Protein AF-0000000084454717 (afdb_homodimer)

pLDDT: mean 92.0, std 8.63, range [45.94, 98.94]

Nearest PDB structures (foldseek):
  3o14-assembly2_B  TM=7.995E-01  e=6.166E-12  Marinobacter nauticus VT8
  6uts-assembly1_A  TM=6.532E-01  e=1.919E-10  Escherichia coli K-12
  1tq5-assembly1_A  TM=6.390E-01  e=2.931E-10  Escherichia coli
  2q1z-assembly2_D  TM=7.444E-01  e=9.322E-06  Cereibacter sphaeroides 2.4.1
  2q1z-assembly1_B  TM=7.471E-01  e=2.547E-05  Cereibacter sphaeroides 2.4.1

Structure (mmCIF, N/CA/C/O backbone):
data_AF-0000000084454717-model_v1
#
loop_
_entity.id
_entity.type
_entity.pdbx_description
1 polymer 'Cupin 2 conserved barrel domain-containing protein'
#
loop_
_atom_site.group_PDB
_atom_site.id
_atom_site.type_symbol
_atom_site.label_atom_id
_atom_site.label_alt_id
_atom_site.label_comp_id
_atom_site.label_asym_id
_atom_site.label_entity_id
_atom_site.label_seq_id
_atom_site.pdbx_PDB_ins_code
_atom_site.Cartn_x
_atom_site.Cartn_y
_atom_site.Cartn_z
_atom_site.occupancy
_atom_site.B_iso_or_equiv
_atom_site.auth_seq_id
_atom_site.auth_comp_id
_atom_site.auth_asym_id
_atom_site.auth_atom_id
_atom_site.pdbx_PDB_model_num
ATOM 1 N N . MET A 1 1 ? -2.035 11.836 25.344 1 87.5 1 MET A N 1
ATOM 2 C CA . MET A 1 1 ? -3.102 11.883 24.359 1 87.5 1 MET A CA 1
ATOM 3 C C . MET A 1 1 ? -3.709 13.281 24.281 1 87.5 1 MET A C 1
ATOM 5 O O . MET A 1 1 ? -3.832 13.961 25.297 1 87.5 1 MET A O 1
ATOM 9 N N . GLU A 1 2 ? -3.975 13.781 23.141 1 95.19 2 GLU A N 1
ATOM 10 C CA . GLU A 1 2 ? -4.594 15.078 22.891 1 95.19 2 GLU A CA 1
ATOM 11 C C . GLU A 1 2 ? -5.816 14.938 21.984 1 95.19 2 GLU A C 1
ATOM 13 O O . GLU A 1 2 ? -5.816 14.141 21.047 1 95.19 2 GLU A O 1
ATOM 18 N N . ILE A 1 3 ? -6.891 15.711 22.328 1 98 3 ILE A N 1
ATOM 19 C CA . ILE A 1 3 ? -8.086 15.742 21.5 1 98 3 ILE A CA 1
ATOM 20 C C . ILE A 1 3 ? -8.359 17.172 21.031 1 98 3 ILE A C 1
ATOM 22 O O . ILE A 1 3 ? -8.25 18.109 21.828 1 98 3 ILE A O 1
ATOM 26 N N . VAL A 1 4 ? -8.602 17.344 19.797 1 98.5 4 VAL A N 1
ATOM 27 C CA . VAL A 1 4 ? -9.039 18.609 19.219 1 98.5 4 VAL A CA 1
ATOM 28 C C . VAL A 1 4 ? -10.375 18.406 18.5 1 98.5 4 VAL A C 1
ATOM 30 O O . VAL A 1 4 ? -10.555 17.438 17.766 1 98.5 4 VAL A O 1
ATOM 33 N N . HIS A 1 5 ? -11.289 19.281 18.734 1 98.5 5 HIS A N 1
ATOM 34 C CA . HIS A 1 5 ? -12.586 19.203 18.078 1 98.5 5 HIS A CA 1
ATOM 35 C C . HIS A 1 5 ? -12.641 20.125 16.859 1 98.5 5 HIS A C 1
ATOM 37 O O . HIS A 1 5 ? -12.734 21.344 17.016 1 98.5 5 HIS A O 1
ATOM 43 N N . GLY A 1 6 ? -12.656 19.531 15.68 1 98.12 6 GLY A N 1
ATOM 44 C CA . GLY A 1 6 ? -12.68 20.328 14.453 1 98.12 6 GLY A CA 1
ATOM 45 C C . GLY A 1 6 ? -13.875 21.25 14.367 1 98.12 6 GLY A C 1
ATOM 46 O O . GLY A 1 6 ? -13.781 22.344 13.781 1 98.12 6 GLY A O 1
ATOM 47 N N . LYS A 1 7 ? -14.953 20.906 14.945 1 97.19 7 LYS A N 1
ATOM 48 C CA . LYS A 1 7 ? -16.172 21.719 14.891 1 97.19 7 LYS A CA 1
ATOM 49 C C . LYS A 1 7 ? -15.992 23.031 15.648 1 97.19 7 LYS A C 1
ATOM 51 O O . LYS A 1 7 ? -16.703 24 15.391 1 97.19 7 LYS A O 1
ATOM 56 N N . ASP A 1 8 ? -15.086 23.016 16.594 1 97.12 8 ASP A N 1
ATOM 57 C CA . ASP A 1 8 ? -14.852 24.203 17.406 1 97.12 8 ASP A CA 1
ATOM 58 C C . ASP A 1 8 ? -13.883 25.156 16.719 1 97.12 8 ASP A C 1
ATOM 60 O O . ASP A 1 8 ? -13.633 26.266 17.203 1 97.12 8 ASP A O 1
ATOM 64 N N . LEU A 1 9 ? -13.328 24.703 15.648 1 97.19 9 LEU A N 1
ATOM 65 C CA . LEU A 1 9 ? -12.367 25.516 14.914 1 97.19 9 LEU A CA 1
ATOM 66 C C . LEU A 1 9 ? -13.031 26.203 13.727 1 97.19 9 LEU A C 1
ATOM 68 O O . LEU A 1 9 ? -14 25.672 13.164 1 97.19 9 LEU A O 1
ATOM 72 N N . SER A 1 10 ? -12.492 27.359 13.344 1 95.5 10 SER A N 1
ATOM 73 C CA . SER A 1 10 ? -12.891 28.047 12.125 1 95.5 10 SER A CA 1
ATOM 74 C C . SER A 1 10 ? -11.828 27.922 11.039 1 95.5 10 SER A C 1
ATOM 76 O O . SER A 1 10 ? -10.625 27.906 11.336 1 95.5 10 SER A O 1
ATOM 78 N N . PHE A 1 11 ? -12.336 27.766 9.852 1 94.31 11 PHE A N 1
ATOM 79 C CA . PHE A 1 11 ? -11.398 27.781 8.734 1 94.31 11 PHE A CA 1
ATOM 80 C C . PHE A 1 11 ? -10.672 29.109 8.648 1 94.31 11 PHE A C 1
ATOM 82 O O . PHE A 1 11 ? -11.297 30.172 8.703 1 94.31 11 PHE A O 1
ATOM 89 N N . ALA A 1 12 ? -9.359 29.016 8.578 1 90.19 12 ALA A N 1
ATOM 90 C CA . ALA A 1 12 ? -8.539 30.219 8.445 1 90.19 12 ALA A CA 1
ATOM 91 C C . ALA A 1 12 ? -7.68 30.156 7.184 1 90.19 12 ALA A C 1
ATOM 93 O O . ALA A 1 12 ? -7.133 29.109 6.852 1 90.19 12 ALA A O 1
ATOM 94 N N . ASP A 1 13 ? -7.617 31.219 6.527 1 82.31 13 ASP A N 1
ATOM 95 C CA . ASP A 1 13 ? -6.812 31.266 5.312 1 82.31 13 ASP A CA 1
ATOM 96 C C . ASP A 1 13 ? -5.32 31.234 5.637 1 82.31 13 ASP A C 1
ATOM 98 O O . ASP A 1 13 ? -4.906 31.656 6.715 1 82.31 13 ASP A O 1
ATOM 102 N N . LEU A 1 14 ? -4.66 30.531 4.715 1 72.5 14 LEU A N 1
ATOM 103 C CA . LEU A 1 14 ? -3.209 30.562 4.871 1 72.5 14 LEU A CA 1
ATOM 104 C C . LEU A 1 14 ? -2.664 31.953 4.539 1 72.5 14 LEU A C 1
ATOM 106 O O . LEU A 1 14 ? -3.166 32.625 3.633 1 72.5 14 LEU A O 1
ATOM 110 N N . SER A 1 15 ? -1.978 32.5 5.414 1 57.88 15 SER A N 1
ATOM 111 C CA . SER A 1 15 ? -1.367 33.812 5.129 1 57.88 15 SER A CA 1
ATOM 112 C C . SER A 1 15 ? -0.424 33.719 3.932 1 57.88 15 SER A C 1
ATOM 114 O O . SER A 1 15 ? 0.066 34.75 3.447 1 57.88 15 SER A O 1
ATOM 116 N N . LEU A 1 16 ? -0.089 32.438 3.551 1 57.56 16 LEU A N 1
ATOM 117 C CA . LEU A 1 16 ? 0.911 32.344 2.492 1 57.56 16 LEU A CA 1
ATOM 118 C C . LEU A 1 16 ? 0.329 32.781 1.151 1 57.56 16 LEU A C 1
ATOM 120 O O . LEU A 1 16 ? -0.717 32.281 0.733 1 57.56 16 LEU A O 1
ATOM 124 N N . LYS A 1 17 ? 0.384 34.094 0.842 1 49.09 17 LYS A N 1
ATOM 125 C CA . LYS A 1 17 ? -0.146 34.812 -0.306 1 49.09 17 LYS A CA 1
ATOM 126 C C . LYS A 1 17 ? 0.063 34.031 -1.6 1 49.09 17 LYS A C 1
ATOM 128 O O . LYS A 1 17 ? -0.605 34.312 -2.602 1 49.09 17 LYS A O 1
ATOM 133 N N . HIS A 1 18 ? 1.046 33.312 -1.885 1 46.34 18 HIS A N 1
ATOM 134 C CA . HIS A 1 18 ? 1.473 33.094 -3.262 1 46.34 18 HIS A CA 1
ATOM 135 C C . HIS A 1 18 ? 0.644 32 -3.932 1 46.34 18 HIS A C 1
ATOM 137 O O . HIS A 1 18 ? 0.642 31.875 -5.16 1 46.34 18 HIS A O 1
ATOM 143 N N . ARG A 1 19 ? 0.389 30.953 -3.389 1 50.41 19 ARG A N 1
ATOM 144 C CA . ARG A 1 19 ? -0.146 29.875 -4.215 1 50.41 19 ARG A CA 1
ATOM 145 C C . ARG A 1 19 ? -1.637 29.688 -3.961 1 50.41 19 ARG A C 1
ATOM 147 O O . ARG A 1 19 ? -2.348 29.125 -4.801 1 50.41 19 ARG A O 1
ATOM 154 N N . ASN A 1 20 ? -2.164 29.891 -2.711 1 54.72 20 ASN A N 1
ATOM 155 C CA . ASN A 1 20 ? -3.33 29.062 -2.434 1 54.72 20 ASN A CA 1
ATOM 156 C C . ASN A 1 20 ? -4.586 29.906 -2.227 1 54.72 20 ASN A C 1
ATOM 158 O O . ASN A 1 20 ? -5.105 29.984 -1.114 1 54.72 20 ASN A O 1
ATOM 162 N N . SER A 1 21 ? -4.93 30.672 -3.32 1 63.59 21 SER A N 1
ATOM 163 C CA . SER A 1 21 ? -6.277 31.219 -3.223 1 63.59 21 SER A CA 1
ATOM 164 C C . SER A 1 21 ? -7.324 30.109 -3.184 1 63.59 21 SER A C 1
ATOM 166 O O . SER A 1 21 ? -7.145 29.062 -3.803 1 63.59 21 SER A O 1
ATOM 168 N N . GLY A 1 22 ? -8.109 30.125 -2.18 1 75.88 22 GLY A N 1
ATOM 169 C CA . GLY A 1 22 ? -9.25 29.219 -2.137 1 75.88 22 GLY A CA 1
ATOM 170 C C . GLY A 1 22 ? -9.094 28.125 -1.107 1 75.88 22 GLY A C 1
ATOM 171 O O . GLY A 1 22 ? -9.953 27.25 -0.994 1 75.88 22 GLY A O 1
ATOM 172 N N . LEU A 1 23 ? -7.879 28.203 -0.417 1 87.38 23 LEU A N 1
ATOM 173 C CA . LEU A 1 23 ? -7.684 27.188 0.62 1 87.38 23 LEU A CA 1
ATOM 174 C C . LEU A 1 23 ? -7.852 27.797 2.008 1 87.38 23 LEU A C 1
ATOM 176 O O . LEU A 1 23 ? -7.398 28.922 2.258 1 87.38 23 LEU A O 1
ATOM 180 N N . ALA A 1 24 ? -8.531 27.219 2.846 1 92.62 24 ALA A N 1
ATOM 181 C CA . ALA A 1 24 ? -8.672 27.562 4.258 1 92.62 24 ALA A CA 1
ATOM 182 C C . ALA A 1 24 ? -8.484 26.344 5.141 1 92.62 24 ALA A C 1
ATOM 184 O O . ALA A 1 24 ? -8.883 25.234 4.773 1 92.62 24 ALA A O 1
ATOM 185 N N . PHE A 1 25 ? -7.902 26.594 6.328 1 94.81 25 PHE A N 1
ATOM 186 C CA . PHE A 1 25 ? -7.457 25.453 7.117 1 94.81 25 PHE A CA 1
ATOM 187 C C . PHE A 1 25 ? -8.109 25.469 8.5 1 94.81 25 PHE A C 1
ATOM 189 O O . PHE A 1 25 ? -8.266 26.531 9.109 1 94.81 25 PHE A O 1
ATOM 196 N N . LYS A 1 26 ? -8.547 24.359 8.969 1 96.75 26 LYS A N 1
ATOM 197 C CA . LYS A 1 26 ? -8.672 24.016 10.383 1 96.75 26 LYS A CA 1
ATOM 198 C C . LYS A 1 26 ? -7.504 23.141 10.844 1 96.75 26 LYS A C 1
ATOM 200 O O . LYS A 1 26 ? -7.441 21.953 10.516 1 96.75 26 LYS A O 1
ATOM 205 N N . ASN A 1 27 ? -6.598 23.719 11.539 1 96.69 27 ASN A N 1
ATOM 206 C CA . ASN A 1 27 ? -5.457 22.953 12.016 1 96.69 27 ASN A CA 1
ATOM 207 C C . ASN A 1 27 ? -5.832 22.078 13.219 1 96.69 27 ASN A C 1
ATOM 209 O O . ASN A 1 27 ? -6.094 22.609 14.305 1 96.69 27 ASN A O 1
ATOM 213 N N . LEU A 1 28 ? -5.824 20.844 13.055 1 98.38 28 LEU A N 1
ATOM 214 C CA . LEU A 1 28 ? -6.117 19.922 14.148 1 98.38 28 LEU A CA 1
ATOM 215 C C . LEU A 1 28 ? -4.871 19.656 14.984 1 98.38 28 LEU A C 1
ATOM 217 O O . LEU A 1 28 ? -4.828 20 16.172 1 98.38 28 LEU A O 1
ATOM 221 N N . PHE A 1 29 ? -3.836 19.141 14.344 1 98 29 PHE A N 1
ATOM 222 C CA . PHE A 1 29 ? -2.566 18.953 15.039 1 98 29 PHE A CA 1
ATOM 223 C C . PHE A 1 29 ? -1.411 19.5 14.203 1 98 29 PHE A C 1
ATOM 225 O O . PHE A 1 29 ? -1.386 19.328 12.984 1 98 29 PHE A O 1
ATOM 232 N N . ILE A 1 30 ? -0.564 20.141 14.859 1 96.19 30 ILE A N 1
ATOM 233 C CA . ILE A 1 30 ? 0.732 20.531 14.32 1 96.19 30 ILE A CA 1
ATOM 234 C C . ILE A 1 30 ? 1.849 19.844 15.109 1 96.19 30 ILE A C 1
ATOM 236 O O . ILE A 1 30 ? 1.848 19.875 16.344 1 96.19 30 ILE A O 1
ATOM 240 N N . GLY A 1 31 ? 2.678 19.234 14.383 1 95.69 31 GLY A N 1
ATOM 241 C CA . GLY A 1 31 ? 3.777 18.547 15.031 1 95.69 31 GLY A CA 1
ATOM 242 C C . GLY A 1 31 ? 4.859 19.484 15.531 1 95.69 31 GLY A C 1
ATOM 243 O O . GLY A 1 31 ? 4.734 20.703 15.422 1 95.69 31 GLY A O 1
ATOM 244 N N . GLN A 1 32 ? 5.867 18.875 16.125 1 93 32 GLN A N 1
ATOM 245 C CA . GLN A 1 32 ? 6.992 19.641 16.641 1 93 32 GLN A CA 1
ATOM 246 C C . GLN A 1 32 ? 7.969 20 15.531 1 93 32 GLN A C 1
ATOM 248 O O . GLN A 1 32 ? 8.555 19.125 14.898 1 93 32 GLN A O 1
ATOM 253 N N . GLU A 1 33 ? 8.148 21.234 15.383 1 92.56 33 GLU A N 1
ATOM 254 C CA . GLU A 1 33 ? 9.047 21.719 14.328 1 92.56 33 GLU A CA 1
ATOM 255 C C . GLU A 1 33 ? 10.477 21.219 14.555 1 92.56 33 GLU A C 1
ATOM 257 O O . GLU A 1 33 ? 10.883 20.969 15.688 1 92.56 33 GLU A O 1
ATOM 262 N N . ASN A 1 34 ? 11.156 21.047 13.469 1 89.25 34 ASN A N 1
ATOM 263 C CA . ASN A 1 34 ? 12.57 20.672 13.461 1 89.25 34 ASN A CA 1
ATOM 264 C C . ASN A 1 34 ? 12.789 19.266 14 1 89.25 34 ASN A C 1
ATOM 266 O O . ASN A 1 34 ? 13.82 18.984 14.617 1 89.25 34 ASN A O 1
ATOM 270 N N . THR A 1 35 ? 11.773 18.469 13.961 1 88.56 35 THR A N 1
ATOM 271 C CA . THR A 1 35 ? 11.891 17.047 14.281 1 88.56 35 THR A CA 1
ATOM 272 C C . THR A 1 35 ? 11.422 16.188 13.117 1 88.56 35 THR A C 1
ATOM 274 O O . THR A 1 35 ? 10.609 16.625 12.305 1 88.56 35 THR A O 1
ATOM 277 N N . PRO A 1 36 ? 11.898 14.961 13.086 1 86.81 36 PRO A N 1
ATOM 278 C CA . PRO A 1 36 ? 11.453 14.055 12.023 1 86.81 36 PRO A CA 1
ATOM 279 C C . PRO A 1 36 ? 9.969 13.734 12.102 1 86.81 36 PRO A C 1
ATOM 281 O O . PRO A 1 36 ? 9.367 13.312 11.109 1 86.81 36 PRO A O 1
ATOM 284 N N . GLU A 1 37 ? 9.367 13.969 13.195 1 88.56 37 GLU A N 1
ATOM 285 C CA . GLU A 1 37 ? 7.973 13.609 13.422 1 88.56 37 GLU A CA 1
ATOM 286 C C . GLU A 1 37 ? 7.043 14.789 13.148 1 88.56 37 GLU A C 1
ATOM 288 O O . GLU A 1 37 ? 5.836 14.695 13.383 1 88.56 37 GLU A O 1
ATOM 293 N N . ASN A 1 38 ? 7.695 15.961 12.75 1 94.06 38 ASN A N 1
ATOM 294 C CA . ASN A 1 38 ? 6.848 17.109 12.43 1 94.06 38 ASN A CA 1
ATOM 295 C C . ASN A 1 38 ? 5.758 16.734 11.422 1 94.06 38 ASN A C 1
ATOM 297 O O . ASN A 1 38 ? 5.969 15.867 10.57 1 94.06 38 ASN A O 1
ATOM 301 N N . HIS A 1 39 ? 4.555 17.312 11.641 1 97.12 39 HIS A N 1
ATOM 302 C CA . HIS A 1 39 ? 3.418 16.984 10.789 1 97.12 39 HIS A CA 1
ATOM 303 C C . HIS A 1 39 ? 2.359 18.078 10.828 1 97.12 39 HIS A C 1
ATOM 305 O O . HIS A 1 39 ? 2.404 18.953 11.695 1 97.12 39 HIS A O 1
ATOM 311 N N . LEU A 1 40 ? 1.551 18.078 9.859 1 97.88 40 LEU A N 1
ATOM 312 C CA . LEU A 1 40 ? 0.326 18.875 9.812 1 97.88 40 LEU A CA 1
ATOM 313 C C . LEU A 1 40 ? -0.888 17.984 9.57 1 97.88 40 LEU A C 1
ATOM 315 O O . LEU A 1 40 ? -0.935 17.25 8.586 1 97.88 40 LEU A O 1
ATOM 319 N N . PHE A 1 41 ? -1.746 17.953 10.539 1 98.69 41 PHE A N 1
ATOM 320 C CA . PHE A 1 41 ? -3.051 17.312 10.422 1 98.69 41 PHE A CA 1
ATOM 321 C C . PHE A 1 41 ? -4.168 18.344 10.414 1 98.69 41 PHE A C 1
ATOM 323 O O . PHE A 1 41 ? -4.352 19.062 11.391 1 98.69 41 PHE A O 1
ATOM 330 N N . ALA A 1 42 ? -4.891 18.422 9.188 1 98.38 42 ALA A N 1
ATOM 331 C CA . ALA A 1 42 ? -5.805 19.547 9.07 1 98.38 42 ALA A CA 1
ATOM 332 C C . ALA A 1 42 ? -6.977 19.219 8.148 1 98.38 42 ALA A C 1
ATOM 334 O O . ALA A 1 42 ? -6.867 18.344 7.289 1 98.38 42 ALA A O 1
ATOM 335 N N . LEU A 1 43 ? -8.055 19.859 8.406 1 98.19 43 LEU A N 1
ATOM 336 C CA . LEU A 1 43 ? -9.117 19.969 7.41 1 98.19 43 LEU A CA 1
ATOM 337 C C . LEU A 1 43 ? -8.898 21.188 6.516 1 98.19 43 LEU A C 1
ATOM 339 O O . LEU A 1 43 ? -8.688 22.297 7.008 1 98.19 43 LEU A O 1
ATOM 343 N N . VAL A 1 44 ? -8.961 20.922 5.234 1 96 44 VAL A N 1
ATOM 344 C CA . VAL A 1 44 ? -8.711 22 4.285 1 96 44 VAL A CA 1
ATOM 345 C C . VAL A 1 44 ? -9.945 22.203 3.398 1 96 44 VAL A C 1
ATOM 347 O O . VAL A 1 44 ? -10.383 21.281 2.709 1 96 44 VAL A O 1
ATOM 350 N N . ARG A 1 45 ? -10.453 23.344 3.455 1 94.94 45 ARG A N 1
ATOM 351 C CA . ARG A 1 45 ? -11.5 23.75 2.521 1 94.94 45 ARG A CA 1
ATOM 352 C C . ARG A 1 45 ? -10.906 24.328 1.243 1 94.94 45 ARG A C 1
ATOM 354 O O . ARG A 1 45 ? -10.055 25.219 1.296 1 94.94 45 ARG A O 1
ATOM 361 N N . SER A 1 46 ? -11.305 23.719 0.188 1 89.94 46 SER A N 1
ATOM 362 C CA . SER A 1 46 ? -10.781 24.141 -1.107 1 89.94 46 SER A CA 1
ATOM 363 C C . SER A 1 46 ? -11.898 24.594 -2.035 1 89.94 46 SER A C 1
ATOM 365 O O . SER A 1 46 ? -12.93 23.922 -2.148 1 89.94 46 SER A O 1
ATOM 367 N N . VAL A 1 47 ? -11.648 25.781 -2.625 1 86.56 47 VAL A N 1
ATOM 368 C CA . VAL A 1 47 ? -12.555 26.312 -3.639 1 86.56 47 VAL A CA 1
ATOM 369 C C . VAL A 1 47 ? -11.773 26.672 -4.898 1 86.56 47 VAL A C 1
ATOM 371 O O . VAL A 1 47 ? -11.039 27.672 -4.918 1 86.56 47 VAL A O 1
ATOM 374 N N . GLY A 1 48 ? -11.93 25.938 -5.969 1 80.81 48 GLY A N 1
ATOM 375 C CA . GLY A 1 48 ? -11.281 26.234 -7.234 1 80.81 48 GLY A CA 1
ATOM 376 C C . GLY A 1 48 ? -9.773 26.141 -7.164 1 80.81 48 GLY A C 1
ATOM 377 O O . GLY A 1 48 ? -9.062 27.031 -7.652 1 80.81 48 GLY A O 1
ATOM 378 N N . PHE A 1 49 ? -9.18 25.156 -6.754 1 84 49 PHE A N 1
ATOM 379 C CA . PHE A 1 49 ? -7.754 25 -6.504 1 84 49 PHE A CA 1
ATOM 380 C C . PHE A 1 49 ? -7.047 24.453 -7.738 1 84 49 PHE A C 1
ATOM 382 O O . PHE A 1 49 ? -7.574 23.578 -8.422 1 84 49 PHE A O 1
ATOM 389 N N . TYR A 1 50 ? -5.934 25.094 -8.016 1 85.69 50 TYR A N 1
ATOM 390 C CA . TYR A 1 50 ? -5.055 24.594 -9.07 1 85.69 50 TYR A CA 1
ATOM 391 C C . TYR A 1 50 ? -3.631 24.422 -8.547 1 85.69 50 TYR A C 1
ATOM 393 O O . TYR A 1 50 ? -3.125 25.266 -7.809 1 85.69 50 TYR A O 1
ATOM 401 N N . SER A 1 51 ? -3 23.328 -8.859 1 87.06 51 SER A N 1
ATOM 402 C CA . SER A 1 51 ? -1.583 23.109 -8.594 1 87.06 51 SER A CA 1
ATOM 403 C C . SER A 1 51 ? -0.916 22.375 -9.766 1 87.06 51 SER A C 1
ATOM 405 O O . SER A 1 51 ? -1.427 21.375 -10.25 1 87.06 51 SER A O 1
ATOM 407 N N . PRO A 1 52 ? 0.202 22.938 -10.258 1 88.75 52 PRO A N 1
ATOM 408 C CA . PRO A 1 52 ? 0.919 22.234 -11.32 1 88.75 52 PRO A CA 1
ATOM 409 C C . PRO A 1 52 ? 1.459 20.875 -10.867 1 88.75 52 PRO A C 1
ATOM 411 O O . PRO A 1 52 ? 1.416 20.547 -9.672 1 88.75 52 PRO A O 1
ATOM 414 N N . ARG A 1 53 ? 1.874 20.141 -11.828 1 92.25 53 ARG A N 1
ATOM 415 C CA . ARG A 1 53 ? 2.529 18.875 -11.492 1 92.25 53 ARG A CA 1
ATOM 416 C C . ARG A 1 53 ? 3.754 19.109 -10.617 1 92.25 53 ARG A C 1
ATOM 418 O O . ARG A 1 53 ? 4.574 19.984 -10.906 1 92.25 53 ARG A O 1
ATOM 425 N N . HIS A 1 54 ? 3.871 18.438 -9.492 1 91.12 54 HIS A N 1
ATOM 426 C CA . HIS A 1 54 ? 4.957 18.625 -8.531 1 91.12 54 HIS A CA 1
ATOM 427 C C . HIS A 1 54 ? 5.121 17.391 -7.648 1 91.12 54 HIS A C 1
ATOM 429 O O . HIS A 1 54 ? 4.391 16.406 -7.801 1 91.12 54 HIS A O 1
ATOM 435 N N . LYS A 1 55 ? 6.098 17.406 -6.852 1 93.25 55 LYS A N 1
ATOM 436 C CA . LYS A 1 55 ? 6.324 16.375 -5.848 1 93.25 55 LYS A CA 1
ATOM 437 C C . LYS A 1 55 ? 6.793 16.969 -4.527 1 93.25 55 LYS A C 1
ATOM 439 O O . LYS A 1 55 ? 7.203 18.141 -4.484 1 93.25 55 LYS A O 1
ATOM 444 N N . HIS A 1 56 ? 6.613 16.219 -3.5 1 93.75 56 HIS A N 1
ATOM 445 C CA . HIS A 1 56 ? 7.012 16.641 -2.164 1 93.75 56 HIS A CA 1
ATOM 446 C C . HIS A 1 56 ? 8.211 15.852 -1.662 1 93.75 56 HIS A C 1
ATOM 448 O O . HIS A 1 56 ? 8.469 14.742 -2.137 1 93.75 56 HIS A O 1
ATOM 454 N N . ASN A 1 57 ? 8.945 16.469 -0.71 1 94 57 ASN A N 1
ATOM 455 C CA . ASN A 1 57 ? 9.984 15.742 0.016 1 94 57 ASN A CA 1
ATOM 456 C C . ASN A 1 57 ? 9.438 15.125 1.298 1 94 57 ASN A C 1
ATOM 458 O O . ASN A 1 57 ? 10.203 14.719 2.174 1 94 57 ASN A O 1
ATOM 462 N N . PHE A 1 58 ? 8.172 15.164 1.469 1 95.81 58 PHE A N 1
ATOM 463 C CA . PHE A 1 58 ? 7.445 14.625 2.615 1 95.81 58 PHE A CA 1
ATOM 464 C C . PHE A 1 58 ? 6.289 13.742 2.16 1 95.81 58 PHE A C 1
ATOM 466 O O . PHE A 1 58 ? 5.906 13.766 0.99 1 95.81 58 PHE A O 1
ATOM 473 N N . ASP A 1 59 ? 5.766 12.914 3.031 1 97.25 59 ASP A N 1
ATOM 474 C CA . ASP A 1 59 ? 4.602 12.086 2.75 1 97.25 59 ASP A CA 1
ATOM 475 C C . ASP A 1 59 ? 3.305 12.836 3.043 1 97.25 59 ASP A C 1
ATOM 477 O O . ASP A 1 59 ? 3.297 13.789 3.822 1 97.25 59 ASP A O 1
ATOM 481 N N . GLN A 1 60 ? 2.283 12.375 2.373 1 98 60 GLN A N 1
ATOM 482 C CA . GLN A 1 60 ? 0.987 13.016 2.578 1 98 60 GLN A CA 1
ATOM 483 C C . GLN A 1 60 ? -0.154 12.023 2.369 1 98 60 GLN A C 1
ATOM 485 O O . GLN A 1 60 ? -0.087 11.172 1.48 1 98 60 GLN A O 1
ATOM 490 N N . PHE A 1 61 ? -1.109 12.062 3.268 1 98.75 61 PHE A N 1
ATOM 491 C CA . PHE A 1 61 ? -2.418 11.469 3.016 1 98.75 61 PHE A CA 1
ATOM 492 C C . PHE A 1 61 ? -3.459 12.555 2.742 1 98.75 61 PHE A C 1
ATOM 494 O O . PHE A 1 61 ? -3.461 13.602 3.391 1 98.75 61 PHE A O 1
ATOM 501 N N . ARG A 1 62 ? -4.297 12.336 1.781 1 98.56 62 ARG A N 1
ATOM 502 C CA . ARG A 1 62 ? -5.477 13.156 1.534 1 98.56 62 ARG A CA 1
ATOM 503 C C . ARG A 1 62 ? -6.746 12.312 1.547 1 98.56 62 ARG A C 1
ATOM 505 O O . ARG A 1 62 ? -6.879 11.367 0.763 1 98.56 62 ARG A O 1
ATOM 512 N N . TYR A 1 63 ? -7.574 12.602 2.436 1 98.81 63 TYR A N 1
ATOM 513 C CA . TYR A 1 63 ? -8.883 11.953 2.512 1 98.81 63 TYR A CA 1
ATOM 514 C C . TYR A 1 63 ? -9.984 12.898 2.037 1 98.81 63 TYR A C 1
ATOM 516 O O . TYR A 1 63 ? -10.18 13.969 2.611 1 98.81 63 TYR A O 1
ATOM 524 N N . ALA A 1 64 ? -10.625 12.484 0.947 1 98.38 64 ALA A N 1
ATOM 525 C CA . ALA A 1 64 ? -11.75 13.281 0.464 1 98.38 64 ALA A CA 1
ATOM 526 C C . ALA A 1 64 ? -12.922 13.227 1.44 1 98.38 64 ALA A C 1
ATOM 528 O O . ALA A 1 64 ? -13.836 12.414 1.282 1 98.38 64 ALA A O 1
ATOM 529 N N . TYR A 1 65 ? -12.93 14.148 2.314 1 98.44 65 TYR A N 1
ATOM 530 C CA . TYR A 1 65 ? -13.906 14.141 3.402 1 98.44 65 TYR A CA 1
ATOM 531 C C . TYR A 1 65 ? -15.266 14.617 2.916 1 98.44 65 TYR A C 1
ATOM 533 O O . TYR A 1 65 ? -16.281 13.945 3.146 1 98.44 65 TYR A O 1
ATOM 541 N N . LYS A 1 66 ? -15.328 15.758 2.283 1 97 66 LYS A N 1
ATOM 542 C CA . LYS A 1 66 ? -16.531 16.266 1.619 1 97 66 LYS A CA 1
ATOM 543 C C . LYS A 1 66 ? -16.219 16.719 0.195 1 97 66 LYS A C 1
ATOM 545 O O . LYS A 1 66 ? -15.43 17.641 -0.008 1 97 66 LYS A O 1
ATOM 550 N N . GLY A 1 67 ? -16.875 16.016 -0.74 1 95.75 67 GLY A N 1
ATOM 551 C CA . GLY A 1 67 ? -16.656 16.344 -2.139 1 95.75 67 GLY A CA 1
ATOM 552 C C . GLY A 1 67 ? -15.469 15.609 -2.736 1 95.75 67 GLY A C 1
ATOM 553 O O . GLY A 1 67 ? -14.648 15.039 -2.01 1 95.75 67 GLY A O 1
ATOM 554 N N . ASP A 1 68 ? -15.367 15.672 -4.062 1 95.31 68 ASP A N 1
ATOM 555 C CA . ASP A 1 68 ? -14.289 15.031 -4.797 1 95.31 68 ASP A CA 1
ATOM 556 C C . ASP A 1 68 ? -13.062 15.938 -4.875 1 95.31 68 ASP A C 1
ATOM 558 O O . ASP A 1 68 ? -13.188 17.172 -4.891 1 95.31 68 ASP A O 1
ATOM 562 N N . ILE A 1 69 ? -11.93 15.336 -4.91 1 94.25 69 ILE A N 1
ATOM 563 C CA . ILE A 1 69 ? -10.695 16.109 -5.039 1 94.25 69 ILE A CA 1
ATOM 564 C C . ILE A 1 69 ? -9.914 15.633 -6.258 1 94.25 69 ILE A C 1
ATOM 566 O O . ILE A 1 69 ? -9.789 14.43 -6.492 1 94.25 69 ILE A O 1
ATOM 570 N N . SER A 1 70 ? -9.391 16.578 -6.957 1 95 70 SER A N 1
ATOM 571 C CA . SER A 1 70 ? -8.555 16.234 -8.102 1 95 70 SER A CA 1
ATOM 572 C C . SER A 1 70 ? -7.129 15.906 -7.66 1 95 70 SER A C 1
ATOM 574 O O . SER A 1 70 ? -6.547 16.625 -6.844 1 95 70 SER A O 1
ATOM 576 N N . ILE A 1 71 ? -6.562 14.867 -8.164 1 96.56 71 ILE A N 1
ATOM 577 C CA . ILE A 1 71 ? -5.176 14.516 -7.879 1 96.56 71 ILE A CA 1
ATOM 578 C C . ILE A 1 71 ? -4.336 14.672 -9.141 1 96.56 71 ILE A C 1
ATOM 580 O O . ILE A 1 71 ? -3.182 15.102 -9.078 1 96.56 71 ILE A O 1
ATOM 584 N N . SER A 1 72 ? -4.918 14.297 -10.242 1 94.44 72 SER A N 1
ATOM 585 C CA . SER A 1 72 ? -4.367 14.461 -11.578 1 94.44 72 SER A CA 1
ATOM 586 C C . SER A 1 72 ? -5.473 14.664 -12.609 1 94.44 72 SER A C 1
ATOM 588 O O . SER A 1 72 ? -6.656 14.531 -12.297 1 94.44 72 SER A O 1
ATOM 590 N N . PRO A 1 73 ? -5.109 15 -13.773 1 90.25 73 PRO A N 1
ATOM 591 C CA . PRO A 1 73 ? -6.156 15.289 -14.758 1 90.25 73 PRO A CA 1
ATOM 592 C C . PRO A 1 73 ? -7.117 14.125 -14.961 1 90.25 73 PRO A C 1
ATOM 594 O O . PRO A 1 73 ? -8.305 14.336 -15.211 1 90.25 73 PRO A O 1
ATOM 597 N N . ASP A 1 74 ? -6.648 12.992 -14.812 1 88.19 74 ASP A N 1
ATOM 598 C CA . ASP A 1 74 ? -7.492 11.852 -15.156 1 88.19 74 ASP A CA 1
ATOM 599 C C . ASP A 1 74 ? -7.875 11.055 -13.914 1 88.19 74 ASP A C 1
ATOM 601 O O . ASP A 1 74 ? -8.477 9.977 -14.023 1 88.19 74 ASP A O 1
ATOM 605 N N . LYS A 1 75 ? -7.57 11.594 -12.758 1 93.62 75 LYS A N 1
ATOM 606 C CA . LYS A 1 75 ? -7.836 10.82 -11.555 1 93.62 75 LYS A CA 1
ATOM 607 C C . LYS A 1 75 ? -8.289 11.719 -10.406 1 93.62 75 LYS A C 1
ATOM 609 O O . LYS A 1 75 ? -7.547 12.609 -9.984 1 93.62 75 LYS A O 1
ATOM 614 N N . ASN A 1 76 ? -9.422 11.453 -9.938 1 95.69 76 ASN A N 1
ATOM 615 C CA . ASN A 1 76 ? -10 12.109 -8.766 1 95.69 76 ASN A CA 1
ATOM 616 C C . ASN A 1 76 ? -10.18 11.133 -7.609 1 95.69 76 ASN A C 1
ATOM 618 O O . ASN A 1 76 ? -10.359 9.93 -7.828 1 95.69 76 ASN A O 1
ATOM 622 N N . ALA A 1 77 ? -10.039 11.594 -6.465 1 97.06 77 ALA A N 1
ATOM 623 C CA . ALA A 1 77 ? -10.539 10.883 -5.293 1 97.06 77 ALA A CA 1
ATOM 624 C C . ALA A 1 77 ? -11.969 11.305 -4.969 1 97.06 77 ALA A C 1
ATOM 626 O O . ALA A 1 77 ? -12.234 12.477 -4.711 1 97.06 77 ALA A O 1
ATOM 627 N N . THR A 1 78 ? -12.836 10.359 -5.047 1 96.75 78 THR A N 1
ATOM 628 C CA . THR A 1 78 ? -14.227 10.633 -4.703 1 96.75 78 THR A CA 1
ATOM 629 C C . THR A 1 78 ? -14.406 10.711 -3.191 1 96.75 78 THR A C 1
ATOM 631 O O . THR A 1 78 ? -13.578 10.211 -2.436 1 96.75 78 THR A O 1
ATOM 634 N N . GLU A 1 79 ? -15.484 11.422 -2.795 1 97.69 79 GLU A N 1
ATOM 635 C CA . GLU A 1 79 ? -15.781 11.531 -1.369 1 97.69 79 GLU A CA 1
ATOM 636 C C . GLU A 1 79 ? -15.672 10.18 -0.677 1 97.69 79 GLU A C 1
ATOM 638 O O . GLU A 1 79 ? -16.234 9.188 -1.155 1 97.69 79 GLU A O 1
ATOM 643 N N . GLY A 1 80 ? -14.898 10.133 0.358 1 98.38 80 GLY A N 1
ATOM 644 C CA . GLY A 1 80 ? -14.719 8.898 1.108 1 98.38 80 GLY A CA 1
ATOM 645 C C . GLY A 1 80 ? -13.461 8.148 0.729 1 98.38 80 GLY A C 1
ATOM 646 O O . GLY A 1 80 ? -13.055 7.211 1.425 1 98.38 80 GLY A O 1
ATOM 647 N N . GLU A 1 81 ? -12.781 8.531 -0.335 1 98.75 81 GLU A N 1
ATOM 648 C CA . GLU A 1 81 ? -11.555 7.855 -0.753 1 98.75 81 GLU A CA 1
ATOM 649 C C . GLU A 1 81 ? -10.328 8.5 -0.12 1 98.75 81 GLU A C 1
ATOM 651 O O . GLU A 1 81 ? -10.352 9.672 0.252 1 98.75 81 GLU A O 1
ATOM 656 N N . LEU A 1 82 ? -9.328 7.703 0.07 1 98.88 82 LEU A N 1
ATOM 657 C CA . LEU A 1 82 ? -8.047 8.109 0.64 1 98.88 82 LEU A CA 1
ATOM 658 C C . LEU A 1 82 ? -6.926 7.969 -0.385 1 98.88 82 LEU A C 1
ATOM 660 O O . LEU A 1 82 ? -6.871 6.977 -1.118 1 98.88 82 LEU A O 1
ATOM 664 N N . VAL A 1 83 ? -6.055 8.977 -0.438 1 98.81 83 VAL A N 1
ATOM 665 C CA . VAL A 1 83 ? -4.906 8.914 -1.338 1 98.81 83 VAL A CA 1
ATOM 666 C C . VAL A 1 83 ? -3.615 9.078 -0.541 1 98.81 83 VAL A C 1
ATOM 668 O O . VAL A 1 83 ? -3.494 10 0.274 1 98.81 83 VAL A O 1
ATOM 671 N N . TYR A 1 84 ? -2.684 8.219 -0.681 1 98.81 84 TYR A N 1
ATOM 672 C CA . TYR A 1 84 ? -1.332 8.344 -0.149 1 98.81 84 TYR A CA 1
ATOM 673 C C . TYR A 1 84 ? -0.386 8.922 -1.197 1 98.81 84 TYR A C 1
ATOM 675 O O . TYR A 1 84 ? -0.279 8.391 -2.305 1 98.81 84 TYR A O 1
ATOM 683 N N . HIS A 1 85 ? 0.203 10.031 -0.871 1 98.25 85 HIS A N 1
ATOM 684 C CA . HIS A 1 85 ? 1.224 10.68 -1.687 1 98.25 85 HIS A CA 1
ATOM 685 C C . HIS A 1 85 ? 2.617 10.445 -1.114 1 98.25 85 HIS A C 1
ATOM 687 O O . HIS A 1 85 ? 3.059 11.172 -0.223 1 98.25 85 HIS A O 1
ATOM 693 N N . PRO A 1 86 ? 3.326 9.477 -1.684 1 97.69 86 PRO A N 1
ATOM 694 C CA . PRO A 1 86 ? 4.668 9.211 -1.155 1 97.69 86 PRO A CA 1
ATOM 695 C C . PRO A 1 86 ? 5.656 10.336 -1.477 1 97.69 86 PRO A C 1
ATOM 697 O O . PRO A 1 86 ? 5.574 10.945 -2.543 1 97.69 86 PRO A O 1
ATOM 700 N N . GLU A 1 87 ? 6.566 10.562 -0.589 1 96.94 87 GLU A N 1
ATOM 701 C CA . GLU A 1 87 ? 7.637 11.508 -0.884 1 96.94 87 GLU A CA 1
ATOM 702 C C . GLU A 1 87 ? 8.375 11.125 -2.16 1 96.94 87 GLU A C 1
ATOM 704 O O . GLU A 1 87 ? 8.57 9.938 -2.441 1 96.94 87 GLU A O 1
ATOM 709 N N . GLY A 1 88 ? 8.664 12.109 -2.926 1 95.69 88 GLY A N 1
ATOM 710 C CA . GLY A 1 88 ? 9.477 11.922 -4.117 1 95.69 88 GLY A CA 1
ATOM 711 C C . GLY A 1 88 ? 8.656 11.539 -5.34 1 95.69 88 GLY A C 1
ATOM 712 O O . GLY A 1 88 ? 9.203 11.391 -6.434 1 95.69 88 GLY A O 1
ATOM 713 N N . VAL A 1 89 ? 7.402 11.43 -5.219 1 97.12 89 VAL A N 1
ATOM 714 C CA . VAL A 1 89 ? 6.566 10.977 -6.324 1 97.12 89 VAL A CA 1
ATOM 715 C C . VAL A 1 89 ? 5.77 12.156 -6.887 1 97.12 89 VAL A C 1
ATOM 717 O O . VAL A 1 89 ? 5.082 12.859 -6.141 1 97.12 89 VAL A O 1
ATOM 720 N N . CYS A 1 90 ? 5.852 12.32 -8.18 1 96.12 90 CYS A N 1
ATOM 721 C CA . CYS A 1 90 ? 5.148 13.414 -8.844 1 96.12 90 CYS A CA 1
ATOM 722 C C . CYS A 1 90 ? 3.672 13.086 -9.023 1 96.12 90 CYS A C 1
ATOM 724 O O . CYS A 1 90 ? 3.312 11.93 -9.242 1 96.12 90 CYS A O 1
ATOM 726 N N . TYR A 1 91 ? 2.912 14.102 -8.938 1 96.44 91 TYR A N 1
ATOM 727 C CA . TYR A 1 91 ? 1.5 14.016 -9.297 1 96.44 91 TYR A CA 1
ATOM 728 C C . TYR A 1 91 ? 0.982 15.359 -9.789 1 96.44 91 TYR A C 1
ATOM 730 O O . TYR A 1 91 ? 1.697 16.359 -9.742 1 96.44 91 TYR A O 1
ATOM 738 N N . GLY A 1 92 ? -0.306 15.359 -10.234 1 94.94 92 GLY A N 1
ATOM 739 C CA . GLY A 1 92 ? -0.879 16.578 -10.773 1 94.94 92 GLY A CA 1
ATOM 740 C C . GLY A 1 92 ? -0.758 16.672 -12.289 1 94.94 92 GLY A C 1
ATOM 741 O O . GLY A 1 92 ? -0.345 15.719 -12.945 1 94.94 92 GLY A O 1
ATOM 742 N N . PRO A 1 93 ? -1.13 17.766 -12.844 1 93.5 93 PRO A N 1
ATOM 743 C CA . PRO A 1 93 ? -1.707 18.938 -12.18 1 93.5 93 PRO A CA 1
ATOM 744 C C . PRO A 1 93 ? -3.07 18.656 -11.555 1 93.5 93 PRO A C 1
ATOM 746 O O . PRO A 1 93 ? -3.811 17.797 -12.047 1 93.5 93 PRO A O 1
ATOM 749 N N . GLN A 1 94 ? -3.238 19.281 -10.516 1 92.62 94 GLN A N 1
ATOM 750 C CA . GLN A 1 94 ? -4.551 19.266 -9.875 1 92.62 94 GLN A CA 1
ATOM 751 C C . GLN A 1 94 ? -5.395 20.453 -10.328 1 92.62 94 GLN A C 1
ATOM 753 O O . GLN A 1 94 ? -4.887 21.578 -10.453 1 92.62 94 GLN A O 1
ATOM 758 N N . LYS A 1 95 ? -6.559 20.141 -10.68 1 90 95 LYS A N 1
ATOM 759 C CA . LYS A 1 95 ? -7.543 21.156 -11.016 1 90 95 LYS A CA 1
ATOM 760 C C . LYS A 1 95 ? -8.922 20.797 -10.469 1 90 95 LYS A C 1
ATOM 762 O O . LYS A 1 95 ? -9.641 19.984 -11.062 1 90 95 LYS A O 1
ATOM 767 N N . ASP A 1 96 ? -9.211 21.391 -9.438 1 86.25 96 ASP A N 1
ATOM 768 C CA . ASP A 1 96 ? -10.5 21.109 -8.828 1 86.25 96 ASP A CA 1
ATOM 769 C C . ASP A 1 96 ? -11.625 21.828 -9.57 1 86.25 96 ASP A C 1
ATOM 771 O O . ASP A 1 96 ? -11.438 22.938 -10.078 1 86.25 96 ASP A O 1
ATOM 775 N N . SER A 1 97 ? -12.703 21.078 -9.688 1 78.19 97 SER A N 1
ATOM 776 C CA . SER A 1 97 ? -13.891 21.688 -10.273 1 78.19 97 SER A CA 1
ATOM 777 C C . SER A 1 97 ? -14.43 22.812 -9.391 1 78.19 97 SER A C 1
ATOM 779 O O . SER A 1 97 ? -13.898 23.062 -8.305 1 78.19 97 SER A O 1
ATOM 781 N N . GLU A 1 98 ? -15.5 23.375 -9.914 1 79.19 98 GLU A N 1
ATOM 782 C CA . GLU A 1 98 ? -16.188 24.391 -9.133 1 79.19 98 GLU A CA 1
ATOM 783 C C . GLU A 1 98 ? -16.875 23.797 -7.918 1 79.19 98 GLU A C 1
ATOM 785 O O . GLU A 1 98 ? -17.219 22.609 -7.906 1 79.19 98 GLU A O 1
ATOM 790 N N . GLY A 1 99 ? -16.891 24.469 -6.855 1 86.88 99 GLY A N 1
ATOM 791 C CA . GLY A 1 99 ? -17.578 24.016 -5.648 1 86.88 99 GLY A CA 1
ATOM 792 C C . GLY A 1 99 ? -16.641 23.844 -4.465 1 86.88 99 GLY A C 1
ATOM 793 O O . GLY A 1 99 ? -15.422 23.828 -4.629 1 86.88 99 GLY A O 1
ATOM 794 N N . GLU A 1 100 ? -17.297 23.828 -3.434 1 91.19 100 GLU A N 1
ATOM 795 C CA . GLU A 1 100 ? -16.562 23.688 -2.182 1 91.19 100 GLU A CA 1
ATOM 796 C C . GLU A 1 100 ? -16.344 22.234 -1.825 1 91.19 100 GLU A C 1
ATOM 798 O O . GLU A 1 100 ? -17.219 21.391 -2.049 1 91.19 100 GLU A O 1
ATOM 803 N N . ARG A 1 101 ? -15.148 21.953 -1.38 1 95.31 101 ARG A N 1
ATOM 804 C CA . ARG A 1 101 ? -14.828 20.641 -0.858 1 95.31 101 ARG A CA 1
ATOM 805 C C . ARG A 1 101 ? -13.969 20.734 0.401 1 95.31 101 ARG A C 1
ATOM 807 O O . ARG A 1 101 ? -13.367 21.781 0.665 1 95.31 101 ARG A O 1
ATOM 814 N N . VAL A 1 102 ? -13.992 19.703 1.229 1 97.19 102 VAL A N 1
ATOM 815 C CA . VAL A 1 102 ? -13.172 19.641 2.434 1 97.19 102 VAL A CA 1
ATOM 816 C C . VAL A 1 102 ? -12.305 18.375 2.398 1 97.19 102 VAL A C 1
ATOM 818 O O . VAL A 1 102 ? -12.82 17.266 2.244 1 97.19 102 VAL A O 1
ATOM 821 N N . VAL A 1 103 ? -11.039 18.594 2.52 1 97.69 103 VAL A N 1
ATOM 822 C CA . VAL A 1 103 ? -10.07 17.5 2.492 1 97.69 103 VAL A CA 1
ATOM 823 C C . VAL A 1 103 ? -9.383 17.391 3.854 1 97.69 103 VAL A C 1
ATOM 825 O O . VAL A 1 103 ? -8.977 18.391 4.441 1 97.69 103 VAL A O 1
ATOM 828 N N . LEU A 1 104 ? -9.375 16.203 4.41 1 98.75 104 LEU A N 1
ATOM 829 C CA . LEU A 1 104 ? -8.469 15.938 5.527 1 98.75 104 LEU A CA 1
ATOM 830 C C . LEU A 1 104 ? -7.059 15.656 5.027 1 98.75 104 LEU A C 1
ATOM 832 O O . LEU A 1 104 ? -6.836 14.695 4.285 1 98.75 104 LEU A O 1
ATOM 836 N N . ILE A 1 105 ? -6.133 16.469 5.43 1 98.25 105 ILE A N 1
ATOM 837 C CA . ILE A 1 105 ? -4.762 16.281 4.969 1 98.25 105 ILE A CA 1
ATOM 838 C C . ILE A 1 105 ? -3.865 15.914 6.148 1 98.25 105 ILE A C 1
ATOM 840 O O . ILE A 1 105 ? -4.051 16.422 7.262 1 98.25 105 ILE A O 1
ATOM 844 N N . LEU A 1 106 ? -3.021 15.039 5.914 1 98.75 106 LEU A N 1
ATOM 845 C CA . LEU A 1 106 ? -1.895 14.727 6.789 1 98.75 106 LEU A CA 1
ATOM 846 C C . LEU A 1 106 ? -0.576 14.82 6.031 1 98.75 106 LEU A C 1
ATOM 848 O O . LEU A 1 106 ? -0.33 14.047 5.105 1 98.75 106 LEU A O 1
ATOM 852 N N . GLN A 1 107 ? 0.198 15.789 6.348 1 97.75 107 GLN A N 1
ATOM 853 C CA . GLN A 1 107 ? 1.544 15.969 5.812 1 97.75 107 GLN A CA 1
ATOM 854 C C . GLN A 1 107 ? 2.598 15.727 6.891 1 97.75 107 GLN A C 1
ATOM 856 O O . GLN A 1 107 ? 2.459 16.203 8.023 1 97.75 107 GLN A O 1
ATOM 861 N N . PHE A 1 108 ? 3.627 14.992 6.629 1 97.12 108 PHE A N 1
ATOM 862 C CA . PHE A 1 108 ? 4.598 14.633 7.656 1 97.12 108 PHE A CA 1
ATOM 863 C C . PHE A 1 108 ? 5.918 14.203 7.027 1 97.12 108 PHE A C 1
ATOM 865 O O . PHE A 1 108 ? 5.961 13.82 5.855 1 97.12 108 PHE A O 1
ATOM 872 N N . GLY A 1 109 ? 6.949 14.352 7.789 1 92.75 109 GLY A N 1
ATOM 873 C CA . GLY A 1 109 ? 8.234 13.875 7.293 1 92.75 109 GLY A CA 1
ATOM 874 C C . GLY A 1 109 ? 8.203 12.414 6.879 1 92.75 109 GLY A C 1
ATOM 875 O O . GLY A 1 109 ? 7.801 11.547 7.66 1 92.75 109 GLY A O 1
ATOM 876 N N . GLY A 1 110 ? 8.555 12.102 5.738 1 87.56 110 GLY A N 1
ATOM 877 C CA . GLY A 1 110 ? 8.531 10.75 5.195 1 87.56 110 GLY A CA 1
ATOM 878 C C . GLY A 1 110 ? 9.625 9.867 5.766 1 87.56 110 GLY A C 1
ATOM 879 O O . GLY A 1 110 ? 10.367 10.281 6.66 1 87.56 110 GLY A O 1
ATOM 880 N N . THR A 1 111 ? 9.633 8.719 5.297 1 87.44 111 THR A N 1
ATOM 881 C CA . THR A 1 111 ? 10.523 7.68 5.812 1 87.44 111 THR A CA 1
ATOM 882 C C . THR A 1 111 ? 11.984 8.023 5.535 1 87.44 111 THR A C 1
ATOM 884 O O . THR A 1 111 ? 12.883 7.543 6.223 1 87.44 111 THR A O 1
ATOM 887 N N . SER A 1 112 ? 12.219 8.891 4.551 1 83.94 112 SER A N 1
ATOM 888 C CA . SER A 1 112 ? 13.594 9.258 4.211 1 83.94 112 SER A CA 1
ATOM 889 C C . SER A 1 112 ? 14.219 10.125 5.301 1 83.94 112 SER A C 1
ATOM 891 O O . SER A 1 112 ? 15.438 10.234 5.387 1 83.94 112 SER A O 1
ATOM 893 N N . GLY A 1 113 ? 13.391 10.836 6.023 1 81.62 113 GLY A N 1
ATOM 894 C CA . GLY A 1 113 ? 13.875 11.672 7.105 1 81.62 113 GLY A CA 1
ATOM 895 C C . GLY A 1 113 ? 14.172 13.094 6.676 1 81.62 113 GLY A C 1
ATOM 896 O O . GLY A 1 113 ? 14.789 13.859 7.418 1 81.62 113 GLY A O 1
ATOM 897 N N . GLN A 1 114 ? 13.766 13.469 5.473 1 82.06 114 GLN A N 1
ATOM 898 C CA . GLN A 1 114 ? 14.023 14.82 4.992 1 82.06 114 GLN A CA 1
ATOM 899 C C . GLN A 1 114 ? 13.227 15.852 5.789 1 82.06 114 GLN A C 1
ATOM 901 O O . GLN A 1 114 ? 13.57 17.031 5.812 1 82.06 114 GLN A O 1
ATOM 906 N N . GLY A 1 115 ? 12.164 15.383 6.32 1 83.19 115 GLY A N 1
ATOM 907 C CA . GLY A 1 115 ? 11.414 16.234 7.227 1 83.19 115 GLY A CA 1
ATOM 908 C C . GLY A 1 115 ? 10.273 16.969 6.555 1 83.19 115 GLY A C 1
ATOM 909 O O . GLY A 1 115 ? 9.977 16.719 5.383 1 83.19 115 GLY A O 1
ATOM 910 N N . PHE A 1 116 ? 9.633 17.766 7.305 1 92.44 116 PHE A N 1
ATOM 911 C CA . PHE A 1 116 ? 8.469 18.562 6.949 1 92.44 116 PHE A CA 1
ATOM 912 C C . PHE A 1 116 ? 8.539 19.938 7.59 1 92.44 116 PHE A C 1
ATOM 914 O O . PHE A 1 116 ? 8.828 20.062 8.781 1 92.44 116 PHE A O 1
ATOM 921 N N . LEU A 1 117 ? 8.383 21 6.688 1 92.38 117 LEU A N 1
ATOM 922 C CA . LEU A 1 117 ? 8.336 22.359 7.211 1 92.38 117 LEU A CA 1
ATOM 923 C C . LEU A 1 117 ? 6.895 22.781 7.484 1 92.38 117 LEU A C 1
ATOM 925 O O . LEU A 1 117 ? 6.016 22.578 6.645 1 92.38 117 LEU A O 1
ATOM 929 N N . SER A 1 118 ? 6.75 23.344 8.609 1 91.62 118 SER A N 1
ATOM 930 C CA . SER A 1 118 ? 5.426 23.875 8.93 1 91.62 118 SER A CA 1
ATOM 931 C C . SER A 1 118 ? 5.113 25.109 8.094 1 91.62 118 SER A C 1
ATOM 933 O O . SER A 1 118 ? 6.02 25.75 7.555 1 91.62 118 SER A O 1
ATOM 935 N N . TYR A 1 119 ? 3.9 25.422 8.062 1 88.44 119 TYR A N 1
ATOM 936 C CA . TYR A 1 119 ? 3.502 26.609 7.328 1 88.44 119 TYR A CA 1
ATOM 937 C C . TYR A 1 119 ? 4.039 27.875 8 1 88.44 119 TYR A C 1
ATOM 939 O O . TYR A 1 119 ? 4.363 28.859 7.328 1 88.44 119 TYR A O 1
ATOM 947 N N . ARG A 1 120 ? 4.148 27.828 9.32 1 87.94 120 ARG A N 1
ATOM 948 C CA . ARG A 1 120 ? 4.766 28.938 10.031 1 87.94 120 ARG A CA 1
ATOM 949 C C . ARG A 1 120 ? 6.211 29.141 9.594 1 87.94 120 ARG A C 1
ATOM 951 O O . ARG A 1 120 ? 6.641 30.266 9.336 1 87.94 120 ARG A O 1
ATOM 958 N N . GLN A 1 121 ? 6.871 28.078 9.516 1 90.94 121 GLN A N 1
ATOM 959 C CA . GLN A 1 121 ? 8.258 28.141 9.07 1 90.94 121 GLN A CA 1
ATOM 960 C C . GLN A 1 121 ? 8.359 28.641 7.637 1 90.94 121 GLN A C 1
ATOM 962 O O . GLN A 1 121 ? 9.242 29.453 7.312 1 90.94 121 GLN A O 1
ATOM 967 N N . LEU A 1 122 ? 7.465 28.188 6.828 1 88.94 122 LEU A N 1
ATOM 968 C CA . LEU A 1 122 ? 7.445 28.625 5.438 1 88.94 122 LEU A CA 1
ATOM 969 C C . LEU A 1 122 ? 7.164 30.109 5.344 1 88.94 122 LEU A C 1
ATOM 971 O O . LEU A 1 122 ? 7.812 30.828 4.57 1 88.94 122 LEU A O 1
ATOM 975 N N . GLU A 1 123 ? 6.266 30.516 6.16 1 86.81 123 GLU A N 1
ATOM 976 C CA . GLU A 1 123 ? 5.926 31.938 6.172 1 86.81 123 GLU A CA 1
ATOM 977 C C . GLU A 1 123 ? 7.105 32.781 6.652 1 86.81 123 GLU A C 1
ATOM 979 O O . GLU A 1 123 ? 7.391 33.844 6.09 1 86.81 123 GLU A O 1
ATOM 984 N N . GLU A 1 124 ? 7.719 32.344 7.66 1 89.31 124 GLU A N 1
ATOM 985 C CA . GLU A 1 124 ? 8.891 33.031 8.18 1 89.31 124 GLU A CA 1
ATOM 986 C C . GLU A 1 124 ? 10 33.094 7.137 1 89.31 124 GLU A C 1
ATOM 988 O O . GLU A 1 124 ? 10.625 34.156 6.965 1 89.31 124 GLU A O 1
ATOM 993 N N . GLY A 1 125 ? 10.195 32.031 6.523 1 90.06 125 GLY A N 1
ATOM 994 C CA . GLY A 1 125 ? 11.188 31.984 5.465 1 90.06 125 GLY A CA 1
ATOM 995 C C . GLY A 1 125 ? 10.852 32.906 4.305 1 90.06 125 GLY A C 1
ATOM 996 O O . GLY A 1 125 ? 11.742 33.531 3.732 1 90.06 125 GLY A O 1
ATOM 997 N N . GLN A 1 126 ? 9.633 32.875 4.012 1 89.38 126 GLN A N 1
ATOM 998 C CA . GLN A 1 126 ? 9.195 33.75 2.92 1 89.38 126 GLN A CA 1
ATOM 999 C C . GLN A 1 126 ? 9.469 35.219 3.232 1 89.38 126 GLN A C 1
ATOM 1001 O O . GLN A 1 126 ? 9.914 35.969 2.363 1 89.38 126 GLN A O 1
ATOM 1006 N N . LYS A 1 127 ? 9.164 35.625 4.43 1 90.12 127 LYS A N 1
ATOM 1007 C CA . LYS A 1 127 ? 9.438 37 4.848 1 90.12 127 LYS A CA 1
ATOM 1008 C C . LYS A 1 127 ? 10.922 37.344 4.723 1 90.12 127 LYS A C 1
ATOM 1010 O O . LYS A 1 127 ? 11.281 38.406 4.25 1 90.12 127 LYS A O 1
ATOM 1015 N N . GLU A 1 128 ? 11.648 36.438 5.062 1 92.5 128 GLU A N 1
ATOM 1016 C CA . GLU A 1 128 ? 13.094 36.656 5.023 1 92.5 128 GLU A CA 1
ATOM 1017 C C . GLU A 1 128 ? 13.609 36.688 3.586 1 92.5 128 GLU A C 1
ATOM 1019 O O . GLU A 1 128 ? 14.375 37.562 3.213 1 92.5 128 GLU A O 1
ATOM 1024 N N . LEU A 1 129 ? 13.195 35.719 2.816 1 93.06 129 LEU A N 1
ATOM 1025 C CA . LEU A 1 129 ? 13.688 35.625 1.446 1 93.06 129 LEU A CA 1
ATOM 1026 C C . LEU A 1 129 ? 13.133 36.75 0.582 1 93.06 129 LEU A C 1
ATOM 1028 O O . LEU A 1 129 ? 13.727 37.094 -0.439 1 93.06 129 LEU A O 1
ATOM 1032 N N . ALA A 1 130 ? 11.984 37.25 0.978 1 91 130 ALA A N 1
ATOM 1033 C CA . ALA A 1 130 ? 11.391 38.344 0.229 1 91 130 ALA A CA 1
ATOM 1034 C C . ALA A 1 130 ? 12.273 39.594 0.283 1 91 130 ALA A C 1
ATOM 1036 O O . ALA A 1 130 ? 12.156 40.469 -0.563 1 91 130 ALA A O 1
ATOM 1037 N N . GLN A 1 131 ? 13.141 39.656 1.252 1 92.81 131 GLN A N 1
ATOM 1038 C CA . GLN A 1 131 ? 14.086 40.75 1.346 1 92.81 131 GLN A CA 1
ATOM 1039 C C . GLN A 1 131 ? 15.219 40.594 0.334 1 92.81 131 GLN A C 1
ATOM 1041 O O . GLN A 1 131 ? 15.875 41.562 -0.028 1 92.81 131 GLN A O 1
ATOM 1046 N N . LEU A 1 132 ? 15.367 39.438 -0.096 1 92.38 132 LEU A N 1
ATOM 1047 C CA . LEU A 1 132 ? 16.516 39.125 -0.933 1 92.38 132 LEU A CA 1
ATOM 1048 C C . LEU A 1 132 ? 16.078 38.781 -2.355 1 92.38 132 LEU A C 1
ATOM 1050 O O . LEU A 1 132 ? 16.922 38.562 -3.229 1 92.38 132 LEU A O 1
ATOM 1054 N N . GLY A 1 133 ? 14.812 38.719 -2.541 1 93.25 133 GLY A N 1
ATOM 1055 C CA . GLY A 1 133 ? 14.258 38.375 -3.832 1 93.25 133 GLY A CA 1
ATOM 1056 C C . GLY A 1 133 ? 12.75 38.5 -3.893 1 93.25 133 GLY A C 1
ATOM 1057 O O . GLY A 1 133 ? 12.156 39.25 -3.121 1 93.25 133 GLY A O 1
ATOM 1058 N N . ARG A 1 134 ? 12.219 37.875 -5 1 90.75 134 ARG A N 1
ATOM 1059 C CA . ARG A 1 134 ? 10.766 37.969 -5.133 1 90.75 134 ARG A CA 1
ATOM 1060 C C . ARG A 1 134 ? 10.172 36.594 -5.523 1 90.75 134 ARG A C 1
ATOM 1062 O O . ARG A 1 134 ? 10.805 35.812 -6.234 1 90.75 134 ARG A O 1
ATOM 1069 N N . PHE A 1 135 ? 9 36.344 -4.953 1 88 135 PHE A N 1
ATOM 1070 C CA . PHE A 1 135 ? 8.227 35.156 -5.312 1 88 135 PHE A CA 1
ATOM 1071 C C . PHE A 1 135 ? 7.203 35.5 -6.391 1 88 135 PHE A C 1
ATOM 1073 O O . PHE A 1 135 ? 6.41 36.438 -6.242 1 88 135 PHE A O 1
ATOM 1080 N N . GLU A 1 136 ? 7.25 34.781 -7.539 1 81.75 136 GLU A N 1
ATOM 1081 C CA . GLU A 1 136 ? 6.312 34.969 -8.641 1 81.75 136 GLU A CA 1
ATOM 1082 C C . GLU A 1 136 ? 6.02 33.656 -9.367 1 81.75 136 GLU A C 1
ATOM 1084 O O . GLU A 1 136 ? 6.941 32.969 -9.797 1 81.75 136 GLU A O 1
ATOM 1089 N N . GLY A 1 137 ? 4.781 33.312 -9.461 1 76.5 137 GLY A N 1
ATOM 1090 C CA . GLY A 1 137 ? 4.383 32.125 -10.211 1 76.5 137 GLY A CA 1
ATOM 1091 C C . GLY A 1 137 ? 4.93 30.828 -9.625 1 76.5 137 GLY A C 1
ATOM 1092 O O . GLY A 1 137 ? 5.391 29.953 -10.359 1 76.5 137 GLY A O 1
ATOM 1093 N N . GLY A 1 138 ? 5.117 30.781 -8.336 1 79.44 138 GLY A N 1
ATOM 1094 C CA . GLY A 1 138 ? 5.598 29.578 -7.68 1 79.44 138 GLY A CA 1
ATOM 1095 C C . GLY A 1 138 ? 7.109 29.453 -7.676 1 79.44 138 GLY A C 1
ATOM 1096 O O . GLY A 1 138 ? 7.66 28.453 -7.223 1 79.44 138 GLY A O 1
ATOM 1097 N N . LYS A 1 139 ? 7.723 30.547 -8.203 1 87.31 139 LYS A N 1
ATOM 1098 C CA . LYS A 1 139 ? 9.18 30.562 -8.305 1 87.31 139 LYS A CA 1
ATOM 1099 C C . LYS A 1 139 ? 9.781 31.672 -7.438 1 87.31 139 LYS A C 1
ATOM 1101 O O . LYS A 1 139 ? 9.086 32.625 -7.07 1 87.31 139 LYS A O 1
ATOM 1106 N N . TYR A 1 140 ? 10.977 31.453 -7.113 1 91.25 140 TYR A N 1
ATOM 1107 C CA . TYR A 1 140 ? 11.758 32.438 -6.375 1 91.25 140 TYR A CA 1
ATOM 1108 C C . TYR A 1 140 ? 12.875 33.031 -7.238 1 91.25 140 TYR A C 1
ATOM 1110 O O . TYR A 1 140 ? 13.688 32.281 -7.789 1 91.25 140 TYR A O 1
ATOM 1118 N N . TYR A 1 141 ? 12.852 34.344 -7.387 1 90.81 141 TYR A N 1
ATOM 1119 C CA . TYR A 1 141 ? 13.844 35.125 -8.141 1 90.81 141 TYR A CA 1
ATOM 1120 C C . TYR A 1 141 ? 14.742 35.906 -7.211 1 90.81 141 TYR A C 1
ATOM 1122 O O . TYR A 1 141 ? 14.273 36.844 -6.543 1 90.81 141 TYR A O 1
ATOM 1130 N N . ARG A 1 142 ? 16.016 35.594 -7.238 1 90.94 142 ARG A N 1
ATOM 1131 C CA . ARG A 1 142 ? 16.953 36.344 -6.418 1 90.94 142 ARG A CA 1
ATOM 1132 C C . ARG A 1 142 ? 17.234 37.719 -7.039 1 90.94 142 ARG A C 1
ATOM 1134 O O . ARG A 1 142 ? 17.344 37.844 -8.266 1 90.94 142 ARG A O 1
ATOM 1141 N N . HIS A 1 143 ? 17.438 38.688 -6.145 1 87.5 143 HIS A N 1
ATOM 1142 C CA . HIS A 1 143 ? 17.75 40.031 -6.641 1 87.5 143 HIS A CA 1
ATOM 1143 C C . HIS A 1 143 ? 19.094 40.062 -7.355 1 87.5 143 HIS A C 1
ATOM 1145 O O . HIS A 1 143 ? 19.266 40.75 -8.359 1 87.5 143 HIS A O 1
ATOM 1151 N N . GLU A 1 144 ? 19.984 39.281 -6.812 1 83.5 144 GLU A N 1
ATOM 1152 C CA . GLU A 1 144 ? 21.344 39.281 -7.324 1 83.5 144 GLU A CA 1
ATOM 1153 C C . GLU A 1 144 ? 21.5 38.375 -8.531 1 83.5 144 GLU A C 1
ATOM 1155 O O . GLU A 1 144 ? 22.594 38.219 -9.07 1 83.5 144 GLU A O 1
ATOM 1160 N N . SER A 1 145 ? 20.359 37.75 -8.883 1 74.69 145 SER A N 1
ATOM 1161 C CA . SER A 1 145 ? 20.438 3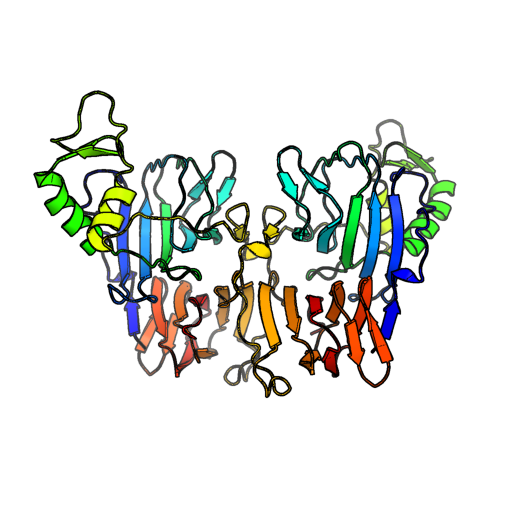6.812 -10.008 1 74.69 145 SER A CA 1
ATOM 1162 C C . SER A 1 145 ? 20.797 37.562 -11.297 1 74.69 145 SER A C 1
ATOM 1164 O O . SER A 1 145 ? 20.406 38.719 -11.492 1 74.69 145 SER A O 1
ATOM 1166 N N . GLN A 1 146 ? 21.812 37 -11.961 1 76.19 146 GLN A N 1
ATOM 1167 C CA . GLN A 1 146 ? 22.219 37.531 -13.258 1 76.19 146 GLN A CA 1
ATOM 1168 C C . GLN A 1 146 ? 21.234 37.125 -14.344 1 76.19 146 GLN A C 1
ATOM 1170 O O . GLN A 1 146 ? 20.438 36.219 -14.156 1 76.19 146 GLN A O 1
ATOM 1175 N N . GLU A 1 147 ? 21.312 37.875 -15.391 1 74.75 147 GLU A N 1
ATOM 1176 C CA . GLU A 1 147 ? 20.5 37.562 -16.562 1 74.75 147 GLU A CA 1
ATOM 1177 C C . GLU A 1 147 ? 20.781 36.156 -17.062 1 74.75 147 GLU A C 1
ATOM 1179 O O . GLU A 1 147 ? 21.953 35.781 -17.25 1 74.75 147 GLU A O 1
ATOM 1184 N N . GLY A 1 148 ? 19.812 35.219 -17.125 1 74.25 148 GLY A N 1
ATOM 1185 C CA . GLY A 1 148 ? 19.984 33.875 -17.594 1 74.25 148 GLY A CA 1
ATOM 1186 C C . GLY A 1 148 ? 19.891 32.844 -16.5 1 74.25 148 GLY A C 1
ATOM 1187 O O . GLY A 1 148 ? 19.781 31.641 -16.766 1 74.25 148 GLY A O 1
ATOM 1188 N N . ASP A 1 149 ? 19.938 33.406 -15.242 1 78.81 149 ASP A N 1
ATOM 1189 C CA . ASP A 1 149 ? 19.812 32.469 -14.141 1 78.81 149 ASP A CA 1
ATOM 1190 C C . ASP A 1 149 ? 18.406 31.891 -14.07 1 78.81 149 ASP A C 1
ATOM 1192 O O . ASP A 1 149 ? 17.422 32.625 -14.203 1 78.81 149 ASP A O 1
ATOM 1196 N N . GLU A 1 150 ? 18.297 30.609 -14.008 1 84.38 150 GLU A N 1
ATOM 1197 C CA . GLU A 1 150 ? 16.984 29.969 -13.867 1 84.38 150 GLU A CA 1
ATOM 1198 C C . GLU A 1 150 ? 16.438 30.156 -12.453 1 84.38 150 GLU A C 1
ATOM 1200 O O . GLU A 1 150 ? 17.172 30 -11.469 1 84.38 150 GLU A O 1
ATOM 1205 N N . PRO A 1 151 ? 15.18 30.672 -12.391 1 87.81 151 PRO A N 1
ATOM 1206 C CA . PRO A 1 151 ? 14.562 30.766 -11.062 1 87.81 151 PRO A CA 1
ATOM 1207 C C . PRO A 1 151 ? 14.453 29.406 -10.367 1 87.81 151 PRO A C 1
ATOM 1209 O O . PRO A 1 151 ? 14.562 28.375 -11.023 1 87.81 151 PRO A O 1
ATOM 1212 N N . GLN A 1 152 ? 14.406 29.547 -9.07 1 88.19 152 GLN A N 1
ATOM 1213 C CA . GLN A 1 152 ? 14.242 28.344 -8.25 1 88.19 152 GLN A CA 1
ATOM 1214 C C . GLN A 1 152 ? 12.781 28.141 -7.867 1 88.19 152 GLN A C 1
ATOM 1216 O O . GLN A 1 152 ? 12.016 29.109 -7.781 1 88.19 152 GLN A O 1
ATOM 1221 N N . ASP A 1 153 ? 12.445 26.922 -7.703 1 88.44 153 ASP A N 1
ATOM 1222 C CA . ASP A 1 153 ? 11.125 26.656 -7.129 1 88.44 153 ASP A CA 1
ATOM 1223 C C . ASP A 1 153 ? 10.984 27.328 -5.762 1 88.44 153 ASP A C 1
ATOM 1225 O O . ASP A 1 153 ? 11.891 27.266 -4.934 1 88.44 153 ASP A O 1
ATOM 1229 N N . GLY A 1 154 ? 9.891 28.031 -5.598 1 87.69 154 GLY A N 1
ATOM 1230 C CA . GLY A 1 154 ? 9.688 28.781 -4.371 1 87.69 154 GLY A CA 1
ATOM 1231 C C . GLY A 1 154 ? 9.781 27.922 -3.123 1 87.69 154 GLY A C 1
ATOM 1232 O O . GLY A 1 154 ? 10.398 28.328 -2.135 1 87.69 154 GLY A O 1
ATOM 1233 N N . TYR A 1 155 ? 9.164 26.797 -3.117 1 88.38 155 TYR A N 1
ATOM 1234 C CA . TYR A 1 155 ? 9.227 25.906 -1.966 1 88.38 155 TYR A CA 1
ATOM 1235 C C . TYR A 1 155 ? 10.656 25.438 -1.718 1 88.38 155 TYR A C 1
ATOM 1237 O O . TYR A 1 155 ? 11.102 25.359 -0.569 1 88.38 155 TYR A O 1
ATOM 1245 N N . GLU A 1 156 ? 11.32 25.109 -2.717 1 91.25 156 GLU A N 1
ATOM 1246 C CA . GLU A 1 156 ? 12.703 24.656 -2.586 1 91.25 156 GLU A CA 1
ATOM 1247 C C . GLU A 1 156 ? 13.586 25.734 -1.967 1 91.25 156 GLU A C 1
ATOM 1249 O O . GLU A 1 156 ? 14.422 25.438 -1.114 1 91.25 156 GLU A O 1
ATOM 1254 N N . ALA A 1 157 ? 13.312 26.906 -2.438 1 92.38 157 ALA A N 1
ATOM 1255 C CA . ALA A 1 157 ? 14.078 28.031 -1.886 1 92.38 157 ALA A CA 1
ATOM 1256 C C . ALA A 1 157 ? 13.844 28.156 -0.383 1 92.38 157 ALA A C 1
ATOM 1258 O O . ALA A 1 157 ? 14.797 28.328 0.385 1 92.38 157 ALA A O 1
ATOM 1259 N N . LEU A 1 158 ? 12.617 28.047 -0.008 1 92.12 158 LEU A N 1
ATOM 1260 C CA . LEU A 1 158 ? 12.258 28.172 1.4 1 92.12 158 LEU A CA 1
ATOM 1261 C C . LEU A 1 158 ? 12.828 27.016 2.211 1 92.12 158 LEU A C 1
ATOM 1263 O O . LEU A 1 158 ? 13.398 27.234 3.281 1 92.12 158 LEU A O 1
ATOM 1267 N N . TRP A 1 159 ? 12.695 25.828 1.731 1 91.75 159 TRP A N 1
ATOM 1268 C CA . TRP A 1 159 ? 13.203 24.641 2.412 1 91.75 159 TRP A CA 1
ATOM 1269 C C . TRP A 1 159 ? 14.711 24.719 2.609 1 91.75 159 TRP A C 1
ATOM 1271 O O . TRP A 1 159 ? 15.219 24.438 3.697 1 91.75 159 TRP A O 1
ATOM 1281 N N . GLU A 1 160 ? 15.383 25.125 1.6 1 92.75 160 GLU A N 1
ATOM 1282 C CA . GLU A 1 160 ? 16.844 25.203 1.646 1 92.75 160 GLU A CA 1
ATOM 1283 C C . GLU A 1 160 ? 17.297 26.297 2.609 1 92.75 160 GLU A C 1
ATOM 1285 O O . GLU A 1 160 ? 18.328 26.156 3.27 1 92.75 160 GLU A O 1
ATOM 1290 N N . LYS A 1 161 ? 16.578 27.344 2.615 1 90.81 161 LYS A N 1
ATOM 1291 C CA . LYS A 1 161 ? 16.875 28.406 3.578 1 90.81 161 LYS A CA 1
ATOM 1292 C C . LYS A 1 161 ? 16.828 27.875 5.008 1 90.81 161 LYS A C 1
ATOM 1294 O O . LYS A 1 161 ? 17.719 28.141 5.809 1 90.81 161 LYS A O 1
ATOM 1299 N N . PHE A 1 162 ? 15.844 27.125 5.293 1 89.94 162 PHE A N 1
ATOM 1300 C CA . PHE A 1 162 ? 15.609 26.641 6.652 1 89.94 162 PHE A CA 1
ATOM 1301 C C . PHE A 1 162 ? 16.578 25.531 7.008 1 89.94 162 PHE A C 1
ATOM 1303 O O . PHE A 1 162 ? 17.016 25.422 8.156 1 89.94 162 PHE A O 1
ATOM 1310 N N . ASN A 1 163 ? 16.969 24.688 6.086 1 89.38 163 ASN A N 1
ATOM 1311 C CA . ASN A 1 163 ? 17.75 23.5 6.379 1 89.38 163 ASN A CA 1
ATOM 1312 C C . ASN A 1 163 ? 19.234 23.719 6.094 1 89.38 163 ASN A C 1
ATOM 1314 O O . ASN A 1 163 ? 20.078 22.953 6.547 1 89.38 163 ASN A O 1
ATOM 1318 N N . GLY A 1 164 ? 19.547 24.734 5.285 1 89.19 164 GLY A N 1
ATOM 1319 C CA . GLY A 1 164 ? 20.938 25.094 5.035 1 89.19 164 GLY A CA 1
ATOM 1320 C C . GLY A 1 164 ? 21.625 24.188 4.023 1 89.19 164 GLY A C 1
ATOM 1321 O O . GLY A 1 164 ? 22.844 24.078 4 1 89.19 164 GLY A O 1
ATOM 1322 N N . ARG A 1 165 ? 20.828 23.469 3.334 1 89.38 165 ARG A N 1
ATOM 1323 C CA . ARG A 1 165 ? 21.328 22.594 2.291 1 89.38 165 ARG A CA 1
ATOM 1324 C C . ARG A 1 165 ? 20.344 22.469 1.142 1 89.38 165 ARG A C 1
ATOM 1326 O O . ARG A 1 165 ? 19.156 22.781 1.3 1 89.38 165 ARG A O 1
ATOM 1333 N N . ARG A 1 166 ? 20.891 22.094 0.028 1 91.25 166 ARG A N 1
ATOM 1334 C CA . ARG A 1 166 ? 20.047 21.891 -1.141 1 91.25 166 ARG A CA 1
ATOM 1335 C C . ARG A 1 166 ? 19.016 20.781 -0.892 1 91.25 166 ARG A C 1
ATOM 1337 O O . ARG A 1 166 ? 19.344 19.75 -0.3 1 91.25 166 ARG A O 1
ATOM 1344 N N . LEU A 1 167 ? 17.844 20.984 -1.398 1 91.25 167 LEU A N 1
ATOM 1345 C CA . LEU A 1 167 ? 16.812 19.969 -1.294 1 91.25 167 LEU A CA 1
ATOM 1346 C C . LEU A 1 167 ? 17.047 18.859 -2.312 1 91.25 167 LEU A C 1
ATOM 1348 O O . LEU A 1 167 ? 17.156 19.125 -3.512 1 91.25 167 LEU A O 1
ATOM 1352 N N . VAL A 1 168 ? 17.203 17.703 -1.842 1 90.5 168 VAL A N 1
ATOM 1353 C CA . VAL A 1 168 ? 17.25 16.516 -2.689 1 90.5 168 VAL A CA 1
ATOM 1354 C C . VAL A 1 168 ? 16.016 15.648 -2.439 1 90.5 168 VAL A C 1
ATOM 1356 O O . VAL A 1 168 ? 15.828 15.141 -1.331 1 90.5 168 VAL A O 1
ATOM 1359 N N . TYR A 1 169 ? 15.266 15.516 -3.439 1 93.62 169 TYR A N 1
ATOM 1360 C CA . TYR A 1 169 ? 14.094 14.664 -3.307 1 93.62 169 TYR A CA 1
ATOM 1361 C C . TYR A 1 169 ? 14.492 13.188 -3.295 1 93.62 169 TYR A C 1
ATOM 1363 O O . TYR A 1 169 ? 15.266 12.742 -4.145 1 93.62 169 TYR A O 1
ATOM 1371 N N . PRO A 1 170 ? 14.008 12.484 -2.365 1 94.12 170 PRO A N 1
ATOM 1372 C CA . PRO A 1 170 ? 14.289 11.047 -2.41 1 94.12 170 PRO A CA 1
ATOM 1373 C C . PRO A 1 170 ? 13.664 10.359 -3.621 1 94.12 170 PRO A C 1
ATOM 1375 O O . PRO A 1 170 ? 12.625 10.805 -4.117 1 94.12 170 PRO A O 1
ATOM 1378 N N . PRO A 1 171 ? 14.375 9.297 -4.09 1 95.38 171 PRO A N 1
ATOM 1379 C CA . PRO A 1 171 ? 13.688 8.516 -5.125 1 95.38 171 PRO A CA 1
ATOM 1380 C C . PRO A 1 171 ? 12.398 7.875 -4.621 1 95.38 171 PRO A C 1
ATOM 1382 O O . PRO A 1 171 ? 12.336 7.434 -3.469 1 95.38 171 PRO A O 1
ATOM 1385 N N . GLY A 1 172 ? 11.422 7.816 -5.453 1 96.44 172 GLY A N 1
ATOM 1386 C CA . GLY A 1 172 ? 10.117 7.32 -5.051 1 96.44 172 GLY A CA 1
ATOM 1387 C C . GLY A 1 172 ? 10.109 5.832 -4.762 1 96.44 172 GLY A C 1
ATOM 1388 O O . GLY A 1 172 ? 10.57 5.031 -5.574 1 96.44 172 GLY A O 1
ATOM 1389 N N . ARG A 1 173 ? 9.594 5.465 -3.654 1 97.62 173 ARG A N 1
ATOM 1390 C CA . ARG A 1 173 ? 9.32 4.062 -3.361 1 97.62 173 ARG A CA 1
ATOM 1391 C C . ARG A 1 173 ? 8.227 3.516 -4.273 1 97.62 173 ARG A C 1
ATOM 1393 O O . ARG A 1 173 ? 8.18 2.312 -4.543 1 97.62 173 ARG A O 1
ATOM 1400 N N . TYR A 1 174 ? 7.383 4.359 -4.703 1 98.12 174 TYR A N 1
ATOM 1401 C CA . TYR A 1 174 ? 6.277 4.086 -5.613 1 98.12 174 TYR A CA 1
ATOM 1402 C C . TYR A 1 174 ? 6.375 4.953 -6.863 1 98.12 174 TYR A C 1
ATOM 1404 O O . TYR A 1 174 ? 7.145 5.914 -6.902 1 98.12 174 TYR A O 1
ATOM 1412 N N . LYS A 1 175 ? 5.586 4.633 -7.848 1 96.94 175 LYS A N 1
ATOM 1413 C CA . LYS A 1 175 ? 5.629 5.414 -9.078 1 96.94 175 LYS A CA 1
ATOM 1414 C C . LYS A 1 175 ? 4.531 6.469 -9.109 1 96.94 175 LYS A C 1
ATOM 1416 O O . LYS A 1 175 ? 4.625 7.457 -9.836 1 96.94 175 LYS A O 1
ATOM 1421 N N . ASP A 1 176 ? 3.473 6.195 -8.328 1 96.69 176 ASP A N 1
ATOM 1422 C CA . ASP A 1 176 ? 2.303 7.07 -8.32 1 96.69 176 ASP A CA 1
ATOM 1423 C C . ASP A 1 176 ? 1.698 7.164 -6.926 1 96.69 176 ASP A C 1
ATOM 1425 O O . ASP A 1 176 ? 1.979 6.328 -6.062 1 96.69 176 ASP A O 1
ATOM 1429 N N . PRO A 1 177 ? 0.864 8.273 -6.777 1 98.06 177 PRO A N 1
ATOM 1430 C CA . PRO A 1 177 ? 0.025 8.219 -5.578 1 98.06 177 PRO A CA 1
ATOM 1431 C C . PRO A 1 177 ? -0.865 6.98 -5.531 1 98.06 177 PRO A C 1
ATOM 1433 O O . PRO A 1 177 ? -1.184 6.402 -6.574 1 98.06 177 PRO A O 1
ATOM 1436 N N . ILE A 1 178 ? -1.22 6.559 -4.406 1 98.56 178 ILE A N 1
ATOM 1437 C CA . ILE A 1 178 ? -1.991 5.332 -4.219 1 98.56 178 ILE A CA 1
ATOM 1438 C C . ILE A 1 178 ? -3.406 5.68 -3.764 1 98.56 178 ILE A C 1
ATOM 1440 O O . ILE A 1 178 ? -3.602 6.203 -2.664 1 98.56 178 ILE A O 1
ATOM 1444 N N . PHE A 1 179 ? -4.375 5.34 -4.617 1 98.56 179 PHE A N 1
ATOM 1445 C CA . PHE A 1 179 ? -5.777 5.59 -4.32 1 98.56 179 PHE A CA 1
ATOM 1446 C C . PHE A 1 179 ? -6.406 4.398 -3.611 1 98.56 179 PHE A C 1
ATOM 1448 O O . PHE A 1 179 ? -6.297 3.262 -4.082 1 98.56 179 PHE A O 1
ATOM 1455 N N . MET A 1 180 ? -7.023 4.652 -2.539 1 98.69 180 MET A N 1
ATOM 1456 C CA . MET A 1 180 ? -7.754 3.627 -1.8 1 98.69 180 MET A CA 1
ATOM 1457 C C . MET A 1 180 ? -9.242 3.973 -1.715 1 98.69 180 MET A C 1
ATOM 1459 O O . MET A 1 180 ? -9.602 5.109 -1.403 1 98.69 180 MET A O 1
ATOM 1463 N N . SER A 1 181 ? -10.039 2.979 -1.985 1 98.44 181 SER A N 1
ATOM 1464 C CA . SER A 1 181 ? -11.484 3.109 -1.838 1 98.44 181 SER A CA 1
ATOM 1465 C C . SER A 1 181 ? -11.992 2.314 -0.64 1 98.44 181 SER A C 1
ATOM 1467 O O . SER A 1 181 ? -12.492 1.199 -0.797 1 98.44 181 SER A O 1
ATOM 1469 N N . PRO A 1 182 ? -12.039 2.939 0.494 1 98.31 182 PRO A N 1
ATOM 1470 C CA . PRO A 1 182 ? -12.359 2.213 1.724 1 98.31 182 PRO A CA 1
ATOM 1471 C C . PRO A 1 182 ? -13.695 1.478 1.64 1 98.31 182 PRO A C 1
ATOM 1473 O O . PRO A 1 182 ? -13.852 0.402 2.225 1 98.31 182 PRO A O 1
ATOM 1476 N N . VAL A 1 183 ? -14.633 1.949 0.886 1 97.81 183 VAL A N 1
ATOM 1477 C CA . VAL A 1 183 ? -15.953 1.338 0.79 1 97.81 183 VAL A CA 1
ATOM 1478 C C . VAL A 1 183 ? -15.828 -0.061 0.188 1 97.81 183 VAL A C 1
ATOM 1480 O O . VAL A 1 183 ? -16.688 -0.914 0.407 1 97.81 183 VAL A O 1
ATOM 1483 N N . ASN A 1 184 ? -14.781 -0.311 -0.489 1 97.56 184 ASN A N 1
ATOM 1484 C CA . ASN A 1 184 ? -14.594 -1.596 -1.156 1 97.56 184 ASN A CA 1
ATOM 1485 C C . ASN A 1 184 ? -13.781 -2.562 -0.299 1 97.56 184 ASN A C 1
ATOM 1487 O O . ASN A 1 184 ? -13.445 -3.66 -0.744 1 97.56 184 ASN A O 1
ATOM 1491 N N . TYR A 1 185 ? -13.352 -2.199 0.889 1 97.44 185 TYR A N 1
ATOM 1492 C CA . TYR A 1 185 ? -12.742 -3.074 1.883 1 97.44 185 TYR A CA 1
ATOM 1493 C C . TYR A 1 185 ? -13.797 -3.682 2.799 1 97.44 185 TYR A C 1
ATOM 1495 O O . TYR A 1 185 ? -14.781 -3.025 3.139 1 97.44 185 TYR A O 1
ATOM 1503 N N . GLU A 1 186 ? -13.57 -4.805 3.219 1 95.69 186 GLU A N 1
ATOM 1504 C CA . GLU A 1 186 ? -14.484 -5.426 4.168 1 95.69 186 GLU A CA 1
ATOM 1505 C C . GLU A 1 186 ? -14.055 -5.168 5.605 1 95.69 186 GLU A C 1
ATOM 1507 O O . GLU A 1 186 ? -12.859 -5.168 5.91 1 95.69 186 GLU A O 1
ATOM 1512 N N . TRP A 1 187 ? -15.023 -4.961 6.465 1 96.38 187 TRP A N 1
ATOM 1513 C CA . TRP A 1 187 ? -14.758 -4.855 7.895 1 96.38 187 TRP A CA 1
ATOM 1514 C C . TRP A 1 187 ? -14.336 -6.207 8.469 1 96.38 187 TRP A C 1
ATOM 1516 O O . TRP A 1 187 ? -14.969 -7.227 8.203 1 96.38 187 TRP A O 1
ATOM 1526 N N . ARG A 1 188 ? -13.258 -6.188 9.195 1 94.38 188 ARG A N 1
ATOM 1527 C CA . ARG A 1 188 ? -12.82 -7.375 9.93 1 94.38 188 ARG A CA 1
ATOM 1528 C C . ARG A 1 188 ? -12.93 -7.164 11.438 1 94.38 188 ARG A C 1
ATOM 1530 O O . ARG A 1 188 ? -12.695 -6.062 11.93 1 94.38 188 ARG A O 1
ATOM 1537 N N . PRO A 1 189 ? -13.234 -8.25 12.133 1 93.38 189 PRO A N 1
ATOM 1538 C CA . PRO A 1 189 ? -13.219 -8.07 13.594 1 93.38 189 PRO A CA 1
ATOM 1539 C C . PRO A 1 189 ? -11.875 -7.59 14.117 1 93.38 189 PRO A C 1
ATOM 1541 O O . PRO A 1 189 ? -10.828 -8.078 13.68 1 93.38 189 PRO A O 1
ATOM 1544 N N . ALA A 1 190 ? -11.961 -6.637 14.938 1 91.62 190 ALA A N 1
ATOM 1545 C CA . ALA A 1 190 ? -10.719 -6.148 15.531 1 91.62 190 ALA A CA 1
ATOM 1546 C C . ALA A 1 190 ? -10.188 -7.125 16.578 1 91.62 190 ALA A C 1
ATOM 1548 O O . ALA A 1 190 ? -10.938 -7.598 17.438 1 91.62 190 ALA A O 1
ATOM 1549 N N . ASP A 1 191 ? -8.906 -7.434 16.375 1 79.69 191 ASP A N 1
ATOM 1550 C CA . ASP A 1 191 ? -8.273 -8.32 17.344 1 79.69 191 ASP A CA 1
ATOM 1551 C C . ASP A 1 191 ? -7.543 -7.527 18.422 1 79.69 191 ASP A C 1
ATOM 1553 O O . ASP A 1 191 ? -6.316 -7.391 18.375 1 79.69 191 ASP A O 1
ATOM 1557 N N . ASN A 1 192 ? -8.312 -6.996 19.266 1 76.31 192 ASN A N 1
ATOM 1558 C CA . ASN A 1 192 ? -7.688 -6.262 20.359 1 76.31 192 ASN A CA 1
ATOM 1559 C C . ASN A 1 192 ? -8.328 -6.602 21.703 1 76.31 192 ASN A C 1
ATOM 1561 O O . ASN A 1 192 ? -9.43 -7.145 21.75 1 76.31 192 ASN A O 1
ATOM 1565 N N . LEU A 1 193 ? -7.695 -6.316 22.703 1 73.75 193 LEU A N 1
ATOM 1566 C CA . LEU A 1 193 ? -8.031 -6.742 24.062 1 73.75 193 LEU A CA 1
ATOM 1567 C C . LEU A 1 193 ? -9.344 -6.109 24.516 1 73.75 193 LEU A C 1
ATOM 1569 O O . LEU A 1 193 ? -10.086 -6.707 25.297 1 73.75 193 LEU A O 1
ATOM 1573 N N . ALA A 1 194 ? -9.594 -4.969 23.969 1 80.31 194 ALA A N 1
ATOM 1574 C CA . ALA A 1 194 ? -10.758 -4.238 24.453 1 80.31 194 ALA A CA 1
ATOM 1575 C C . ALA A 1 194 ? -12.031 -4.695 23.75 1 80.31 194 ALA A C 1
ATOM 1577 O O . ALA A 1 194 ? -13.141 -4.379 24.188 1 80.31 194 ALA A O 1
ATOM 1578 N N . ASN A 1 195 ? -11.836 -5.43 22.625 1 80.94 195 ASN A N 1
ATOM 1579 C CA . ASN A 1 195 ? -12.984 -5.848 21.828 1 80.94 195 ASN A CA 1
ATOM 1580 C C . ASN A 1 195 ? -13.625 -7.117 22.391 1 80.94 195 ASN A C 1
ATOM 1582 O O . ASN A 1 195 ? -13.781 -8.109 21.672 1 80.94 195 ASN A O 1
ATOM 1586 N N . THR A 1 196 ? -14.117 -7.039 23.484 1 76.38 196 THR A N 1
ATOM 1587 C CA . THR A 1 196 ? -14.648 -8.203 24.172 1 76.38 196 THR A CA 1
ATOM 1588 C C . THR A 1 196 ? -16.031 -8.57 23.641 1 76.38 196 THR A C 1
ATOM 1590 O O . THR A 1 196 ? -16.453 -9.727 23.719 1 76.38 196 THR A O 1
ATOM 1593 N N . LYS A 1 197 ? -16.719 -7.637 23.109 1 76.38 197 LYS A N 1
ATOM 1594 C CA . LYS A 1 197 ? -18.078 -7.879 22.641 1 76.38 197 LYS A CA 1
ATOM 1595 C C . LYS A 1 197 ? -18.109 -8.156 21.141 1 76.38 197 LYS A C 1
ATOM 1597 O O . LYS A 1 197 ? -19.172 -8.391 20.562 1 76.38 197 LYS A O 1
ATOM 1602 N N . GLU A 1 198 ? -17.031 -8.008 20.531 1 82.25 198 GLU A N 1
ATOM 1603 C CA . GLU A 1 198 ? -16.891 -8.273 19.109 1 82.25 198 GLU A CA 1
ATOM 1604 C C . GLU A 1 198 ? -17.703 -7.285 18.281 1 82.25 198 GLU A C 1
ATOM 1606 O O . GLU A 1 198 ? -18.375 -7.676 17.328 1 82.25 198 GLU A O 1
ATOM 1611 N N . VAL A 1 199 ? -17.656 -6.098 18.766 1 92.69 199 VAL A N 1
ATOM 1612 C CA . VAL A 1 199 ? -18.453 -5.082 18.094 1 92.69 199 VAL A CA 1
ATOM 1613 C C . VAL A 1 199 ? -17.547 -3.969 17.578 1 92.69 199 VAL A C 1
ATOM 1615 O O . VAL A 1 199 ? -18 -2.852 17.312 1 92.69 199 VAL A O 1
ATOM 1618 N N . ALA A 1 200 ? -16.297 -4.227 17.609 1 96.5 200 ALA A N 1
ATOM 1619 C CA . ALA A 1 200 ? -15.328 -3.342 16.969 1 96.5 200 ALA A CA 1
ATOM 1620 C C . ALA A 1 200 ? -14.664 -4.016 15.766 1 96.5 200 ALA A C 1
ATOM 1622 O O . ALA A 1 200 ? -14.359 -5.211 15.812 1 96.5 200 ALA A O 1
ATOM 1623 N N . PHE A 1 201 ? -14.57 -3.26 14.734 1 97.12 201 PHE A N 1
ATOM 1624 C CA . PHE A 1 201 ? -14.047 -3.771 13.469 1 97.12 201 PHE A CA 1
ATOM 1625 C C . PHE A 1 201 ? -12.969 -2.852 12.914 1 97.12 201 PHE A C 1
ATOM 1627 O O . PHE A 1 201 ? -12.836 -1.705 13.352 1 97.12 201 PHE A O 1
ATOM 1634 N N . LYS A 1 202 ? -12.234 -3.373 12 1 96.25 202 LYS A N 1
ATOM 1635 C CA . LYS A 1 202 ? -11.211 -2.549 11.367 1 96.25 202 LYS A CA 1
ATOM 1636 C C . LYS A 1 202 ? -11.016 -2.93 9.906 1 96.25 202 LYS A C 1
ATOM 1638 O O . LYS A 1 202 ? -11.352 -4.043 9.5 1 96.25 202 LYS A O 1
ATOM 1643 N N . LYS A 1 203 ? -10.633 -1.988 9.102 1 96.62 203 LYS A N 1
ATOM 1644 C CA . LYS A 1 203 ? -10.094 -2.129 7.754 1 96.62 203 LYS A CA 1
ATOM 1645 C C . LYS A 1 203 ? -8.641 -1.662 7.695 1 96.62 203 LYS A C 1
ATOM 1647 O O . LYS A 1 203 ? -8.359 -0.478 7.883 1 96.62 203 LYS A O 1
ATOM 1652 N N . SER A 1 204 ? -7.773 -2.611 7.477 1 96.88 204 SER A N 1
ATOM 1653 C CA . SER A 1 204 ? -6.438 -2.164 7.102 1 96.88 204 SER A CA 1
ATOM 1654 C C . SER A 1 204 ? -6.414 -1.636 5.672 1 96.88 204 SER A C 1
ATOM 1656 O O . SER A 1 204 ? -6.578 -2.4 4.719 1 96.88 204 SER A O 1
ATOM 1658 N N . LEU A 1 205 ? -6.211 -0.358 5.5 1 98.31 205 LEU A N 1
ATOM 1659 C CA . LEU A 1 205 ? -6.223 0.219 4.16 1 98.31 205 LEU A CA 1
ATOM 1660 C C . LEU A 1 205 ? -4.867 0.058 3.486 1 98.31 205 LEU A C 1
ATOM 1662 O O . LEU A 1 205 ? -4.781 -0.004 2.258 1 98.31 205 LEU A O 1
ATOM 1666 N N . GLY A 1 206 ? -3.812 0.051 4.406 1 98.06 206 GLY A N 1
ATOM 1667 C CA . GLY A 1 206 ? -2.502 -0.209 3.832 1 98.06 206 GLY A CA 1
ATOM 1668 C C . GLY A 1 206 ? -1.359 0.204 4.738 1 98.06 206 GLY A C 1
ATOM 1669 O O . GLY A 1 206 ? -1.543 1.021 5.645 1 98.06 206 GLY A O 1
ATOM 1670 N N . VAL A 1 207 ? -0.236 -0.385 4.582 1 98.06 207 VAL A N 1
ATOM 1671 C CA . VAL A 1 207 ? 1.079 -0.002 5.086 1 98.06 207 VAL A CA 1
ATOM 1672 C C . VAL A 1 207 ? 2.043 0.198 3.918 1 98.06 207 VAL A C 1
ATOM 1674 O O . VAL A 1 207 ? 2.17 -0.674 3.055 1 98.06 207 VAL A O 1
ATOM 1677 N N . PHE A 1 208 ? 2.846 1.306 3.9 1 98.06 208 PHE A N 1
ATOM 1678 C CA . PHE A 1 208 ? 3.344 1.703 2.588 1 98.06 208 PHE A CA 1
ATOM 1679 C C . PHE A 1 208 ? 4.859 1.871 2.611 1 98.06 208 PHE A C 1
ATOM 1681 O O . PHE A 1 208 ? 5.484 2.045 1.564 1 98.06 208 PHE A O 1
ATOM 1688 N N . THR A 1 209 ? 5.512 1.867 3.791 1 96.75 209 THR A N 1
ATOM 1689 C CA . THR A 1 209 ? 6.949 2.115 3.828 1 96.75 209 THR A CA 1
ATOM 1690 C C . THR A 1 209 ? 7.641 1.145 4.777 1 96.75 209 THR A C 1
ATOM 1692 O O . THR A 1 209 ? 6.98 0.433 5.539 1 96.75 209 THR A O 1
ATOM 1695 N N . GLU A 1 210 ? 8.969 1.218 4.758 1 96.12 210 GLU A N 1
ATOM 1696 C CA . GLU A 1 210 ? 9.766 0.352 5.621 1 96.12 210 GLU A CA 1
ATOM 1697 C C . GLU A 1 210 ? 9.688 0.8 7.078 1 96.12 210 GLU A C 1
ATOM 1699 O O . GLU A 1 210 ? 10.102 0.069 7.98 1 96.12 210 GLU A O 1
ATOM 1704 N N . ARG A 1 211 ? 9.125 1.968 7.312 1 94.75 211 ARG A N 1
ATOM 1705 C CA . ARG A 1 211 ? 8.867 2.395 8.68 1 94.75 211 ARG A CA 1
ATOM 1706 C C . ARG A 1 211 ? 7.379 2.309 9.016 1 94.75 211 ARG A C 1
ATOM 1708 O O . ARG A 1 211 ? 6.902 2.99 9.922 1 94.75 211 ARG A O 1
ATOM 1715 N N . GLU A 1 212 ? 6.621 1.663 8.172 1 94.06 212 GLU A N 1
ATOM 1716 C CA . GLU A 1 212 ? 5.277 1.14 8.414 1 94.06 212 GLU A CA 1
ATOM 1717 C C . GLU A 1 212 ? 4.254 2.268 8.508 1 94.06 212 GLU A C 1
ATOM 1719 O O . GLU A 1 212 ? 3.334 2.209 9.328 1 94.06 212 GLU A O 1
ATOM 1724 N N . THR A 1 213 ? 4.516 3.318 7.754 1 96.56 213 THR A N 1
ATOM 1725 C CA . THR A 1 213 ? 3.482 4.328 7.562 1 96.56 213 THR A CA 1
ATOM 1726 C C . THR A 1 213 ? 2.211 3.701 6.996 1 96.56 213 THR A C 1
ATOM 1728 O O . THR A 1 213 ? 2.268 2.928 6.039 1 96.56 213 THR A O 1
ATOM 1731 N N . GLY A 1 214 ? 1.064 3.996 7.645 1 97.69 214 GLY A N 1
ATOM 1732 C CA . GLY A 1 214 ? -0.132 3.344 7.137 1 97.69 214 GLY A CA 1
ATOM 1733 C C . GLY A 1 214 ? -1.415 4.02 7.578 1 97.69 214 GLY A C 1
ATOM 1734 O O . GLY A 1 214 ? -1.38 5.082 8.203 1 97.69 214 GLY A O 1
ATOM 1735 N N . ALA A 1 215 ? -2.516 3.467 7.125 1 98.62 215 ALA A N 1
ATOM 1736 C CA . ALA A 1 215 ? -3.85 3.963 7.453 1 98.62 215 ALA A CA 1
ATOM 1737 C C . ALA A 1 215 ? -4.824 2.809 7.68 1 98.62 215 ALA A C 1
ATOM 1739 O O . ALA A 1 215 ? -4.707 1.757 7.043 1 98.62 215 ALA A O 1
ATOM 1740 N N . GLU A 1 216 ? -5.707 3.02 8.586 1 98 216 GLU A N 1
ATOM 1741 C CA . GLU A 1 216 ? -6.777 2.084 8.906 1 98 216 GLU A CA 1
ATOM 1742 C C . GLU A 1 216 ? -8.094 2.818 9.172 1 98 216 GLU A C 1
ATOM 1744 O O . GLU A 1 216 ? -8.086 4.004 9.5 1 98 216 GLU A O 1
ATOM 1749 N N . MET A 1 217 ? -9.148 2.105 9.008 1 98.31 217 MET A N 1
ATOM 1750 C CA . MET A 1 217 ? -10.438 2.574 9.5 1 98.31 217 MET A CA 1
ATOM 1751 C C . MET A 1 217 ? -10.953 1.688 10.625 1 98.31 217 MET A C 1
ATOM 1753 O O . MET A 1 217 ? -10.805 0.465 10.578 1 98.31 217 MET A O 1
ATOM 1757 N N . ILE A 1 218 ? -11.531 2.291 11.555 1 97.88 218 ILE A N 1
ATOM 1758 C CA . ILE A 1 218 ? -12.078 1.605 12.719 1 97.88 218 ILE A CA 1
ATOM 1759 C C . ILE A 1 218 ? -13.578 1.855 12.812 1 97.88 218 ILE A C 1
ATOM 1761 O O . ILE A 1 218 ? -14.039 2.98 12.609 1 97.88 218 ILE A O 1
ATOM 1765 N N . LYS A 1 219 ? -14.289 0.854 13.039 1 98.06 219 LYS A N 1
ATOM 1766 C CA . LYS A 1 219 ? -15.719 0.93 13.336 1 98.06 219 LYS A CA 1
ATOM 1767 C C . LYS A 1 219 ? -16.016 0.403 14.734 1 98.06 219 LYS A C 1
ATOM 1769 O O . LYS A 1 219 ? -15.602 -0.703 15.086 1 98.06 219 LYS A O 1
ATOM 1774 N N . ILE A 1 220 ? -16.625 1.191 15.523 1 97.81 220 ILE A N 1
ATOM 1775 C CA . ILE A 1 220 ? -17.047 0.786 16.859 1 97.81 220 ILE A CA 1
ATOM 1776 C C . ILE A 1 220 ? -18.562 0.916 16.984 1 97.81 220 ILE A C 1
ATOM 1778 O O . ILE A 1 220 ? -19.125 2.006 16.812 1 97.81 220 ILE A O 1
ATOM 1782 N N . LYS A 1 221 ? -19.188 -0.149 17.234 1 97.25 221 LYS A N 1
ATOM 1783 C CA . LYS A 1 221 ? -20.625 -0.084 17.484 1 97.25 221 LYS A CA 1
ATOM 1784 C C . LYS A 1 221 ? -20.938 0.567 18.828 1 97.25 221 LYS A C 1
ATOM 1786 O O . LYS A 1 221 ? -20.078 0.582 19.719 1 97.25 221 LYS A O 1
ATOM 1791 N N . LYS A 1 222 ? -22.203 1.032 18.891 1 96.69 222 LYS A N 1
ATOM 1792 C CA . LYS A 1 222 ? -22.641 1.618 20.141 1 96.69 222 LYS A CA 1
ATOM 1793 C C . LYS A 1 222 ? -22.312 0.703 21.328 1 96.69 222 LYS A C 1
ATOM 1795 O O . LYS A 1 222 ? -22.531 -0.508 21.25 1 96.69 222 LYS A O 1
ATOM 1800 N N . LEU A 1 223 ? -21.641 1.226 22.344 1 94.25 223 LEU A N 1
ATOM 1801 C CA . LEU A 1 223 ? -21.266 0.59 23.609 1 94.25 223 LEU A CA 1
ATOM 1802 C C . LEU A 1 223 ? -20.062 -0.316 23.422 1 94.25 223 LEU A C 1
ATOM 1804 O O . LEU A 1 223 ? -19.641 -1.006 24.359 1 94.25 223 LEU A O 1
ATOM 1808 N N . GLY A 1 224 ? -19.484 -0.261 22.188 1 95.62 224 GLY A N 1
ATOM 1809 C CA . GLY A 1 224 ? -18.266 -1.004 21.969 1 95.62 224 GLY A CA 1
ATOM 1810 C C . GLY A 1 224 ? -17.016 -0.243 22.375 1 95.62 224 GLY A C 1
ATOM 1811 O O . GLY A 1 224 ? -17.094 0.937 22.734 1 95.62 224 GLY A O 1
ATOM 1812 N N . GLN A 1 225 ? -15.891 -0.984 22.375 1 95.94 225 GLN A N 1
ATOM 1813 C CA . GLN A 1 225 ? -14.594 -0.404 22.719 1 95.94 225 GLN A CA 1
ATOM 1814 C C . GLN A 1 225 ? -13.516 -0.846 21.75 1 95.94 225 GLN A C 1
ATOM 1816 O O . GLN A 1 225 ? -13.617 -1.918 21.141 1 95.94 225 GLN A O 1
ATOM 1821 N N . PHE A 1 226 ? -12.539 -0.003 21.609 1 96.38 226 PHE A N 1
ATOM 1822 C CA . PHE A 1 226 ? -11.391 -0.288 20.766 1 96.38 226 PHE A CA 1
ATOM 1823 C C . PHE A 1 226 ? -10.109 0.24 21.406 1 96.38 226 PHE A C 1
ATOM 1825 O O . PHE A 1 226 ? -10.016 1.419 21.75 1 96.38 226 PHE A O 1
ATOM 1832 N N . SER A 1 227 ? -9.164 -0.638 21.5 1 95.25 227 SER A N 1
ATOM 1833 C CA . SER A 1 227 ? -7.887 -0.242 22.078 1 95.25 227 SER A CA 1
ATOM 1834 C C . SER A 1 227 ? -6.867 0.124 21 1 95.25 227 SER A C 1
ATOM 1836 O O . SER A 1 227 ? -6.781 -0.543 19.969 1 95.25 227 SER A O 1
ATOM 1838 N N . ILE A 1 228 ? -6.203 1.19 21.203 1 93.69 228 ILE A N 1
ATOM 1839 C CA . ILE A 1 228 ? -5.109 1.639 20.344 1 93.69 228 ILE A CA 1
ATOM 1840 C C . ILE A 1 228 ? -3.811 1.673 21.156 1 93.69 228 ILE A C 1
ATOM 1842 O O . ILE A 1 228 ? -3.76 2.258 22.234 1 93.69 228 ILE A O 1
ATOM 1846 N N . ALA A 1 229 ? -2.857 0.947 20.656 1 87.69 229 ALA A N 1
ATOM 1847 C CA . ALA A 1 229 ? -1.515 1.023 21.234 1 87.69 229 ALA A CA 1
ATOM 1848 C C . ALA A 1 229 ? -0.505 1.518 20.203 1 87.69 229 ALA A C 1
ATOM 1850 O O . ALA A 1 229 ? -0.554 1.117 19.031 1 87.69 229 ALA A O 1
ATOM 1851 N N . SER A 1 230 ? 0.189 2.482 20.578 1 84.81 230 SER A N 1
ATOM 1852 C CA . SER A 1 230 ? 1.26 2.963 19.703 1 84.81 230 SER A CA 1
ATOM 1853 C C . SER A 1 230 ? 2.625 2.791 20.359 1 84.81 230 SER A C 1
ATOM 1855 O O . SER A 1 230 ? 3.07 3.656 21.109 1 84.81 230 SER A O 1
ATOM 1857 N N . ALA A 1 231 ? 3.262 1.838 20.047 1 83.5 231 ALA A N 1
ATOM 1858 C CA . ALA A 1 231 ? 4.531 1.563 20.719 1 83.5 231 ALA A CA 1
ATOM 1859 C C . ALA A 1 231 ? 5.629 2.492 20.219 1 83.5 231 ALA A C 1
ATOM 1861 O O . ALA A 1 231 ? 6.348 3.109 21 1 83.5 231 ALA A O 1
ATOM 1862 N N . ASN A 1 232 ? 5.695 2.719 18.953 1 91.5 232 ASN A N 1
ATOM 1863 C CA . ASN A 1 232 ? 6.875 3.395 18.422 1 91.5 232 ASN A CA 1
ATOM 1864 C C . ASN A 1 232 ? 6.512 4.352 17.297 1 91.5 232 ASN A C 1
ATOM 1866 O O . ASN A 1 232 ? 7.312 4.57 16.375 1 91.5 232 ASN A O 1
ATOM 1870 N N . ALA A 1 233 ? 5.309 4.855 17.328 1 94.75 233 ALA A N 1
ATOM 1871 C CA . ALA A 1 233 ? 4.887 5.805 16.312 1 94.75 233 ALA A CA 1
ATOM 1872 C C . ALA A 1 233 ? 3.805 6.738 16.844 1 94.75 233 ALA A C 1
ATOM 1874 O O . ALA A 1 233 ? 3.129 6.422 17.828 1 94.75 233 ALA A O 1
ATOM 1875 N N . ILE A 1 234 ? 3.709 7.898 16.234 1 96.12 234 ILE A N 1
ATOM 1876 C CA . ILE A 1 234 ? 2.545 8.75 16.469 1 96.12 234 ILE A CA 1
ATOM 1877 C C . ILE A 1 234 ? 1.359 8.234 15.656 1 96.12 234 ILE A C 1
ATOM 1879 O O . ILE A 1 234 ? 1.51 7.863 14.484 1 96.12 234 ILE A O 1
ATOM 1883 N N . ARG A 1 235 ? 0.248 8.133 16.281 1 97.62 235 ARG A N 1
ATOM 1884 C CA . ARG A 1 235 ? -0.985 7.809 15.578 1 97.62 235 ARG A CA 1
ATOM 1885 C C . ARG A 1 235 ? -1.979 8.961 15.656 1 97.62 235 ARG A C 1
ATOM 1887 O O . ARG A 1 235 ? -2.109 9.609 16.688 1 97.62 235 ARG A O 1
ATOM 1894 N N . LEU A 1 236 ? -2.564 9.289 14.562 1 98.5 236 LEU A N 1
ATOM 1895 C CA . LEU A 1 236 ? -3.545 10.367 14.461 1 98.5 236 LEU A CA 1
ATOM 1896 C C . LEU A 1 236 ? -4.898 9.82 14.016 1 98.5 236 LEU A C 1
ATOM 1898 O O . LEU A 1 236 ? -4.992 9.125 13 1 98.5 236 LEU A O 1
ATOM 1902 N N . LEU A 1 237 ? -5.891 10.102 14.797 1 98.75 237 LEU A N 1
ATOM 1903 C CA . LEU A 1 237 ? -7.246 9.656 14.5 1 98.75 237 LEU A CA 1
ATOM 1904 C C . LEU A 1 237 ? -8.117 10.828 14.07 1 98.75 237 LEU A C 1
ATOM 1906 O O . LEU A 1 237 ? -7.988 11.93 14.602 1 98.75 237 LEU A O 1
ATOM 1910 N N . PHE A 1 238 ? -8.977 10.625 13.141 1 98.94 238 PHE A N 1
ATOM 1911 C CA . PHE A 1 238 ? -10.039 11.539 12.734 1 98.94 238 PHE A CA 1
ATOM 1912 C C . PHE A 1 238 ? -11.398 10.852 12.797 1 98.94 238 PHE A C 1
ATOM 1914 O O . PHE A 1 238 ? -11.617 9.836 12.133 1 98.94 238 PHE A O 1
ATOM 1921 N N . VAL A 1 239 ? -12.242 11.367 13.586 1 98.88 239 VAL A N 1
ATOM 1922 C CA . VAL A 1 239 ? -13.578 10.797 13.711 1 98.88 239 VAL A CA 1
ATOM 1923 C C . VAL A 1 239 ? -14.438 11.211 12.516 1 98.88 239 VAL A C 1
ATOM 1925 O O . VAL A 1 239 ? -14.859 12.367 12.43 1 98.88 239 VAL A O 1
ATOM 1928 N N . VAL A 1 240 ? -14.68 10.289 11.68 1 98.75 240 VAL A N 1
ATOM 1929 C CA . VAL A 1 240 ? -15.438 10.555 10.461 1 98.75 240 VAL A CA 1
ATOM 1930 C C . VAL A 1 240 ? -16.922 10.727 10.805 1 98.75 240 VAL A C 1
ATOM 1932 O O . VAL A 1 240 ? -17.578 11.609 10.258 1 98.75 240 VAL A O 1
ATOM 1935 N N . ARG A 1 241 ? -17.422 9.906 11.656 1 98.25 241 ARG A N 1
ATOM 1936 C CA . ARG A 1 241 ? -18.797 9.992 12.148 1 98.25 241 ARG A CA 1
ATOM 1937 C C . ARG A 1 241 ? -18.938 9.312 13.5 1 98.25 241 ARG A C 1
ATOM 1939 O O . ARG A 1 241 ? -18.141 8.453 13.859 1 98.25 241 ARG A O 1
ATOM 1946 N N . GLY A 1 242 ? -19.953 9.711 14.195 1 98.31 242 GLY A N 1
ATOM 1947 C CA . GLY A 1 242 ? -20.25 9.141 15.492 1 98.31 242 GLY A CA 1
ATOM 1948 C C . GLY A 1 242 ? -19.625 9.898 16.641 1 98.31 242 GLY A C 1
ATOM 1949 O O . GLY A 1 242 ? -19.375 11.102 16.531 1 98.31 242 GLY A O 1
ATOM 1950 N N . GLY A 1 243 ? -19.609 9.18 17.875 1 98.31 243 GLY A N 1
ATOM 1951 C CA . GLY A 1 243 ? -19.109 9.828 19.078 1 98.31 243 GLY A CA 1
ATOM 1952 C C . GLY A 1 243 ? -18.891 8.867 20.219 1 98.31 243 GLY A C 1
ATOM 1953 O O . GLY A 1 243 ? -19.422 7.746 20.203 1 98.31 243 GLY A O 1
ATOM 1954 N N . GLY A 1 244 ? -18.125 9.336 21.172 1 98.38 244 GLY A N 1
ATOM 1955 C CA . GLY A 1 244 ? -17.781 8.516 22.328 1 98.38 244 GLY A CA 1
ATOM 1956 C C . GLY A 1 244 ? -16.906 9.242 23.328 1 98.38 244 GLY A C 1
ATOM 1957 O O . GLY A 1 244 ? -17.062 10.438 23.562 1 98.38 244 GLY A O 1
ATOM 1958 N N . GLU A 1 245 ? -16.078 8.445 24.016 1 98.12 245 GLU A N 1
ATOM 1959 C CA . GLU A 1 245 ? -15.211 9.031 25.031 1 98.12 245 GLU A CA 1
ATOM 1960 C C . GLU A 1 245 ? -13.898 8.258 25.156 1 98.12 245 GLU A C 1
ATOM 1962 O O . GLU A 1 245 ? -13.836 7.074 24.828 1 98.12 245 GLU A O 1
ATOM 1967 N N . VAL A 1 246 ? -12.945 8.938 25.578 1 97.56 246 VAL A N 1
ATOM 1968 C CA . VAL A 1 246 ? -11.648 8.352 25.906 1 97.56 246 VAL A CA 1
ATOM 1969 C C . VAL A 1 246 ? -11.062 9.055 27.125 1 97.56 246 VAL A C 1
ATOM 1971 O O . VAL A 1 246 ? -10.945 10.289 27.141 1 97.56 246 VAL A O 1
ATOM 1974 N N . GLU A 1 247 ? -10.75 8.281 28.109 1 94.81 247 GLU A N 1
ATOM 1975 C CA . GLU A 1 247 ? -10.211 8.805 29.359 1 94.81 247 GLU A CA 1
ATOM 1976 C C . GLU A 1 247 ? -11.078 9.938 29.906 1 94.81 247 GLU A C 1
ATOM 1978 O O . GLU A 1 247 ? -10.57 11 30.266 1 94.81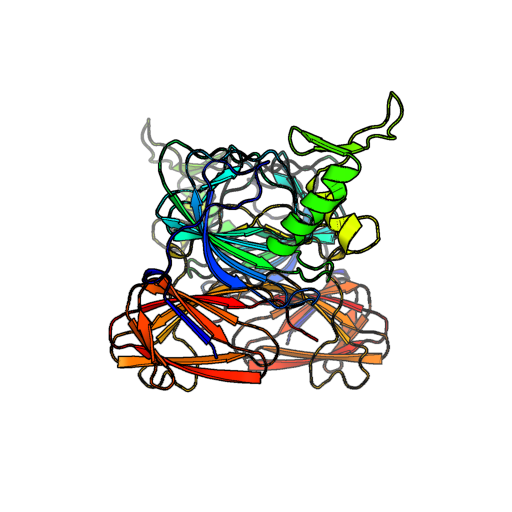 247 GLU A O 1
ATOM 1983 N N . GLY A 1 248 ? -12.305 9.75 29.766 1 95.06 248 GLY A N 1
ATOM 1984 C CA . GLY A 1 248 ? -13.266 10.688 30.328 1 95.06 248 GLY A CA 1
ATOM 1985 C C . GLY A 1 248 ? -13.523 11.883 29.438 1 95.06 248 GLY A C 1
ATOM 1986 O O . GLY A 1 248 ? -14.352 12.742 29.75 1 95.06 248 GLY A O 1
ATOM 1987 N N . GLN A 1 249 ? -12.891 12.047 28.328 1 97.69 249 GLN A N 1
ATOM 1988 C CA . GLN A 1 249 ? -13.07 13.164 27.406 1 97.69 249 GLN A CA 1
ATOM 1989 C C . GLN A 1 249 ? -13.906 12.75 26.188 1 97.69 249 GLN A C 1
ATOM 1991 O O . GLN A 1 249 ? -13.633 11.727 25.562 1 97.69 249 GLN A O 1
ATOM 1996 N N . PRO A 1 250 ? -14.859 13.523 25.891 1 98.25 250 PRO A N 1
ATOM 1997 C CA . PRO A 1 250 ? -15.711 13.164 24.75 1 98.25 250 PRO A CA 1
ATOM 1998 C C . PRO A 1 250 ? -15.016 13.383 23.406 1 98.25 250 PRO A C 1
ATOM 2000 O O . PRO A 1 250 ? -14.117 14.219 23.312 1 98.25 250 PRO A O 1
ATOM 2003 N N . TRP A 1 251 ? -15.406 12.648 22.438 1 98.56 251 TRP A N 1
ATOM 2004 C CA . TRP A 1 251 ? -15.07 12.875 21.031 1 98.56 251 TRP A CA 1
ATOM 2005 C C . TRP A 1 251 ? -16.297 12.719 20.141 1 98.56 251 TRP A C 1
ATOM 2007 O O . TRP A 1 251 ? -17.25 12.016 20.5 1 98.56 251 TRP A O 1
ATOM 2017 N N . GLU A 1 252 ? -16.328 13.367 19.031 1 98.56 252 GLU A N 1
ATOM 2018 C CA . GLU A 1 252 ? -17.438 13.391 18.078 1 98.56 252 GLU A CA 1
ATOM 2019 C C . GLU A 1 252 ? -16.922 13.578 16.656 1 98.56 252 GLU A C 1
ATOM 2021 O O . GLU A 1 252 ? -15.711 13.633 16.422 1 98.56 252 GLU A O 1
ATOM 2026 N N . GLU A 1 253 ? -17.875 13.602 15.75 1 98.5 253 GLU A N 1
ATOM 2027 C CA . GLU A 1 253 ? -17.516 13.844 14.352 1 98.5 253 GLU A CA 1
ATOM 2028 C C . GLU A 1 253 ? -16.578 15.047 14.227 1 98.5 253 GLU A C 1
ATOM 2030 O O . GLU A 1 253 ? -16.797 16.078 14.867 1 98.5 253 GLU A O 1
ATOM 2035 N N . GLU A 1 254 ? -15.492 14.891 13.508 1 98.56 254 GLU A N 1
ATOM 2036 C CA . GLU A 1 254 ? -14.477 15.891 13.203 1 98.56 254 GLU A CA 1
ATOM 2037 C C . GLU A 1 254 ? -13.547 16.125 14.391 1 98.56 254 GLU A C 1
ATOM 2039 O O . GLU A 1 254 ? -12.734 17.047 14.383 1 98.56 254 GLU A O 1
ATOM 2044 N N . SER A 1 255 ? -13.711 15.305 15.445 1 98.81 255 SER A N 1
ATOM 2045 C CA . SER A 1 255 ? -12.656 15.305 16.453 1 98.81 255 SER A CA 1
ATOM 2046 C C . SER A 1 255 ? -11.398 14.609 15.938 1 98.81 255 SER A C 1
ATOM 2048 O O . SER A 1 255 ? -11.484 13.648 15.172 1 98.81 255 SER A O 1
ATOM 2050 N N . ALA A 1 256 ? -10.289 15.117 16.312 1 98.88 256 ALA A N 1
ATOM 2051 C CA . ALA A 1 256 ? -8.992 14.469 16.094 1 98.88 256 ALA A CA 1
ATOM 2052 C C . ALA A 1 256 ? -8.359 14.047 17.422 1 98.88 256 ALA A C 1
ATOM 2054 O O . ALA A 1 256 ? -8.477 14.75 18.422 1 98.88 256 ALA A O 1
ATOM 2055 N N . ILE A 1 257 ? -7.762 12.914 17.453 1 98.5 257 ILE A N 1
ATOM 2056 C CA . ILE A 1 257 ? -7.074 12.391 18.625 1 98.5 257 ILE A CA 1
ATOM 2057 C C . ILE A 1 257 ? -5.641 12.008 18.266 1 98.5 257 ILE A C 1
ATOM 2059 O O . ILE A 1 257 ? -5.406 11.328 17.266 1 98.5 257 ILE A O 1
ATOM 2063 N N . ARG A 1 258 ? -4.723 12.469 19 1 97.88 258 ARG A N 1
ATOM 2064 C CA . ARG A 1 258 ? -3.322 12.109 18.812 1 97.88 258 ARG A CA 1
ATOM 2065 C C . ARG A 1 258 ? -2.848 11.172 19.922 1 97.88 258 ARG A C 1
ATOM 2067 O O . ARG A 1 258 ? -3.021 11.469 21.109 1 97.88 258 ARG A O 1
ATOM 2074 N N . VAL A 1 259 ? -2.303 10.07 19.516 1 96.62 259 VAL A N 1
ATOM 2075 C CA . VAL A 1 259 ? -1.71 9.109 20.438 1 96.62 259 VAL A CA 1
ATOM 2076 C C . VAL A 1 259 ? -0.187 9.164 20.328 1 96.62 259 VAL A C 1
ATOM 2078 O O . VAL A 1 259 ? 0.381 8.891 19.266 1 96.62 259 VAL A O 1
ATOM 2081 N N . SER A 1 260 ? 0.471 9.484 21.375 1 94.38 260 SER A N 1
ATOM 2082 C CA . SER A 1 260 ? 1.926 9.586 21.406 1 94.38 260 SER A CA 1
ATOM 2083 C C . SER A 1 260 ? 2.58 8.211 21.484 1 94.38 260 SER A C 1
ATOM 2085 O O . SER A 1 260 ? 1.977 7.262 21.984 1 94.38 260 SER A O 1
ATOM 2087 N N . PRO A 1 261 ? 3.811 8.203 20.984 1 93.69 261 PRO A N 1
ATOM 2088 C CA . PRO A 1 261 ? 4.531 6.938 21.125 1 93.69 261 PRO A CA 1
ATOM 2089 C C . PRO A 1 261 ? 4.609 6.453 22.562 1 93.69 261 PRO A C 1
ATOM 2091 O O . PRO A 1 261 ? 4.797 7.254 23.484 1 93.69 261 PRO A O 1
ATOM 2094 N N . GLY A 1 262 ? 4.488 5.113 22.781 1 92.62 262 GLY A N 1
ATOM 2095 C CA . GLY A 1 262 ? 4.574 4.512 24.109 1 92.62 262 GLY A CA 1
ATOM 2096 C C . GLY A 1 262 ? 3.277 4.609 24.891 1 92.62 262 GLY A C 1
ATOM 2097 O O . GLY A 1 262 ? 3.197 4.145 26.031 1 92.62 262 GLY A O 1
ATOM 2098 N N . LYS A 1 263 ? 2.32 5.156 24.297 1 92.56 263 LYS A N 1
ATOM 2099 C CA . LYS A 1 263 ? 1.043 5.32 25 1 92.56 263 LYS A CA 1
ATOM 2100 C C . LYS A 1 263 ? -0.038 4.449 24.359 1 92.56 263 LYS A C 1
ATOM 2102 O O . LYS A 1 263 ? 0.129 3.963 23.234 1 92.56 263 LYS A O 1
ATOM 2107 N N . GLY A 1 264 ? -1.004 4.16 25.141 1 92.44 264 GLY A N 1
ATOM 2108 C CA . GLY A 1 264 ? -2.195 3.457 24.703 1 92.44 264 GLY A CA 1
ATOM 2109 C C . GLY A 1 264 ? -3.48 4.066 25.234 1 92.44 264 GLY A C 1
ATOM 2110 O O . GLY A 1 264 ? -3.475 4.75 26.25 1 92.44 264 GLY A O 1
ATOM 2111 N N . LEU A 1 265 ? -4.512 3.879 24.453 1 94.12 265 LEU A N 1
ATOM 2112 C CA . LEU A 1 265 ? -5.809 4.355 24.922 1 94.12 265 LEU A CA 1
ATOM 2113 C C . LEU A 1 265 ? -6.926 3.412 24.484 1 94.12 265 LEU A C 1
ATOM 2115 O O . LEU A 1 265 ? -6.715 2.561 23.609 1 94.12 265 LEU A O 1
ATOM 2119 N N . VAL A 1 266 ? -8.031 3.543 25.172 1 95.88 266 VAL A N 1
ATOM 2120 C CA . VAL A 1 266 ? -9.227 2.789 24.828 1 95.88 266 VAL A CA 1
ATOM 2121 C C . VAL A 1 266 ? -10.352 3.752 24.453 1 95.88 266 VAL A C 1
ATOM 2123 O O . VAL A 1 266 ? -10.75 4.594 25.266 1 95.88 266 VAL A O 1
ATOM 2126 N N . LEU A 1 267 ? -10.859 3.641 23.266 1 97 267 LEU A N 1
ATOM 2127 C CA . LEU A 1 267 ? -12.016 4.406 22.812 1 97 267 LEU A CA 1
ATOM 2128 C C . LEU A 1 267 ? -13.312 3.691 23.188 1 97 267 LEU A C 1
ATOM 2130 O O . LEU A 1 267 ? -13.438 2.484 22.969 1 97 267 LEU A O 1
ATOM 2134 N N . SER A 1 268 ? -14.156 4.406 23.734 1 97.12 268 SER A N 1
ATOM 2135 C CA . SER A 1 268 ? -15.516 3.92 23.953 1 97.12 268 SER A CA 1
ATOM 2136 C C . SER A 1 268 ? -16.516 4.68 23.094 1 97.12 268 SER A C 1
ATOM 2138 O O . SER A 1 268 ? -16.469 5.91 23.016 1 97.12 268 SER A O 1
ATOM 2140 N N . ALA A 1 269 ? -17.422 3.934 22.5 1 97.44 269 ALA A N 1
ATOM 2141 C CA . ALA A 1 269 ? -18.406 4.574 21.625 1 97.44 269 ALA A CA 1
ATOM 2142 C C . ALA A 1 269 ? -19.75 4.711 22.312 1 97.44 269 ALA A C 1
ATOM 2144 O O . ALA A 1 269 ? -20.266 3.752 22.891 1 97.44 269 ALA A O 1
ATOM 2145 N N . HIS A 1 270 ? -20.344 5.879 22.219 1 97.94 270 HIS A N 1
ATOM 2146 C CA . HIS A 1 270 ? -21.703 6.105 22.688 1 97.94 270 HIS A CA 1
ATOM 2147 C C . HIS A 1 270 ? -22.719 5.949 21.562 1 97.94 270 HIS A C 1
ATOM 2149 O O . HIS A 1 270 ? -23.906 5.766 21.812 1 97.94 270 HIS A O 1
ATOM 2155 N N . GLN A 1 271 ? -22.312 6.09 20.375 1 97.69 271 GLN A N 1
ATOM 2156 C CA . GLN A 1 271 ? -23.016 5.793 19.141 1 97.69 271 GLN A CA 1
ATOM 2157 C C . GLN A 1 271 ? -22.109 5.09 18.125 1 97.69 271 GLN A C 1
ATOM 2159 O O . GLN A 1 271 ? -20.891 5.09 18.297 1 97.69 271 GLN A O 1
ATOM 2164 N N . ASP A 1 272 ? -22.719 4.48 17.109 1 98.06 272 ASP A N 1
ATOM 2165 C CA . ASP A 1 272 ? -21.891 3.896 16.062 1 98.06 272 ASP A CA 1
ATOM 2166 C C . ASP A 1 272 ? -20.906 4.918 15.516 1 98.06 272 ASP A C 1
ATOM 2168 O O . ASP A 1 272 ? -21.266 6.062 15.242 1 98.06 272 ASP A O 1
ATOM 2172 N N . ALA A 1 273 ? -19.672 4.469 15.461 1 98.38 273 ALA A N 1
ATOM 2173 C CA . ALA A 1 273 ? -18.641 5.418 15.07 1 98.38 273 ALA A CA 1
ATOM 2174 C C . ALA A 1 273 ? -17.719 4.812 14.008 1 98.38 273 ALA A C 1
ATOM 2176 O O . ALA A 1 273 ? -17.516 3.596 13.977 1 98.38 273 ALA A O 1
ATOM 2177 N N . GLU A 1 274 ? -17.234 5.633 13.125 1 98.69 274 GLU A N 1
ATOM 2178 C CA . GLU A 1 274 ? -16.188 5.332 12.156 1 98.69 274 GLU A CA 1
ATOM 2179 C C . GLU A 1 274 ? -15.016 6.305 12.289 1 98.69 274 GLU A C 1
ATOM 2181 O O . GLU A 1 274 ? -15.211 7.52 12.32 1 98.69 274 GLU A O 1
ATOM 2186 N N . ILE A 1 275 ? -13.836 5.75 12.398 1 98.75 275 ILE A N 1
ATOM 2187 C CA . ILE A 1 275 ? -12.641 6.531 12.688 1 98.75 275 ILE A CA 1
ATOM 2188 C C . ILE A 1 275 ? -11.547 6.18 11.672 1 98.75 275 ILE A C 1
ATOM 2190 O O . ILE A 1 275 ? -11.328 5.008 11.375 1 98.75 275 ILE A O 1
ATOM 2194 N N . LEU A 1 276 ? -10.984 7.168 11.07 1 98.88 276 LEU A N 1
ATOM 2195 C CA . LEU A 1 276 ? -9.789 7.004 10.25 1 98.88 276 LEU A CA 1
ATOM 2196 C C . LEU A 1 276 ? -8.523 7.18 11.086 1 98.88 276 LEU A C 1
ATOM 2198 O O . LEU A 1 276 ? -8.375 8.18 11.789 1 98.88 276 LEU A O 1
ATOM 2202 N N . MET A 1 277 ? -7.637 6.242 11.062 1 98.56 277 MET A N 1
ATOM 2203 C CA . MET A 1 277 ? -6.414 6.289 11.859 1 98.56 277 MET A CA 1
ATOM 2204 C C . MET A 1 277 ? -5.18 6.219 10.969 1 98.56 277 MET A C 1
ATOM 2206 O O . MET A 1 277 ? -5.078 5.336 10.109 1 98.56 277 MET A O 1
ATOM 2210 N N . PHE A 1 278 ? -4.324 7.094 11.18 1 98.56 278 PHE A N 1
ATOM 2211 C CA . PHE A 1 278 ? -3.043 7.117 10.492 1 98.56 278 PHE A CA 1
ATOM 2212 C C . PHE A 1 278 ? -1.91 6.73 11.43 1 98.56 278 PHE A C 1
ATOM 2214 O O . PHE A 1 278 ? -1.927 7.094 12.609 1 98.56 278 PHE A O 1
ATOM 2221 N N . THR A 1 279 ? -0.982 6.055 10.953 1 97.44 279 THR A N 1
ATOM 2222 C CA . THR A 1 279 ? 0.268 5.766 11.648 1 97.44 279 THR A CA 1
ATOM 2223 C C . THR A 1 279 ? 1.439 6.465 10.961 1 97.44 279 THR A C 1
ATOM 2225 O O . THR A 1 279 ? 1.736 6.188 9.797 1 97.44 279 THR A O 1
ATOM 2228 N N . LEU A 1 280 ? 2.082 7.383 11.633 1 96.88 280 LEU A N 1
ATOM 2229 C CA . LEU A 1 280 ? 3.283 8.031 11.125 1 96.88 280 LEU A CA 1
ATOM 2230 C C . LEU A 1 280 ? 4.465 7.07 11.125 1 96.88 280 LEU A C 1
ATOM 2232 O O . LEU A 1 280 ? 4.398 6 11.734 1 96.88 280 LEU A O 1
ATOM 2236 N N . PRO A 1 281 ? 5.535 7.434 10.398 1 95.06 281 PRO A N 1
ATOM 2237 C CA . PRO A 1 281 ? 6.68 6.52 10.344 1 95.06 281 PRO A CA 1
ATOM 2238 C C . PRO A 1 281 ? 7.203 6.141 11.727 1 95.06 281 PRO A C 1
ATOM 2240 O O . PRO A 1 281 ? 7.32 7 12.602 1 95.06 281 PRO A O 1
ATOM 2243 N N . LEU A 1 282 ? 7.551 4.941 11.859 1 91.5 282 LEU A N 1
ATOM 2244 C CA . LEU A 1 282 ? 8.148 4.473 13.109 1 91.5 282 LEU A CA 1
ATOM 2245 C C . LEU A 1 282 ? 9.398 5.281 13.445 1 91.5 282 LEU A C 1
ATOM 2247 O O . LEU A 1 282 ? 10.18 5.625 12.555 1 91.5 282 LEU A O 1
ATOM 2251 N N . LEU A 1 283 ? 9.688 5.633 14.672 1 82.88 283 LEU A N 1
ATOM 2252 C CA . LEU A 1 283 ? 10.797 6.461 15.133 1 82.88 283 LEU A CA 1
ATOM 2253 C C . LEU A 1 283 ? 12.117 5.699 15.047 1 82.88 283 LEU A C 1
ATOM 2255 O O . LEU A 1 283 ? 13.18 6.309 14.906 1 82.88 283 LEU A O 1
ATOM 2259 N N . THR A 1 284 ? 12.227 4.43 15.344 1 73.81 284 THR A N 1
ATOM 2260 C CA . THR A 1 284 ? 13.484 3.695 15.312 1 73.81 284 THR A CA 1
ATOM 2261 C C . THR A 1 284 ? 13.414 2.555 14.305 1 73.81 284 THR A C 1
ATOM 2263 O O . THR A 1 284 ? 12.336 2.027 14.023 1 73.81 284 THR A O 1
ATOM 2266 N N . MET B 1 1 ? 6.715 -27.016 5.992 1 88 1 MET B N 1
ATOM 2267 C CA . MET B 1 1 ? 7.527 -26.188 5.102 1 88 1 MET B CA 1
ATOM 2268 C C . MET B 1 1 ? 7.949 -26.969 3.865 1 88 1 MET B C 1
ATOM 2270 O O . MET B 1 1 ? 8.227 -28.172 3.949 1 88 1 MET B O 1
ATOM 2274 N N . GLU B 1 2 ? 7.906 -26.406 2.73 1 95.25 2 GLU B N 1
ATOM 2275 C CA . GLU B 1 2 ? 8.32 -26.984 1.458 1 95.25 2 GLU B CA 1
ATOM 2276 C C . GLU B 1 2 ? 9.32 -26.094 0.736 1 95.25 2 GLU B C 1
ATOM 2278 O O . GLU B 1 2 ? 9.195 -24.859 0.764 1 95.25 2 GLU B O 1
ATOM 2283 N N . ILE B 1 3 ? 10.344 -26.734 0.119 1 98 3 ILE B N 1
ATOM 2284 C CA . ILE B 1 3 ? 11.312 -26 -0.685 1 98 3 ILE B CA 1
ATOM 2285 C C . ILE B 1 3 ? 11.328 -26.547 -2.109 1 98 3 ILE B C 1
ATOM 2287 O O . ILE B 1 3 ? 11.289 -27.766 -2.312 1 98 3 ILE B O 1
ATOM 2291 N N . VAL B 1 4 ? 11.273 -25.688 -3.057 1 98.5 4 VAL B N 1
ATOM 2292 C CA . VAL B 1 4 ? 11.445 -26.031 -4.465 1 98.5 4 VAL B CA 1
ATOM 2293 C C . VAL B 1 4 ? 12.602 -25.219 -5.051 1 98.5 4 VAL B C 1
ATOM 2295 O O . VAL B 1 4 ? 12.711 -24.016 -4.812 1 98.5 4 VAL B O 1
ATOM 2298 N N . HIS B 1 5 ? 13.445 -25.859 -5.766 1 98.56 5 HIS B N 1
ATOM 2299 C CA . HIS B 1 5 ? 14.562 -25.188 -6.398 1 98.56 5 HIS B CA 1
ATOM 2300 C C . HIS B 1 5 ? 14.258 -24.859 -7.855 1 98.56 5 HIS B C 1
ATOM 2302 O O . HIS B 1 5 ? 14.258 -25.75 -8.711 1 98.56 5 HIS B O 1
ATOM 2308 N N . GLY B 1 6 ? 14.07 -23.578 -8.148 1 98.19 6 GLY B N 1
ATOM 2309 C CA . GLY B 1 6 ? 13.742 -23.156 -9.5 1 98.19 6 GLY B CA 1
ATOM 2310 C C . GLY B 1 6 ? 14.781 -23.562 -10.523 1 98.19 6 GLY B C 1
ATOM 2311 O O . GLY B 1 6 ? 14.445 -23.828 -11.68 1 98.19 6 GLY B O 1
ATOM 2312 N N . LYS B 1 7 ? 15.977 -23.656 -10.141 1 97.25 7 LYS B N 1
ATOM 2313 C CA . LYS B 1 7 ? 17.062 -24.016 -11.062 1 97.25 7 LYS B CA 1
ATOM 2314 C C . LYS B 1 7 ? 16.922 -25.453 -11.547 1 97.25 7 LYS B C 1
ATOM 2316 O O . LYS B 1 7 ? 17.453 -25.812 -12.602 1 97.25 7 LYS B O 1
ATOM 2321 N N . ASP B 1 8 ? 16.266 -26.25 -10.75 1 97.12 8 ASP B N 1
ATOM 2322 C CA . ASP B 1 8 ? 16.094 -27.656 -11.109 1 97.12 8 ASP B CA 1
ATOM 2323 C C . ASP B 1 8 ? 14.906 -27.859 -12.039 1 97.12 8 ASP B C 1
ATOM 2325 O O . ASP B 1 8 ? 14.672 -28.953 -12.531 1 97.12 8 ASP B O 1
ATOM 2329 N N . LEU B 1 9 ? 14.18 -26.812 -12.227 1 97.19 9 LEU B N 1
ATOM 2330 C CA . LEU B 1 9 ? 13 -26.891 -13.07 1 97.19 9 LEU B CA 1
ATOM 2331 C C . LEU B 1 9 ? 13.297 -26.359 -14.469 1 97.19 9 LEU B C 1
ATOM 2333 O O . LEU B 1 9 ? 14.125 -25.469 -14.633 1 97.19 9 LEU B O 1
ATOM 2337 N N . SER B 1 10 ? 12.594 -26.906 -15.469 1 95.38 10 SER B N 1
ATOM 2338 C CA . SER B 1 10 ? 12.633 -26.375 -16.828 1 95.38 10 SER B CA 1
ATOM 2339 C C . SER B 1 10 ? 11.375 -25.578 -17.156 1 95.38 10 SER B C 1
ATOM 2341 O O . SER B 1 10 ? 10.281 -25.922 -16.688 1 95.38 10 SER B O 1
ATOM 2343 N N . PHE B 1 11 ? 11.625 -24.531 -17.875 1 94.38 11 PHE B N 1
ATOM 2344 C CA . PHE B 1 11 ? 10.461 -23.797 -18.359 1 94.38 11 PHE B CA 1
ATOM 2345 C C . PHE B 1 11 ? 9.602 -24.672 -19.266 1 94.38 11 PHE B C 1
ATOM 2347 O O . PHE B 1 11 ? 10.109 -25.328 -20.172 1 94.38 11 PHE B O 1
ATOM 2354 N N . ALA B 1 12 ? 8.32 -24.688 -18.953 1 90.12 12 ALA B N 1
ATOM 2355 C CA . ALA B 1 12 ? 7.375 -25.438 -19.766 1 90.12 12 ALA B CA 1
ATOM 2356 C C . ALA B 1 12 ? 6.27 -24.547 -20.312 1 90.12 12 ALA B C 1
ATOM 2358 O O . ALA B 1 12 ? 5.773 -23.656 -19.594 1 90.12 12 ALA B O 1
ATOM 2359 N N . ASP B 1 13 ? 5.949 -24.734 -21.5 1 82.38 13 ASP B N 1
ATOM 2360 C CA . ASP B 1 13 ? 4.898 -23.938 -22.125 1 82.38 13 ASP B CA 1
ATOM 2361 C C . ASP B 1 13 ? 3.525 -24.312 -21.562 1 82.38 13 ASP B C 1
ATOM 2363 O O . ASP B 1 13 ? 3.314 -25.438 -21.125 1 82.38 13 ASP B O 1
ATOM 2367 N N . LEU B 1 14 ? 2.756 -23.203 -21.438 1 72.38 14 LEU B N 1
ATOM 2368 C CA . LEU B 1 14 ? 1.379 -23.5 -21.047 1 72.38 14 LEU B CA 1
ATOM 2369 C C . LEU B 1 14 ? 0.638 -24.219 -22.172 1 72.38 14 LEU B C 1
ATOM 2371 O O . LEU B 1 14 ? 0.862 -23.922 -23.359 1 72.38 14 LEU B O 1
ATOM 2375 N N . SER B 1 15 ? 0.12 -25.312 -21.906 1 57.19 15 SER B N 1
ATOM 2376 C CA . SER B 1 15 ? -0.66 -26.016 -22.922 1 57.19 15 SER B CA 1
ATOM 2377 C C . SER B 1 15 ? -1.824 -25.156 -23.406 1 57.19 15 SER B C 1
ATOM 2379 O O . SER B 1 15 ? -2.506 -25.531 -24.359 1 57.19 15 SER B O 1
ATOM 2381 N N . LEU B 1 16 ? -2.135 -24.094 -22.609 1 57.09 16 LEU B N 1
ATOM 2382 C CA . LEU B 1 16 ? -3.328 -23.344 -22.984 1 57.09 16 LEU B CA 1
ATOM 2383 C C . LEU B 1 16 ? -3.09 -22.547 -24.266 1 57.09 16 LEU B C 1
ATOM 2385 O O . LEU B 1 16 ? -2.141 -21.766 -24.359 1 57.09 16 LEU B O 1
ATOM 2389 N N . LYS B 1 17 ? -3.324 -23.203 -25.438 1 48.59 17 LYS B N 1
ATOM 2390 C CA . LYS B 1 17 ? -3.129 -22.766 -26.812 1 48.59 17 LYS B CA 1
ATOM 2391 C C . LYS B 1 17 ? -3.59 -21.328 -27 1 48.59 17 LYS B C 1
ATOM 2393 O O . LYS B 1 17 ? -3.225 -20.672 -27.984 1 48.59 17 LYS B O 1
ATOM 2398 N N . HIS B 1 18 ? -4.555 -20.766 -26.406 1 45.94 18 HIS B N 1
ATOM 2399 C CA . HIS B 1 18 ? -5.273 -19.656 -27.016 1 45.94 18 HIS B CA 1
ATOM 2400 C C . HIS B 1 18 ? -4.52 -18.344 -26.812 1 45.94 18 HIS B C 1
ATOM 2402 O O . HIS B 1 18 ? -4.805 -17.344 -27.484 1 45.94 18 HIS B O 1
ATOM 2408 N N . ARG B 1 19 ? -4.09 -18.016 -25.734 1 50.06 19 ARG B N 1
ATOM 2409 C CA . ARG B 1 19 ? -3.654 -16.625 -25.578 1 50.06 19 ARG B CA 1
ATOM 2410 C C . ARG B 1 19 ? -2.135 -16.516 -25.672 1 50.06 19 ARG B C 1
ATOM 2412 O O . ARG B 1 19 ? -1.604 -15.5 -26.109 1 50.06 19 ARG B O 1
ATOM 2419 N N . ASN B 1 20 ? -1.292 -17.438 -25 1 54.09 20 ASN B N 1
ATOM 2420 C CA . ASN B 1 20 ? -0.021 -16.891 -24.531 1 54.09 20 ASN B CA 1
ATOM 2421 C C . ASN B 1 20 ? 1.159 -17.5 -25.281 1 54.09 20 ASN B C 1
ATOM 2423 O O . ASN B 1 20 ? 1.859 -18.375 -24.75 1 54.09 20 ASN B O 1
ATOM 2427 N N . SER B 1 21 ? 1.186 -17.203 -26.625 1 63.38 21 SER B N 1
ATOM 2428 C CA . SER B 1 21 ? 2.469 -17.516 -27.25 1 63.38 21 SER B CA 1
ATOM 2429 C C . SER B 1 21 ? 3.6 -16.719 -26.609 1 63.38 21 SER B C 1
ATOM 2431 O O . SER B 1 21 ? 3.391 -15.586 -26.141 1 63.38 21 SER B O 1
ATOM 2433 N N . GLY B 1 22 ? 4.586 -17.391 -26.172 1 75.56 22 GLY B N 1
ATOM 2434 C CA . GLY B 1 22 ? 5.789 -16.719 -25.703 1 75.56 22 GLY B CA 1
ATOM 2435 C C . GLY B 1 22 ? 5.969 -16.797 -24.203 1 75.56 22 GLY B C 1
ATOM 2436 O O . GLY B 1 22 ? 6.887 -16.188 -23.656 1 75.56 22 GLY B O 1
ATOM 2437 N N . LEU B 1 23 ? 4.953 -17.531 -23.562 1 87.25 23 LEU B N 1
ATOM 2438 C CA . LEU B 1 23 ? 5.098 -17.688 -22.125 1 87.25 23 LEU B CA 1
ATOM 2439 C C . LEU B 1 23 ? 5.504 -19.109 -21.766 1 87.25 23 LEU B C 1
ATOM 2441 O O . LEU B 1 23 ? 5.004 -20.078 -22.344 1 87.25 23 LEU B O 1
ATOM 2445 N N . ALA B 1 24 ? 6.41 -19.281 -20.969 1 92.56 24 ALA B N 1
ATOM 2446 C CA . ALA B 1 24 ? 6.824 -20.562 -20.375 1 92.56 24 ALA B CA 1
ATOM 2447 C C . ALA B 1 24 ? 6.961 -20.453 -18.859 1 92.56 24 ALA B C 1
ATOM 2449 O O . ALA B 1 24 ? 7.387 -19.406 -18.344 1 92.56 24 ALA B O 1
ATOM 2450 N N . PHE B 1 25 ? 6.633 -21.578 -18.188 1 94.81 25 PHE B N 1
ATOM 2451 C CA . PHE B 1 25 ? 6.496 -21.484 -16.75 1 94.81 25 PHE B CA 1
ATOM 2452 C C . PHE B 1 25 ? 7.43 -22.453 -16.047 1 94.81 25 PHE B C 1
ATOM 2454 O O . PHE B 1 25 ? 7.609 -23.594 -16.5 1 94.81 25 PHE B O 1
ATOM 2461 N N . LYS B 1 26 ? 8.078 -22.047 -15.008 1 96.81 26 LYS B N 1
ATOM 2462 C CA . LYS B 1 26 ? 8.547 -22.875 -13.906 1 96.81 26 LYS B CA 1
ATOM 2463 C C . LYS B 1 26 ? 7.602 -22.781 -12.711 1 96.81 26 LYS B C 1
ATOM 2465 O O . LYS B 1 26 ? 7.59 -21.766 -12 1 96.81 26 LYS B O 1
ATOM 2470 N N . ASN B 1 27 ? 6.812 -23.797 -12.516 1 96.75 27 ASN B N 1
ATOM 2471 C CA . ASN B 1 27 ? 5.895 -23.766 -11.383 1 96.75 27 ASN B CA 1
ATOM 2472 C C . ASN B 1 27 ? 6.609 -24.078 -10.078 1 96.75 27 ASN B C 1
ATOM 2474 O O . ASN B 1 27 ? 7.039 -25.219 -9.852 1 96.75 27 ASN B O 1
ATOM 2478 N N . LEU B 1 28 ? 6.723 -23.156 -9.242 1 98.38 28 LEU B N 1
ATOM 2479 C CA . LEU B 1 28 ? 7.34 -23.344 -7.938 1 98.38 28 LEU B CA 1
ATOM 2480 C C . LEU B 1 28 ? 6.348 -23.938 -6.945 1 98.38 28 LEU B C 1
ATOM 2482 O O . LEU B 1 28 ? 6.535 -25.062 -6.473 1 98.38 28 LEU B O 1
ATOM 2486 N N . PHE B 1 29 ? 5.25 -23.234 -6.707 1 98 29 PHE B N 1
ATOM 2487 C CA . PHE B 1 29 ? 4.191 -23.766 -5.859 1 98 29 PHE B CA 1
ATOM 2488 C C . PHE B 1 29 ? 2.832 -23.609 -6.523 1 98 29 PHE B C 1
ATOM 2490 O O . PHE B 1 29 ? 2.551 -22.578 -7.133 1 98 29 PHE B O 1
ATOM 2497 N N . ILE B 1 30 ? 2.09 -24.609 -6.426 1 96.25 30 ILE B N 1
ATOM 2498 C CA . ILE B 1 30 ? 0.674 -24.594 -6.773 1 96.25 30 ILE B CA 1
ATOM 2499 C C . ILE B 1 30 ? -0.166 -24.875 -5.527 1 96.25 30 ILE B C 1
ATOM 2501 O O . ILE B 1 30 ? 0.106 -25.812 -4.789 1 96.25 30 ILE B O 1
ATOM 2505 N N . GLY B 1 31 ? -1.069 -24.016 -5.332 1 95.62 31 GLY B N 1
ATOM 25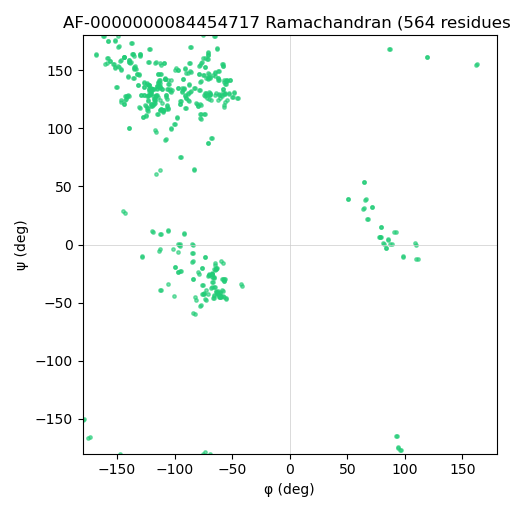06 C CA . GLY B 1 31 ? -1.921 -24.172 -4.164 1 95.62 31 GLY B CA 1
ATOM 2507 C C . GLY B 1 31 ? -2.957 -25.266 -4.328 1 95.62 31 GLY B C 1
ATOM 2508 O O . GLY B 1 31 ? -2.979 -25.969 -5.348 1 95.62 31 GLY B O 1
ATOM 2509 N N . GLN B 1 32 ? -3.742 -25.422 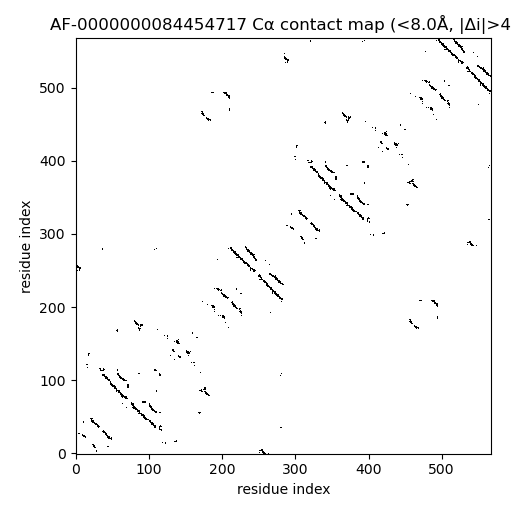-3.283 1 92.88 32 GLN B N 1
ATOM 2510 C CA . GLN B 1 32 ? -4.797 -26.438 -3.295 1 92.88 32 GLN B CA 1
ATOM 2511 C C . GLN B 1 32 ? -6.031 -25.922 -4.035 1 92.88 32 GLN B C 1
ATOM 2513 O O . GLN B 1 32 ? -6.648 -24.938 -3.619 1 92.88 32 GLN B O 1
ATOM 2518 N N . GLU B 1 33 ? -6.371 -26.625 -5.02 1 92.31 33 GLU B N 1
ATOM 2519 C CA . GLU B 1 33 ? -7.523 -26.234 -5.824 1 92.31 33 GLU B CA 1
ATOM 2520 C C . GLU B 1 33 ? -8.805 -26.234 -4.996 1 92.31 33 GLU B C 1
ATOM 2522 O O . GLU B 1 33 ? -8.914 -26.984 -4.023 1 92.31 33 GLU B O 1
ATOM 2527 N N . ASN B 1 34 ? -9.703 -25.375 -5.363 1 89.19 34 ASN B N 1
ATOM 2528 C CA . ASN B 1 34 ? -11.039 -25.281 -4.77 1 89.19 34 ASN B CA 1
ATOM 2529 C C . ASN B 1 34 ? -10.977 -24.797 -3.324 1 89.19 34 ASN B C 1
ATOM 2531 O O . ASN B 1 34 ? -11.797 -25.203 -2.498 1 89.19 34 ASN B O 1
ATOM 2535 N N . THR B 1 35 ? -9.914 -24.141 -2.975 1 88.38 35 THR B N 1
ATOM 2536 C CA . THR B 1 35 ? -9.805 -23.5 -1.674 1 88.38 35 THR B CA 1
ATOM 2537 C C . THR B 1 35 ? -9.508 -22 -1.84 1 88.38 35 THR B C 1
ATOM 2539 O O . THR B 1 35 ? -8.953 -21.594 -2.855 1 88.38 35 THR B O 1
ATOM 2542 N N . PRO B 1 36 ? -9.852 -21.234 -0.817 1 87.06 36 PRO B N 1
ATOM 2543 C CA . PRO B 1 36 ? -9.555 -19.812 -0.886 1 87.06 36 PRO B CA 1
ATOM 2544 C C . PRO B 1 36 ? -8.055 -19.516 -0.914 1 87.06 36 PRO B C 1
ATOM 2546 O O . PRO B 1 36 ? -7.641 -18.438 -1.326 1 87.06 36 PRO B O 1
ATOM 2549 N N . GLU B 1 37 ? -7.254 -20.453 -0.574 1 88.69 37 GLU B N 1
ATOM 2550 C CA . GLU B 1 37 ? -5.812 -20.25 -0.469 1 88.69 37 GLU B CA 1
ATOM 2551 C C . GLU B 1 37 ? -5.098 -20.703 -1.741 1 88.69 37 GLU B C 1
ATOM 2553 O O . GLU B 1 37 ? -3.869 -20.703 -1.805 1 88.69 37 GLU B O 1
ATOM 2558 N N . ASN B 1 38 ? -5.945 -21.203 -2.73 1 94 38 ASN B N 1
ATOM 2559 C CA . ASN B 1 38 ? -5.32 -21.594 -3.988 1 94 38 ASN B CA 1
ATOM 2560 C C . ASN B 1 38 ? -4.453 -20.484 -4.559 1 94 38 ASN B C 1
ATOM 2562 O O . ASN B 1 38 ? -4.754 -19.297 -4.379 1 94 38 ASN B O 1
ATOM 2566 N N . HIS B 1 39 ? -3.301 -20.906 -5.145 1 97.06 39 HIS B N 1
ATOM 2567 C CA . HIS B 1 39 ? -2.359 -19.922 -5.668 1 97.06 39 HIS B CA 1
ATOM 2568 C C . HIS B 1 39 ? -1.435 -20.547 -6.707 1 97.06 39 HIS B C 1
ATOM 2570 O O . HIS B 1 39 ? -1.375 -21.766 -6.836 1 97.06 39 HIS B O 1
ATOM 2576 N N . LEU B 1 40 ? -0.863 -19.719 -7.488 1 97.81 40 LEU B N 1
ATOM 2577 C CA . LEU B 1 40 ? 0.233 -20.062 -8.391 1 97.81 40 LEU B CA 1
ATOM 2578 C C . LEU B 1 40 ? 1.449 -19.188 -8.125 1 97.81 40 LEU B C 1
ATOM 2580 O O . LEU B 1 40 ? 1.352 -17.953 -8.18 1 97.81 40 LEU B O 1
ATOM 2584 N N . PHE B 1 41 ? 2.502 -19.797 -7.691 1 98.69 41 PHE B N 1
ATOM 2585 C CA . PHE B 1 41 ? 3.809 -19.156 -7.566 1 98.69 41 PHE B CA 1
ATOM 2586 C C . PHE B 1 41 ? 4.781 -19.719 -8.602 1 98.69 41 PHE B C 1
ATOM 2588 O O . PHE B 1 41 ? 5.102 -20.906 -8.594 1 98.69 41 PHE B O 1
ATOM 2595 N N . ALA B 1 42 ? 5.203 -18.75 -9.578 1 98.38 42 ALA B N 1
ATOM 2596 C CA . ALA B 1 42 ? 5.945 -19.312 -10.711 1 98.38 42 ALA B CA 1
ATOM 2597 C C . ALA B 1 42 ? 6.914 -18.281 -11.281 1 98.38 42 ALA B C 1
ATOM 2599 O O . ALA B 1 42 ? 6.711 -17.062 -11.125 1 98.38 42 ALA B O 1
ATOM 2600 N N . LEU B 1 43 ? 7.945 -18.781 -11.852 1 98.19 43 LEU B N 1
ATOM 2601 C CA . LEU B 1 43 ? 8.742 -17.984 -12.781 1 98.19 43 LEU B CA 1
ATOM 2602 C C . LEU B 1 43 ? 8.203 -18.109 -14.203 1 98.19 43 LEU B C 1
ATOM 2604 O O . LEU B 1 43 ? 7.992 -19.234 -14.695 1 98.19 43 LEU B O 1
ATOM 2608 N N . VAL B 1 44 ? 8.016 -16.969 -14.812 1 96 44 VAL B N 1
ATOM 2609 C CA . VAL B 1 44 ? 7.453 -16.969 -16.156 1 96 44 VAL B CA 1
ATOM 2610 C C . VAL B 1 44 ? 8.422 -16.312 -17.125 1 96 44 VAL B C 1
ATOM 2612 O O . VAL B 1 44 ? 8.797 -15.148 -16.953 1 96 44 VAL B O 1
ATOM 2615 N N . ARG B 1 45 ? 8.805 -17.031 -18.078 1 94.94 45 ARG B N 1
ATOM 2616 C CA . ARG B 1 45 ? 9.578 -16.469 -19.188 1 94.94 45 ARG B CA 1
ATOM 2617 C C . ARG B 1 45 ? 8.656 -15.945 -20.281 1 94.94 45 ARG B C 1
ATOM 2619 O O . ARG B 1 45 ? 7.754 -16.656 -20.734 1 94.94 45 ARG B O 1
ATOM 2626 N N . SER B 1 46 ? 8.867 -14.719 -20.562 1 89.94 46 SER B N 1
ATOM 2627 C CA . SER B 1 46 ? 8.031 -14.07 -21.562 1 89.94 46 SER B CA 1
ATOM 2628 C C . SER B 1 46 ? 8.867 -13.539 -22.734 1 89.94 46 SER B C 1
ATOM 2630 O O . SER B 1 46 ? 9.906 -12.914 -22.516 1 89.94 46 SER B O 1
ATOM 2632 N N . VAL B 1 47 ? 8.375 -13.883 -23.938 1 86.5 47 VAL B N 1
ATOM 2633 C CA . VAL B 1 47 ? 8.969 -13.359 -25.156 1 86.5 47 VAL B CA 1
ATOM 2634 C C . VAL B 1 47 ? 7.895 -12.719 -26.031 1 86.5 47 VAL B C 1
ATOM 2636 O O . VAL B 1 47 ? 7.07 -13.414 -26.625 1 86.5 47 VAL B O 1
ATOM 2639 N N . GLY B 1 48 ? 7.891 -11.414 -26.156 1 80.75 48 GLY B N 1
ATOM 2640 C CA . GLY B 1 48 ? 6.945 -10.711 -27.016 1 80.75 48 GLY B CA 1
ATOM 2641 C C . GLY B 1 48 ? 5.504 -10.859 -26.562 1 80.75 48 GLY B C 1
ATOM 2642 O O . GLY B 1 48 ? 4.617 -11.125 -27.359 1 80.75 48 GLY B O 1
ATOM 2643 N N . PHE B 1 49 ? 5.125 -10.586 -25.438 1 84 49 PHE B N 1
ATOM 2644 C CA . PHE B 1 49 ? 3.809 -10.828 -24.859 1 84 49 PHE B CA 1
ATOM 2645 C C . PHE B 1 49 ? 2.906 -9.609 -25.031 1 84 49 PHE B C 1
ATOM 2647 O O . PHE B 1 49 ? 3.357 -8.469 -24.906 1 84 49 PHE B O 1
ATOM 2654 N N . TYR B 1 50 ? 1.706 -9.938 -25.453 1 85.5 50 TYR B N 1
ATOM 2655 C CA . TYR B 1 50 ? 0.668 -8.914 -25.531 1 85.5 50 TYR B CA 1
ATOM 2656 C C . TYR B 1 50 ? -0.579 -9.344 -24.766 1 85.5 50 TYR B C 1
ATOM 2658 O O . TYR B 1 50 ? -0.992 -10.5 -24.844 1 85.5 50 TYR B O 1
ATOM 2666 N N . SER B 1 51 ? -1.146 -8.477 -24 1 86.94 51 SER B N 1
ATOM 2667 C CA . SER B 1 51 ? -2.438 -8.672 -23.344 1 86.94 51 SER B CA 1
ATOM 2668 C C . SER B 1 51 ? -3.271 -7.398 -23.375 1 86.94 51 SER B C 1
ATOM 2670 O O . SER B 1 51 ? -2.781 -6.324 -23.016 1 86.94 51 SER B O 1
ATOM 2672 N N . PRO B 1 52 ? -4.516 -7.488 -23.844 1 88.75 52 PRO B N 1
ATOM 2673 C CA . PRO B 1 52 ? -5.375 -6.305 -23.797 1 88.75 52 PRO B CA 1
ATOM 2674 C C . PRO B 1 52 ? -5.66 -5.832 -22.375 1 88.75 52 PRO B C 1
ATOM 2676 O O . PRO B 1 52 ? -5.316 -6.52 -21.422 1 88.75 52 PRO B O 1
ATOM 2679 N N . ARG B 1 53 ? -6.211 -4.68 -22.328 1 92.38 53 ARG B N 1
ATOM 2680 C CA . ARG B 1 53 ? -6.641 -4.188 -21.016 1 92.38 53 ARG B CA 1
ATOM 2681 C C . ARG B 1 53 ? -7.656 -5.129 -20.391 1 92.38 53 ARG B C 1
ATOM 2683 O O . ARG B 1 53 ? -8.602 -5.57 -21.047 1 92.38 53 ARG B O 1
ATOM 2690 N N . HIS B 1 54 ? -7.449 -5.559 -19.156 1 91.19 54 HIS B N 1
ATOM 2691 C CA . HIS B 1 54 ? -8.305 -6.512 -18.469 1 91.19 54 HIS B CA 1
ATOM 2692 C C . HIS B 1 54 ? -8.148 -6.402 -16.953 1 91.19 54 HIS B C 1
ATOM 2694 O O . HIS B 1 54 ? -7.375 -5.57 -16.469 1 91.19 54 HIS B O 1
ATOM 2700 N N . LYS B 1 55 ? -8.914 -7.121 -16.25 1 93.25 55 LYS B N 1
ATOM 2701 C CA . LYS B 1 55 ? -8.812 -7.23 -14.797 1 93.25 55 LYS B CA 1
ATOM 2702 C C . LYS B 1 55 ? -9.023 -8.672 -14.336 1 93.25 55 LYS B C 1
ATOM 2704 O O . LYS B 1 55 ? -9.539 -9.5 -15.094 1 93.25 55 LYS B O 1
ATOM 2709 N N . HIS B 1 56 ? -8.539 -8.938 -13.172 1 93.75 56 HIS B N 1
ATOM 2710 C CA . HIS B 1 56 ? -8.664 -10.266 -12.586 1 93.75 56 HIS B CA 1
ATOM 2711 C C . HIS B 1 56 ? -9.641 -10.258 -11.414 1 93.75 56 HIS B C 1
ATOM 2713 O O . HIS B 1 56 ? -9.883 -9.211 -10.812 1 93.75 56 HIS B O 1
ATOM 2719 N N . ASN B 1 57 ? -10.203 -11.453 -11.133 1 93.88 57 ASN B N 1
ATOM 2720 C CA . ASN B 1 57 ? -10.969 -11.641 -9.914 1 93.88 57 ASN B CA 1
ATOM 2721 C C . ASN B 1 57 ? -10.094 -12.164 -8.773 1 93.88 57 ASN B C 1
ATOM 2723 O O . ASN B 1 57 ? -10.602 -12.656 -7.77 1 93.88 57 ASN B O 1
ATOM 2727 N N . PHE B 1 58 ? -8.82 -12.172 -8.984 1 95.75 58 PHE B N 1
ATOM 2728 C CA . PHE B 1 58 ? -7.812 -12.617 -8.031 1 95.75 58 PHE B CA 1
ATOM 2729 C C . PHE B 1 58 ? -6.703 -11.578 -7.898 1 95.75 58 PHE B C 1
ATOM 2731 O O . PHE B 1 58 ? -6.594 -10.672 -8.727 1 95.75 58 PHE B O 1
ATOM 2738 N N . ASP B 1 59 ? -5.926 -11.664 -6.855 1 97.25 59 ASP B N 1
ATOM 2739 C CA . ASP B 1 59 ? -4.773 -10.789 -6.66 1 97.25 59 ASP B CA 1
ATOM 2740 C C . ASP B 1 59 ? -3.529 -11.359 -7.336 1 97.25 59 ASP B C 1
ATOM 2742 O O . ASP B 1 59 ? -3.445 -12.562 -7.578 1 97.25 59 ASP B O 1
ATOM 2746 N N . GLN B 1 60 ? -2.635 -10.445 -7.625 1 98 60 GLN B N 1
ATOM 2747 C CA . GLN B 1 60 ? -1.401 -10.883 -8.273 1 98 60 GLN B CA 1
ATOM 2748 C C . GLN B 1 60 ? -0.238 -9.961 -7.91 1 98 60 GLN B C 1
ATOM 2750 O O . GLN B 1 60 ? -0.409 -8.742 -7.805 1 98 60 GLN B O 1
ATOM 2755 N N . PHE B 1 61 ? 0.881 -10.57 -7.605 1 98.81 61 PHE B N 1
ATOM 2756 C CA . PHE B 1 61 ? 2.154 -9.859 -7.602 1 98.81 61 PHE B CA 1
ATOM 2757 C C . PHE B 1 61 ? 2.992 -10.242 -8.82 1 98.81 61 PHE B C 1
ATOM 2759 O O . PHE B 1 61 ? 3.029 -11.406 -9.211 1 98.81 61 PHE B O 1
ATOM 2766 N N . ARG B 1 62 ? 3.615 -9.289 -9.43 1 98.56 62 ARG B N 1
ATOM 2767 C CA . ARG B 1 62 ? 4.617 -9.508 -10.461 1 98.56 62 ARG B CA 1
ATOM 2768 C C . ARG B 1 62 ? 5.938 -8.836 -10.102 1 98.56 62 ARG B C 1
ATOM 2770 O O . ARG B 1 62 ? 5.988 -7.621 -9.906 1 98.56 62 ARG B O 1
ATOM 2777 N N . TYR B 1 63 ? 6.914 -9.609 -9.953 1 98.81 63 TYR B N 1
ATOM 2778 C CA . TYR B 1 63 ? 8.266 -9.117 -9.711 1 98.81 63 TYR B CA 1
ATOM 2779 C C . TYR B 1 63 ? 9.125 -9.258 -10.961 1 98.81 63 TYR B C 1
ATOM 2781 O O . TYR B 1 63 ? 9.336 -10.359 -11.461 1 98.81 63 TYR B O 1
ATOM 2789 N N . ALA B 1 64 ? 9.562 -8.086 -11.438 1 98.38 64 ALA B N 1
ATOM 2790 C CA . ALA B 1 64 ? 10.461 -8.117 -12.594 1 98.38 64 ALA B CA 1
ATOM 2791 C C . ALA B 1 64 ? 11.82 -8.703 -12.211 1 98.38 64 ALA B C 1
ATOM 2793 O O . ALA B 1 64 ? 12.75 -7.965 -11.883 1 98.38 64 ALA B O 1
ATOM 2794 N N . TYR B 1 65 ? 11.922 -9.977 -12.375 1 98.44 65 TYR B N 1
ATOM 2795 C CA . TYR B 1 65 ? 13.109 -10.695 -11.914 1 98.44 65 TYR B CA 1
ATOM 2796 C C . TYR B 1 65 ? 14.273 -10.484 -12.875 1 98.44 65 TYR B C 1
ATOM 2798 O O . TYR B 1 65 ? 15.375 -10.125 -12.461 1 98.44 65 TYR B O 1
ATOM 2806 N N . LYS B 1 66 ? 14.047 -10.727 -14.141 1 97.12 66 LYS B N 1
ATOM 2807 C CA . LYS B 1 66 ? 15 -10.422 -15.203 1 97.12 66 LYS B CA 1
ATOM 2808 C C . LYS B 1 66 ? 14.336 -9.672 -16.344 1 97.12 66 LYS B C 1
ATOM 2810 O O . LYS B 1 66 ? 13.43 -10.195 -17 1 97.12 66 LYS B O 1
ATOM 2815 N N . GLY B 1 67 ? 14.859 -8.445 -16.547 1 95.81 67 GLY B N 1
ATOM 2816 C CA . GLY B 1 67 ? 14.297 -7.625 -17.609 1 95.81 67 GLY B CA 1
ATOM 2817 C C . GLY B 1 67 ? 13.094 -6.82 -17.156 1 95.81 67 GLY B C 1
ATOM 2818 O O . GLY B 1 67 ? 12.531 -7.074 -16.094 1 95.81 67 GLY B O 1
ATOM 2819 N N . ASP B 1 68 ? 12.703 -5.879 -18.016 1 95.38 68 ASP B N 1
ATOM 2820 C CA . ASP B 1 68 ? 11.555 -5.02 -17.734 1 95.38 68 ASP B CA 1
ATOM 2821 C C . ASP B 1 68 ? 10.25 -5.676 -18.203 1 95.38 68 ASP B C 1
ATOM 2823 O O . ASP B 1 68 ? 10.25 -6.445 -19.172 1 95.38 68 ASP B O 1
ATOM 2827 N N . ILE B 1 69 ? 9.211 -5.371 -17.516 1 94.31 69 ILE B N 1
ATOM 2828 C CA . ILE B 1 69 ? 7.91 -5.898 -17.906 1 94.31 69 ILE B CA 1
ATOM 2829 C C . ILE B 1 69 ? 6.926 -4.75 -18.125 1 94.31 69 ILE B C 1
ATOM 2831 O O . ILE B 1 69 ? 6.883 -3.807 -17.328 1 94.31 69 ILE B O 1
ATOM 2835 N N . SER B 1 70 ? 6.16 -4.887 -19.141 1 95.06 70 SER B N 1
ATOM 2836 C CA . SER B 1 70 ? 5.129 -3.891 -19.391 1 95.06 70 SER B CA 1
ATOM 2837 C C . SER B 1 70 ? 3.879 -4.16 -18.562 1 95.06 70 SER B C 1
ATOM 2839 O O . SER B 1 70 ? 3.416 -5.301 -18.484 1 95.06 70 SER B O 1
ATOM 2841 N N . ILE B 1 71 ? 3.332 -3.164 -17.953 1 96.62 71 ILE B N 1
ATOM 2842 C CA . ILE B 1 71 ? 2.088 -3.293 -17.203 1 96.62 71 ILE B CA 1
ATOM 2843 C C . ILE B 1 71 ? 0.977 -2.521 -17.922 1 96.62 71 ILE B C 1
ATOM 2845 O O . ILE B 1 71 ? -0.17 -2.973 -17.969 1 96.62 71 ILE B O 1
ATOM 2849 N N . SER B 1 72 ? 1.341 -1.385 -18.438 1 94.44 72 SER B N 1
ATOM 2850 C CA . SER B 1 72 ? 0.495 -0.527 -19.266 1 94.44 72 SER B CA 1
ATOM 2851 C C . SER B 1 72 ? 1.32 0.241 -20.281 1 94.44 72 SER B C 1
ATOM 2853 O O . SER B 1 72 ? 2.553 0.206 -20.25 1 94.44 72 SER B O 1
ATOM 2855 N N . PRO B 1 73 ? 0.678 0.861 -21.172 1 90.31 73 PRO B N 1
ATOM 2856 C CA . PRO B 1 73 ? 1.443 1.527 -22.234 1 90.31 73 PRO B CA 1
ATOM 2857 C C . PRO B 1 73 ? 2.451 2.535 -21.688 1 90.31 73 PRO B C 1
ATOM 2859 O O . PRO B 1 73 ? 3.531 2.707 -22.266 1 90.31 73 PRO B O 1
ATOM 2862 N N . ASP B 1 74 ? 2.145 3.109 -20.641 1 88.19 74 ASP B N 1
ATOM 2863 C CA . ASP B 1 74 ? 3.002 4.195 -20.172 1 88.19 74 ASP B CA 1
ATOM 2864 C C . ASP B 1 74 ? 3.732 3.807 -18.891 1 88.19 74 ASP B C 1
ATOM 2866 O O . ASP B 1 74 ? 4.383 4.645 -18.266 1 88.19 74 ASP B O 1
ATOM 2870 N N . LYS B 1 75 ? 3.639 2.543 -18.531 1 93.69 75 LYS B N 1
ATOM 2871 C CA . LYS B 1 75 ? 4.242 2.152 -17.25 1 93.69 75 LYS B CA 1
ATOM 2872 C C . LYS B 1 75 ? 4.84 0.75 -17.344 1 93.69 75 LYS B C 1
ATOM 2874 O O . LYS B 1 75 ? 4.125 -0.222 -17.578 1 93.69 75 LYS B O 1
ATOM 2879 N N . ASN B 1 76 ? 6.074 0.683 -17.109 1 95.75 76 ASN B N 1
ATOM 2880 C CA . ASN B 1 76 ? 6.824 -0.566 -17.016 1 95.75 76 ASN B CA 1
ATOM 2881 C C . ASN B 1 76 ? 7.355 -0.796 -15.609 1 95.75 76 ASN B C 1
ATOM 2883 O O . ASN B 1 76 ? 7.598 0.159 -14.867 1 95.75 76 ASN B O 1
ATOM 2887 N N . ALA B 1 77 ? 7.426 -1.985 -15.227 1 97.06 77 ALA B N 1
ATOM 2888 C CA . ALA B 1 77 ? 8.242 -2.363 -14.078 1 97.06 77 ALA B CA 1
ATOM 2889 C C . ALA B 1 77 ? 9.664 -2.73 -14.508 1 97.06 77 ALA B C 1
ATOM 2891 O O . ALA B 1 77 ? 9.852 -3.652 -15.305 1 97.06 77 ALA B O 1
ATOM 2892 N N . THR B 1 78 ? 10.586 -1.973 -14.023 1 96.75 78 THR B N 1
ATOM 2893 C CA . THR B 1 78 ? 11.984 -2.262 -14.328 1 96.75 78 THR B CA 1
ATOM 2894 C C . THR B 1 78 ? 12.492 -3.43 -13.492 1 96.75 78 THR B C 1
ATOM 2896 O O . THR B 1 78 ? 11.914 -3.756 -12.453 1 96.75 78 THR B O 1
ATOM 2899 N N . GLU B 1 79 ? 13.539 -4.094 -14.023 1 97.75 79 GLU B N 1
ATOM 2900 C CA . GLU B 1 79 ? 14.133 -5.207 -13.297 1 97.75 79 GLU B CA 1
ATOM 2901 C C . GLU B 1 79 ? 14.328 -4.863 -11.82 1 97.75 79 GLU B C 1
ATOM 2903 O O . GLU B 1 79 ? 14.859 -3.805 -11.492 1 97.75 79 GLU B O 1
ATOM 2908 N N . GLY B 1 80 ? 13.805 -5.688 -10.969 1 98.38 80 GLY B N 1
ATOM 2909 C CA . GLY B 1 80 ? 13.93 -5.477 -9.539 1 98.38 80 GLY B CA 1
ATOM 2910 C C . GLY B 1 80 ? 12.703 -4.828 -8.922 1 98.38 80 GLY B C 1
ATOM 2911 O O . GLY B 1 80 ? 12.562 -4.789 -7.699 1 98.38 80 GLY B O 1
ATOM 2912 N N . GLU B 1 81 ? 11.773 -4.348 -9.734 1 98.75 81 GLU B N 1
ATOM 2913 C CA . GLU B 1 81 ? 10.562 -3.721 -9.203 1 98.75 81 GLU B CA 1
ATOM 2914 C C . GLU B 1 81 ? 9.445 -4.742 -9.031 1 98.75 81 GLU B C 1
ATOM 2916 O O . GLU B 1 81 ? 9.43 -5.777 -9.695 1 98.75 81 GLU B O 1
ATOM 2921 N N . LEU B 1 82 ? 8.586 -4.477 -8.086 1 98.88 82 LEU B N 1
ATOM 2922 C CA . LEU B 1 82 ? 7.434 -5.301 -7.754 1 98.88 82 LEU B CA 1
ATOM 2923 C C . LEU B 1 82 ? 6.133 -4.555 -8.031 1 98.88 82 LEU B C 1
ATOM 2925 O O . LEU B 1 82 ? 6.016 -3.369 -7.723 1 98.88 82 LEU B O 1
ATOM 2929 N N . VAL B 1 83 ? 5.18 -5.262 -8.641 1 98.81 83 VAL B N 1
ATOM 2930 C CA . VAL B 1 83 ? 3.871 -4.66 -8.891 1 98.81 83 VAL B CA 1
ATOM 2931 C C . VAL B 1 83 ? 2.781 -5.504 -8.234 1 98.81 83 VAL B C 1
ATOM 2933 O O . VAL B 1 83 ? 2.75 -6.727 -8.398 1 98.81 83 VAL B O 1
ATOM 2936 N N . TYR B 1 84 ? 1.93 -4.941 -7.465 1 98.81 84 TYR B N 1
ATOM 2937 C CA . TYR B 1 84 ? 0.726 -5.57 -6.93 1 98.81 84 TYR B CA 1
ATOM 2938 C C . TYR B 1 84 ? -0.486 -5.246 -7.797 1 98.81 84 TYR B C 1
ATOM 2940 O O . TYR B 1 84 ? -0.785 -4.078 -8.047 1 98.81 84 TYR B O 1
ATOM 2948 N N . HIS B 1 85 ? -1.102 -6.273 -8.305 1 98.25 85 HIS B N 1
ATOM 2949 C CA . HIS B 1 85 ? -2.342 -6.184 -9.062 1 98.25 85 HIS B CA 1
ATOM 2950 C C . HIS B 1 85 ? -3.539 -6.609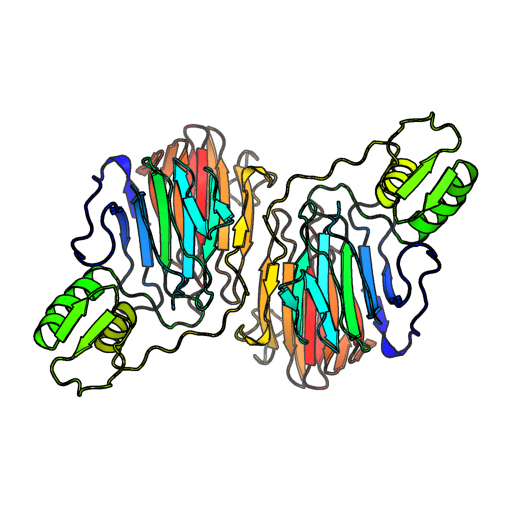 -8.219 1 98.25 85 HIS B C 1
ATOM 2952 O O . HIS B 1 85 ? -3.838 -7.801 -8.117 1 98.25 85 HIS B O 1
ATOM 2958 N N . PRO B 1 86 ? -4.25 -5.629 -7.703 1 97.75 86 PRO B N 1
ATOM 2959 C CA . PRO B 1 86 ? -5.402 -6 -6.879 1 97.75 86 PRO B CA 1
ATOM 2960 C C . PRO B 1 86 ? -6.551 -6.586 -7.699 1 97.75 86 PRO B C 1
ATOM 2962 O O . PRO B 1 86 ? -6.773 -6.168 -8.844 1 97.75 86 PRO B O 1
ATOM 2965 N N . GLU B 1 87 ? -7.258 -7.488 -7.113 1 96.94 87 GLU B N 1
ATOM 2966 C CA . GLU B 1 87 ? -8.461 -7.988 -7.77 1 96.94 87 GLU B CA 1
ATOM 2967 C C . GLU B 1 87 ? -9.43 -6.852 -8.094 1 96.94 87 GLU B C 1
ATOM 2969 O O . GLU B 1 87 ? -9.547 -5.895 -7.328 1 96.94 87 GLU B O 1
ATOM 2974 N N . GLY B 1 88 ? -9.977 -6.926 -9.25 1 95.69 88 GLY B N 1
ATOM 2975 C CA . GLY B 1 88 ? -11.016 -5.984 -9.648 1 95.69 88 GLY B CA 1
ATOM 2976 C C . GLY B 1 88 ? -10.461 -4.73 -10.297 1 95.69 88 GLY B C 1
ATOM 2977 O O . GLY B 1 88 ? -11.219 -3.859 -10.734 1 95.69 88 GLY B O 1
ATOM 2978 N N . VAL B 1 89 ? -9.195 -4.621 -10.43 1 97.12 89 VAL B N 1
ATOM 2979 C CA . VAL B 1 89 ? -8.586 -3.406 -10.961 1 97.12 89 VAL B CA 1
ATOM 2980 C C . VAL B 1 89 ? -8.07 -3.662 -12.375 1 97.12 89 VAL B C 1
ATOM 2982 O O . VAL B 1 89 ? -7.316 -4.609 -12.609 1 97.12 89 VAL B O 1
ATOM 2985 N N . CYS B 1 90 ? -8.461 -2.805 -13.281 1 96.06 90 CYS B N 1
ATOM 2986 C CA . CYS B 1 90 ? -8.047 -2.932 -14.672 1 96.06 90 CYS B CA 1
ATOM 2987 C C . CYS B 1 90 ? -6.625 -2.426 -14.867 1 96.06 90 CYS B C 1
ATOM 2989 O O . CYS B 1 90 ? -6.207 -1.47 -14.211 1 96.06 90 CYS B O 1
ATOM 2991 N N . TYR B 1 91 ? -5.977 -3.055 -15.758 1 96.38 91 TYR B N 1
ATOM 2992 C CA . TYR B 1 91 ? -4.68 -2.58 -16.219 1 96.38 91 TYR B CA 1
ATOM 2993 C C . TYR B 1 91 ? -4.422 -3.021 -17.656 1 96.38 91 TYR B C 1
ATOM 2995 O O . TYR B 1 91 ? -5.203 -3.785 -18.234 1 96.38 91 TYR B O 1
ATOM 3003 N N . GLY B 1 92 ? -3.273 -2.543 -18.219 1 94.88 92 GLY B N 1
ATOM 3004 C CA . GLY B 1 92 ? -2.955 -2.869 -19.594 1 94.88 92 GLY B CA 1
ATOM 3005 C C . GLY B 1 92 ? -3.418 -1.81 -20.578 1 94.88 92 GLY B C 1
ATOM 3006 O O . GLY B 1 92 ? -3.867 -0.735 -20.172 1 94.88 92 GLY B O 1
ATOM 3007 N N . PRO B 1 93 ? -3.281 -2.045 -21.828 1 93.69 93 PRO B N 1
ATOM 3008 C CA . PRO B 1 93 ? -2.699 -3.248 -22.422 1 93.69 93 PRO B CA 1
ATOM 3009 C C . PRO B 1 93 ? -1.211 -3.398 -22.125 1 93.69 93 PRO B C 1
ATOM 3011 O O . PRO B 1 93 ? -0.509 -2.4 -21.938 1 93.69 93 PRO B O 1
ATOM 3014 N N . GLN B 1 94 ? -0.876 -4.582 -22 1 92.62 94 GLN B N 1
ATOM 3015 C CA . GLN B 1 94 ? 0.539 -4.922 -21.875 1 92.62 94 GLN B CA 1
ATOM 3016 C C . GLN B 1 94 ? 1.134 -5.254 -23.25 1 92.62 94 GLN B C 1
ATOM 3018 O O . GLN B 1 94 ? 0.499 -5.93 -24.062 1 92.62 94 GLN B O 1
ATOM 3023 N N . LYS B 1 95 ? 2.221 -4.66 -23.484 1 90 95 LYS B N 1
ATOM 3024 C CA . LYS B 1 95 ? 2.99 -4.953 -24.688 1 90 95 LYS B CA 1
ATOM 3025 C C . LYS B 1 95 ? 4.488 -4.992 -24.391 1 90 95 LYS B C 1
ATOM 3027 O O . LYS B 1 95 ? 5.137 -3.947 -24.297 1 90 95 LYS B O 1
ATOM 3032 N N . ASP B 1 96 ? 4.926 -6.129 -24.266 1 86.38 96 ASP B N 1
ATOM 3033 C CA . ASP B 1 96 ? 6.348 -6.27 -23.953 1 86.38 96 ASP B CA 1
ATOM 3034 C C . ASP B 1 96 ? 7.199 -6.047 -25.203 1 86.38 96 ASP B C 1
ATOM 3036 O O . ASP B 1 96 ? 6.781 -6.383 -26.312 1 86.38 96 ASP B O 1
ATOM 3040 N N . SER B 1 97 ? 8.305 -5.375 -24.953 1 78.44 97 SER B N 1
ATOM 3041 C CA . SER B 1 97 ? 9.258 -5.207 -26.047 1 78.44 97 SER B CA 1
ATOM 3042 C C . SER B 1 97 ? 9.859 -6.543 -26.469 1 78.44 97 SER B C 1
ATOM 3044 O O . SER B 1 97 ? 9.562 -7.578 -25.859 1 78.44 97 SER B O 1
ATOM 3046 N N . GLU B 1 98 ? 10.711 -6.414 -27.453 1 79.44 98 GLU B N 1
ATOM 3047 C CA . GLU B 1 98 ? 11.438 -7.602 -27.906 1 79.44 98 GLU B CA 1
ATOM 3048 C C . GLU B 1 98 ? 12.445 -8.062 -26.844 1 79.44 98 GLU B C 1
ATOM 3050 O O . GLU B 1 98 ? 12.891 -7.27 -26.016 1 79.44 98 GLU B O 1
ATOM 3055 N N . GLY B 1 99 ? 12.633 -9.289 -26.703 1 87.12 99 GLY B N 1
ATOM 3056 C CA . GLY B 1 99 ? 13.609 -9.836 -25.766 1 87.12 99 GLY B CA 1
ATOM 3057 C C . GLY B 1 99 ? 12.992 -10.711 -24.703 1 87.12 99 GLY B C 1
ATOM 3058 O O . GLY B 1 99 ? 11.773 -10.703 -24.516 1 87.12 99 GLY B O 1
ATOM 3059 N N . GLU B 1 100 ? 13.859 -11.422 -24.203 1 91.12 100 GLU B N 1
ATOM 3060 C CA . GLU B 1 100 ? 13.438 -12.359 -23.172 1 91.12 100 GLU B CA 1
ATOM 3061 C C . GLU B 1 100 ? 13.453 -11.695 -21.797 1 91.12 100 GLU B C 1
ATOM 3063 O O . GLU B 1 100 ? 14.336 -10.891 -21.5 1 91.12 100 GLU B O 1
ATOM 3068 N N . ARG B 1 101 ? 12.422 -11.992 -21.047 1 95.38 101 ARG B N 1
ATOM 3069 C CA . ARG B 1 101 ? 12.359 -11.562 -19.656 1 95.38 101 ARG B CA 1
ATOM 3070 C C . ARG B 1 101 ? 11.805 -12.672 -18.766 1 95.38 101 ARG B C 1
ATOM 3072 O O . ARG B 1 101 ? 11.172 -13.609 -19.25 1 95.38 101 ARG B O 1
ATOM 3079 N N . VAL B 1 102 ? 12.125 -12.625 -17.484 1 97.19 102 VAL B N 1
ATOM 3080 C CA . VAL B 1 102 ? 11.609 -13.578 -16.5 1 97.19 102 VAL B CA 1
ATOM 3081 C C . VAL B 1 102 ? 10.891 -12.836 -15.383 1 97.19 102 VAL B C 1
ATOM 3083 O O . VAL B 1 102 ? 11.469 -11.945 -14.758 1 97.19 102 VAL B O 1
ATOM 3086 N N . VAL B 1 103 ? 9.664 -13.203 -15.188 1 97.69 103 VAL B N 1
ATOM 3087 C CA . VAL B 1 103 ? 8.82 -12.578 -14.172 1 97.69 103 VAL B CA 1
ATOM 3088 C C . VAL B 1 103 ? 8.469 -13.602 -13.094 1 97.69 103 VAL B C 1
ATOM 3090 O O . VAL B 1 103 ? 8.102 -14.734 -13.398 1 97.69 103 VAL B O 1
ATOM 3093 N N . LEU B 1 104 ? 8.719 -13.258 -11.844 1 98.81 104 LEU B N 1
ATOM 3094 C CA . LEU B 1 104 ? 8.117 -14.023 -10.75 1 98.81 104 LEU B CA 1
ATOM 3095 C C . LEU B 1 104 ? 6.668 -13.609 -10.531 1 98.81 104 LEU B C 1
ATOM 3097 O O . LEU B 1 104 ? 6.387 -12.453 -10.211 1 98.81 104 LEU B O 1
ATOM 3101 N N . ILE B 1 105 ? 5.766 -14.523 -10.688 1 98.31 105 ILE B N 1
ATOM 3102 C CA . ILE B 1 105 ? 4.352 -14.203 -10.531 1 98.31 105 ILE B CA 1
ATOM 3103 C C . ILE B 1 105 ? 3.783 -14.945 -9.328 1 98.31 105 ILE B C 1
ATOM 3105 O O . ILE B 1 105 ? 4.16 -16.094 -9.062 1 98.31 105 ILE B O 1
ATOM 3109 N N . LEU B 1 106 ? 3.008 -14.297 -8.625 1 98.75 106 LEU B N 1
ATOM 3110 C CA . LEU B 1 106 ? 2.141 -14.875 -7.602 1 98.75 106 LEU B CA 1
ATOM 3111 C C . LEU B 1 106 ? 0.683 -14.5 -7.852 1 98.75 106 LEU B C 1
ATOM 3113 O O . LEU B 1 106 ? 0.318 -13.328 -7.773 1 98.75 106 LEU B O 1
ATOM 3117 N N . GLN B 1 107 ? -0.102 -15.453 -8.211 1 97.75 107 GLN B N 1
ATOM 3118 C CA . GLN B 1 107 ? -1.544 -15.297 -8.375 1 97.75 107 GLN B CA 1
ATOM 3119 C C . GLN B 1 107 ? -2.305 -16.062 -7.297 1 97.75 107 GLN B C 1
ATOM 3121 O O . GLN B 1 107 ? -1.973 -17.219 -6.992 1 97.75 107 GLN B O 1
ATOM 3126 N N . PHE B 1 108 ? -3.268 -15.5 -6.672 1 97.06 108 PHE B N 1
ATOM 3127 C CA . PHE B 1 108 ? -3.947 -16.141 -5.555 1 97.06 108 PHE B CA 1
ATOM 3128 C C . PHE B 1 108 ? -5.324 -15.531 -5.332 1 97.06 108 PHE B C 1
ATOM 3130 O O . PHE B 1 108 ? -5.586 -14.406 -5.762 1 97.06 108 PHE B O 1
ATOM 3137 N N . GLY B 1 109 ? -6.172 -16.312 -4.73 1 92.31 109 GLY B N 1
ATOM 3138 C CA . GLY B 1 109 ? -7.484 -15.766 -4.406 1 92.31 109 GLY B CA 1
ATOM 3139 C C . GLY B 1 109 ? -7.418 -14.508 -3.562 1 92.31 109 GLY B C 1
ATOM 3140 O O . GLY B 1 109 ? -6.789 -14.5 -2.502 1 92.31 109 GLY B O 1
ATOM 3141 N N . GLY B 1 110 ? -7.93 -13.484 -3.959 1 87.06 110 GLY B N 1
ATOM 3142 C CA . GLY B 1 110 ? -7.906 -12.203 -3.279 1 87.06 110 GLY B CA 1
ATOM 3143 C C . GLY B 1 110 ? -8.742 -12.18 -2.014 1 87.06 110 GLY B C 1
ATOM 3144 O O . GLY B 1 110 ? -9.305 -13.203 -1.615 1 87.06 110 GLY B O 1
ATOM 3145 N N . THR B 1 111 ? -8.727 -11.078 -1.424 1 87.44 111 THR B N 1
ATOM 3146 C CA . THR B 1 111 ? -9.367 -10.891 -0.125 1 87.44 111 THR B CA 1
ATOM 3147 C C . THR B 1 111 ? -10.875 -11.062 -0.235 1 87.44 111 THR B C 1
ATOM 3149 O O . THR B 1 111 ? -11.547 -11.367 0.754 1 87.44 111 THR B O 1
ATOM 3152 N N . SER B 1 112 ? -11.422 -10.898 -1.438 1 83.62 112 SER B N 1
ATOM 3153 C CA . SER B 1 112 ? -12.859 -11.031 -1.623 1 83.62 112 SER B CA 1
ATOM 3154 C C . SER B 1 112 ? -13.305 -12.484 -1.474 1 83.62 112 SER B C 1
ATOM 3156 O O . SER B 1 112 ? -14.484 -12.758 -1.241 1 83.62 112 SER B O 1
ATOM 3158 N N . GLY B 1 113 ? -12.414 -13.391 -1.73 1 81.25 113 GLY B N 1
ATOM 3159 C CA . GLY B 1 113 ? -12.711 -14.805 -1.596 1 81.25 113 GLY B CA 1
ATOM 3160 C C . GLY B 1 113 ? -13.25 -15.43 -2.873 1 81.25 113 GLY B C 1
ATOM 3161 O O . GLY B 1 113 ? -13.766 -16.547 -2.857 1 81.25 113 GLY B O 1
ATOM 3162 N N . GLN B 1 114 ? -13.18 -14.711 -3.973 1 81.69 114 GLN B N 1
ATOM 3163 C CA . GLN B 1 114 ? -13.688 -15.242 -5.234 1 81.69 114 GLN B CA 1
ATOM 3164 C C . GLN B 1 114 ? -12.844 -16.422 -5.711 1 81.69 114 GLN B C 1
ATOM 3166 O O . GLN B 1 114 ? -13.305 -17.234 -6.512 1 81.69 114 GLN B O 1
ATOM 3171 N N . GLY B 1 115 ? -11.664 -16.406 -5.266 1 82.75 115 GLY B N 1
ATOM 3172 C CA . GLY B 1 115 ? -10.828 -17.578 -5.523 1 82.75 115 GLY B CA 1
ATOM 3173 C C . GLY B 1 115 ? -9.938 -17.406 -6.738 1 82.75 115 GLY B C 1
ATOM 3174 O O . GLY B 1 115 ? -9.875 -16.328 -7.328 1 82.75 115 GLY B O 1
ATOM 3175 N N . PHE B 1 116 ? -9.234 -18.422 -7.039 1 92.19 116 PHE B N 1
ATOM 3176 C CA . PHE B 1 116 ? -8.266 -18.547 -8.117 1 92.19 116 PHE B CA 1
ATOM 3177 C C . PHE B 1 116 ? -8.336 -19.922 -8.758 1 92.19 116 PHE B C 1
ATOM 3179 O O . PHE B 1 116 ? -8.375 -20.938 -8.055 1 92.19 116 PHE B O 1
ATOM 3186 N N . LEU B 1 117 ? -8.484 -19.891 -10.133 1 92.44 117 LEU B N 1
ATOM 3187 C CA . LEU B 1 117 ? -8.461 -21.172 -10.859 1 92.44 117 LEU B CA 1
ATOM 3188 C C . LEU B 1 117 ? -7.055 -21.5 -11.328 1 92.44 117 LEU B C 1
ATOM 3190 O O . LEU B 1 117 ? -6.363 -20.656 -11.891 1 92.44 117 LEU B O 1
ATOM 3194 N N . SER B 1 118 ? -6.73 -22.703 -11.094 1 91.69 118 SER B N 1
ATOM 3195 C CA . SER B 1 118 ? -5.434 -23.156 -11.594 1 91.69 118 SER B CA 1
ATOM 3196 C C . SER B 1 118 ? -5.449 -23.281 -13.109 1 91.69 118 SER B C 1
ATOM 3198 O O . SER B 1 118 ? -6.516 -23.391 -13.719 1 91.69 118 SER B O 1
ATOM 3200 N N . TYR B 1 119 ? -4.312 -23.328 -13.641 1 88.56 119 TYR B N 1
ATOM 3201 C CA . TYR B 1 119 ? -4.219 -23.516 -15.086 1 88.56 119 TYR B CA 1
ATOM 3202 C C . TYR B 1 119 ? -4.723 -24.891 -15.5 1 88.56 119 TYR B C 1
ATOM 3204 O O . TYR B 1 119 ? -5.293 -25.047 -16.578 1 88.56 119 TYR B O 1
ATOM 3212 N N . ARG B 1 120 ? -4.527 -25.875 -14.625 1 88.12 120 ARG B N 1
ATOM 3213 C CA . ARG B 1 120 ? -5.086 -27.203 -14.891 1 88.12 120 ARG B CA 1
ATOM 3214 C C . ARG B 1 120 ? -6.605 -27.141 -14.984 1 88.12 120 ARG B C 1
ATOM 3216 O O . ARG B 1 120 ? -7.199 -27.719 -15.891 1 88.12 120 ARG B O 1
ATOM 3223 N N . GLN B 1 121 ? -7.156 -26.453 -14.07 1 91.12 121 GLN B N 1
ATOM 3224 C CA . GLN B 1 121 ? -8.609 -26.297 -14.086 1 91.12 121 GLN B CA 1
ATOM 3225 C C . GLN B 1 121 ? -9.07 -25.562 -15.328 1 91.12 121 GLN B C 1
ATOM 3227 O O . GLN B 1 121 ? -10.078 -25.922 -15.938 1 91.12 121 GLN B O 1
ATOM 3232 N N . LEU B 1 122 ? -8.344 -24.547 -15.688 1 88.94 122 LEU B N 1
ATOM 3233 C CA . LEU B 1 122 ? -8.68 -23.781 -16.875 1 88.94 122 LEU B CA 1
ATOM 3234 C C . LEU B 1 122 ? -8.586 -24.656 -18.125 1 88.94 122 LEU B C 1
ATOM 3236 O O . LEU B 1 122 ? -9.461 -24.594 -19 1 88.94 122 LEU B O 1
ATOM 3240 N N . GLU B 1 123 ? -7.57 -25.453 -18.141 1 87.06 123 GLU B N 1
ATOM 3241 C CA . GLU B 1 123 ? -7.395 -26.344 -19.281 1 87.06 123 GLU B CA 1
ATOM 3242 C C . GLU B 1 123 ? -8.516 -27.375 -19.359 1 87.06 123 GLU B C 1
ATOM 3244 O O . GLU B 1 123 ? -9.031 -27.656 -20.438 1 87.06 123 GLU B O 1
ATOM 3249 N N . GLU B 1 124 ? -8.844 -27.906 -18.266 1 89.44 124 GLU B N 1
ATOM 3250 C CA . GLU B 1 124 ? -9.938 -28.859 -18.203 1 89.44 124 GLU B CA 1
ATOM 3251 C C . GLU B 1 124 ? -11.25 -28.234 -18.656 1 89.44 124 GLU B C 1
ATOM 3253 O O . GLU B 1 124 ? -12.008 -28.844 -19.406 1 89.44 124 GLU B O 1
ATOM 3258 N N . GLY B 1 125 ? -11.469 -27.078 -18.172 1 90.19 125 GLY B N 1
ATOM 3259 C CA . GLY B 1 125 ? -12.664 -26.359 -18.578 1 90.19 125 GLY B CA 1
ATOM 3260 C C . GLY B 1 125 ? -12.695 -26.047 -20.047 1 90.19 125 GLY B C 1
ATOM 3261 O O . GLY B 1 125 ? -13.75 -26.109 -20.688 1 90.19 125 GLY B O 1
ATOM 3262 N N . GLN B 1 126 ? -11.57 -25.688 -20.5 1 89.62 126 GLN B N 1
ATOM 3263 C CA . GLN B 1 126 ? -11.477 -25.375 -21.922 1 89.62 126 GLN B CA 1
ATOM 3264 C C . GLN B 1 126 ? -11.828 -26.594 -22.766 1 89.62 126 GLN B C 1
ATOM 3266 O O . GLN B 1 126 ? -12.539 -26.469 -23.781 1 89.62 126 GLN B O 1
ATOM 3271 N N . LYS B 1 127 ? -11.312 -27.75 -22.406 1 90.44 127 LYS B N 1
ATOM 3272 C CA . LYS B 1 127 ? -11.625 -28.969 -23.125 1 90.44 127 LYS B CA 1
ATOM 3273 C C . LYS B 1 127 ? -13.125 -29.25 -23.125 1 90.44 127 LYS B C 1
ATOM 3275 O O . LYS B 1 127 ? -13.695 -29.625 -24.156 1 90.44 127 LYS B O 1
ATOM 3280 N N . GLU B 1 128 ? -13.656 -28.984 -22.062 1 92.75 128 GLU B N 1
ATOM 3281 C CA . GLU B 1 128 ? -15.086 -29.25 -21.938 1 92.75 128 GLU B CA 1
ATOM 3282 C C . GLU B 1 128 ? -15.914 -28.234 -22.719 1 92.75 128 GLU B C 1
ATOM 3284 O O . GLU B 1 128 ? -16.828 -28.609 -23.453 1 92.75 128 GLU B O 1
ATOM 3289 N N . LEU B 1 129 ? -15.586 -27 -22.562 1 93.19 129 LEU B N 1
ATOM 3290 C CA . LEU B 1 129 ? -16.359 -25.938 -23.219 1 93.19 129 LEU B CA 1
ATOM 3291 C C . LEU B 1 129 ? -16.125 -25.969 -24.719 1 93.19 129 LEU B C 1
ATOM 3293 O O . LEU B 1 129 ? -16.969 -25.484 -25.484 1 93.19 129 LEU B O 1
ATOM 3297 N N . ALA B 1 130 ? -14.977 -26.469 -25.125 1 91 130 ALA B N 1
ATOM 3298 C CA . ALA B 1 130 ? -14.68 -26.562 -26.547 1 91 130 ALA B CA 1
ATOM 3299 C C . ALA B 1 130 ? -15.656 -27.5 -27.266 1 91 130 ALA B C 1
ATOM 3301 O O . ALA B 1 130 ? -15.828 -27.422 -28.484 1 91 130 ALA B O 1
ATOM 3302 N N . GLN B 1 131 ? -16.281 -28.344 -26.516 1 93 131 GLN B N 1
ATOM 3303 C CA . GLN B 1 131 ? -17.297 -29.219 -27.078 1 93 131 GLN B CA 1
ATOM 3304 C C . GLN B 1 131 ? -18.609 -28.469 -27.328 1 93 131 GLN B C 1
ATOM 3306 O O . GLN B 1 131 ? -19.438 -28.906 -28.141 1 93 131 GLN B O 1
ATOM 3311 N N . LEU B 1 132 ? -18.734 -27.406 -26.672 1 92.44 132 LEU B N 1
ATOM 3312 C CA . LEU B 1 132 ? -20 -26.688 -26.688 1 92.44 132 LEU B CA 1
ATOM 3313 C C . LEU B 1 132 ? -19.859 -25.344 -27.406 1 92.44 132 LEU B C 1
ATOM 3315 O O . LEU B 1 132 ? -20.844 -24.625 -27.594 1 92.44 132 LEU B O 1
ATOM 3319 N N . GLY B 1 133 ? -18.688 -25.047 -27.781 1 93.31 133 GLY B N 1
ATOM 3320 C CA . GLY B 1 133 ? -18.391 -23.781 -28.422 1 93.31 133 GLY B CA 1
ATOM 3321 C C . GLY B 1 133 ? -16.953 -23.672 -28.906 1 93.31 133 GLY B C 1
ATOM 3322 O O . GLY B 1 133 ? -16.297 -24.672 -29.125 1 93.31 133 GLY B O 1
ATOM 3323 N N . ARG B 1 134 ? -16.594 -22.375 -29.234 1 90.69 134 ARG B N 1
ATOM 3324 C CA . ARG B 1 134 ? -15.234 -22.172 -29.703 1 90.69 134 ARG B CA 1
ATOM 3325 C C . ARG B 1 134 ? -14.602 -20.938 -29.062 1 90.69 134 ARG B C 1
ATOM 3327 O O . ARG B 1 134 ? -15.289 -19.969 -28.766 1 90.69 134 ARG B O 1
ATOM 3334 N N . PHE B 1 135 ? -13.312 -21.078 -28.781 1 88.06 135 PHE B N 1
ATOM 3335 C CA . PHE B 1 135 ? -12.516 -19.969 -28.281 1 88.06 135 PHE B CA 1
ATOM 3336 C C . PHE B 1 135 ? -11.805 -19.266 -29.422 1 88.06 135 PHE B C 1
ATOM 3338 O O . PHE B 1 135 ? -11.094 -19.906 -30.203 1 88.06 135 PHE B O 1
ATOM 3345 N N . GLU B 1 136 ? -12.031 -17.938 -29.578 1 81.88 136 GLU B N 1
ATOM 3346 C CA . GLU B 1 136 ? -11.398 -17.141 -30.625 1 81.88 136 GLU B CA 1
ATOM 3347 C C . G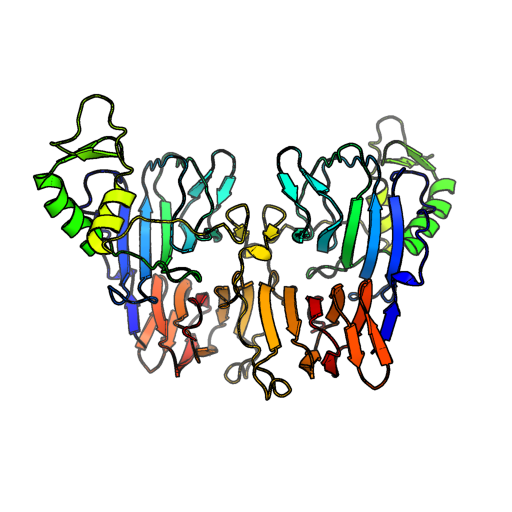LU B 1 136 ? -11.133 -15.711 -30.156 1 81.88 136 GLU B C 1
ATOM 3349 O O . GLU B 1 136 ? -12.055 -15.023 -29.688 1 81.88 136 GLU B O 1
ATOM 3354 N N . GLY B 1 137 ? -9.922 -15.289 -30.203 1 76.56 137 GLY B N 1
ATOM 3355 C CA . GLY B 1 137 ? -9.578 -13.922 -29.859 1 76.56 137 GLY B CA 1
ATOM 3356 C C . GLY B 1 137 ? -9.844 -13.578 -28.406 1 76.56 137 GLY B C 1
ATOM 3357 O O . GLY B 1 137 ? -10.359 -12.508 -28.094 1 76.56 137 GLY B O 1
ATOM 3358 N N . GLY B 1 138 ? -9.727 -14.531 -27.516 1 79.56 138 GLY B N 1
ATOM 3359 C CA . GLY B 1 138 ? -9.922 -14.297 -26.094 1 79.56 138 GLY B CA 1
ATOM 3360 C C . GLY B 1 138 ? -11.375 -14.383 -25.672 1 79.56 138 GLY B C 1
ATOM 3361 O O . GLY B 1 138 ? -11.703 -14.125 -24.5 1 79.56 138 GLY B O 1
ATOM 3362 N N . LYS B 1 139 ? -12.188 -14.742 -26.688 1 87.38 139 LYS B N 1
ATOM 3363 C CA . LYS B 1 139 ? -13.625 -14.828 -26.422 1 87.38 139 LYS B CA 1
ATOM 3364 C C . LYS B 1 139 ? -14.125 -16.25 -26.594 1 87.38 139 LYS B C 1
ATOM 3366 O O . LYS B 1 139 ? -13.477 -17.078 -27.25 1 87.38 139 LYS B O 1
ATOM 3371 N N . TYR B 1 140 ? -15.188 -16.5 -25.969 1 91.12 140 TYR B N 1
ATOM 3372 C CA . TYR B 1 140 ? -15.875 -17.781 -26.094 1 91.12 140 TYR B CA 1
ATOM 3373 C C . TYR B 1 140 ? -17.219 -17.609 -26.797 1 91.12 140 TYR B C 1
ATOM 3375 O O . TYR B 1 140 ? -18.047 -16.797 -26.391 1 91.12 140 TYR B O 1
ATOM 3383 N N . TYR B 1 141 ? -17.391 -18.375 -27.906 1 90.69 141 TYR B N 1
ATOM 3384 C CA . TYR B 1 141 ? -18.594 -18.391 -28.719 1 90.69 141 TYR B CA 1
ATOM 3385 C C . TYR B 1 141 ? -19.344 -19.703 -28.562 1 90.69 141 TYR B C 1
ATOM 3387 O O . TYR B 1 141 ? -18.844 -20.766 -28.953 1 90.69 141 TYR B O 1
ATOM 3395 N N . ARG B 1 142 ? -20.547 -19.594 -28.016 1 90.94 142 ARG B N 1
ATOM 3396 C CA . ARG B 1 142 ? -21.359 -20.812 -27.875 1 90.94 142 ARG B CA 1
ATOM 3397 C C . ARG B 1 142 ? -21.922 -21.25 -29.234 1 90.94 142 ARG B C 1
ATOM 3399 O O . ARG B 1 142 ? -22.312 -20.406 -30.047 1 90.94 142 ARG B O 1
ATOM 3406 N N . HIS B 1 143 ? -22.016 -22.578 -29.391 1 87.56 143 HIS B N 1
ATOM 3407 C CA . HIS B 1 143 ? -22.578 -23.094 -30.625 1 87.56 143 HIS B CA 1
ATOM 3408 C C . HIS B 1 143 ? -24.047 -22.703 -30.766 1 87.56 143 HIS B C 1
ATOM 3410 O O . HIS B 1 143 ? -24.516 -22.406 -31.875 1 87.56 143 HIS B O 1
ATOM 3416 N N . GLU B 1 144 ? -24.672 -22.703 -29.641 1 83.38 144 GLU B N 1
ATOM 3417 C CA . GLU B 1 144 ? -26.125 -22.484 -29.656 1 83.38 144 GLU B CA 1
ATOM 3418 C C . GLU B 1 144 ? -26.438 -20.984 -29.672 1 83.38 144 GLU B C 1
ATOM 3420 O O . GLU B 1 144 ? -27.609 -20.609 -29.641 1 83.38 144 GLU B O 1
ATOM 3425 N N . SER B 1 145 ? -25.359 -20.203 -29.672 1 74.19 145 SER B N 1
ATOM 3426 C CA . SER B 1 145 ? -25.594 -18.766 -29.641 1 74.19 145 SER B CA 1
ATOM 3427 C C . SER B 1 145 ? -26.297 -18.281 -30.922 1 74.19 145 SER B C 1
ATOM 3429 O O . SER B 1 145 ? -26.078 -18.844 -31.984 1 74.19 145 SER B O 1
ATOM 3431 N N . GLN B 1 146 ? -27.391 -17.531 -30.672 1 75.5 146 GLN B N 1
ATOM 3432 C CA . GLN B 1 146 ? -28.125 -16.938 -31.781 1 75.5 146 GLN B CA 1
ATOM 3433 C C . GLN B 1 146 ? -27.359 -15.758 -32.375 1 75.5 146 GLN B C 1
ATOM 3435 O O . GLN B 1 146 ? -26.438 -15.227 -31.75 1 75.5 146 GLN B O 1
ATOM 3440 N N . GLU B 1 147 ? -27.75 -15.477 -33.562 1 74.06 147 GLU B N 1
ATOM 3441 C CA . GLU B 1 147 ? -27.188 -14.305 -34.25 1 74.06 147 GLU B CA 1
ATOM 3442 C C . GLU B 1 147 ? -27.422 -13.039 -33.438 1 74.06 147 GLU B C 1
ATOM 3444 O O . GLU B 1 147 ? -28.547 -12.773 -33 1 74.06 147 GLU B O 1
ATOM 3449 N N . GLY B 1 148 ? -26.406 -12.297 -32.969 1 73.19 148 GLY B N 1
ATOM 3450 C CA . GLY B 1 148 ? -26.531 -11.07 -32.219 1 73.19 148 GLY B CA 1
ATOM 3451 C C . GLY B 1 148 ? -26.078 -11.227 -30.766 1 73.19 148 GLY B C 1
ATO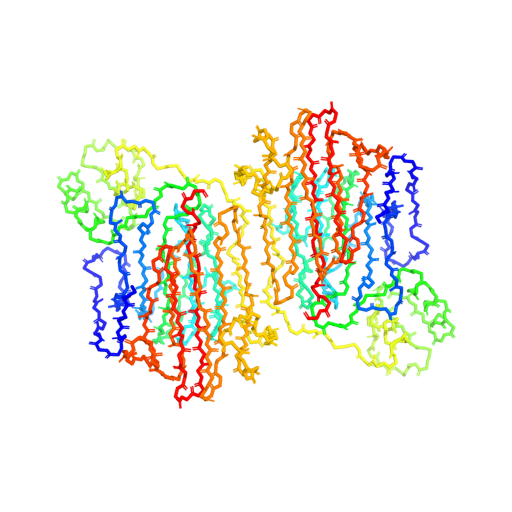M 3452 O O . GLY B 1 148 ? -25.906 -10.234 -30.047 1 73.19 148 GLY B O 1
ATOM 3453 N N . ASP B 1 149 ? -25.906 -12.562 -30.422 1 78.25 149 ASP B N 1
ATOM 3454 C CA . ASP B 1 149 ? -25.453 -12.758 -29.062 1 78.25 149 ASP B CA 1
ATOM 3455 C C . ASP B 1 149 ? -24 -12.297 -28.891 1 78.25 149 ASP B C 1
ATOM 3457 O O . ASP B 1 149 ? -23.156 -12.578 -29.734 1 78.25 149 ASP B O 1
ATOM 3461 N N . GLU B 1 150 ? -23.75 -11.484 -27.922 1 84.12 150 GLU B N 1
ATOM 3462 C CA . GLU B 1 150 ? -22.391 -11.039 -27.641 1 84.12 150 GLU B CA 1
ATOM 3463 C C . GLU B 1 150 ? -21.562 -12.164 -27.031 1 84.12 150 GLU B C 1
ATOM 3465 O O . GLU B 1 150 ? -22.031 -12.883 -26.141 1 84.12 150 GLU B O 1
ATOM 3470 N N . PRO B 1 151 ? -20.391 -12.422 -27.672 1 87.62 151 PRO B N 1
ATOM 3471 C CA . PRO B 1 151 ? -19.5 -13.414 -27.062 1 87.62 151 PRO B CA 1
ATOM 3472 C C . PRO B 1 151 ? -19.094 -13.055 -25.641 1 87.62 151 PRO B C 1
ATOM 3474 O O . PRO B 1 151 ? -19.234 -11.898 -25.234 1 87.62 151 PRO B O 1
ATOM 3477 N N . GLN B 1 152 ? -18.766 -14.133 -24.953 1 88.12 152 GLN B N 1
ATOM 3478 C CA . GLN B 1 152 ? -18.297 -13.961 -23.578 1 88.12 152 GLN B CA 1
ATOM 3479 C C . GLN B 1 152 ? -16.766 -13.969 -23.516 1 88.12 152 GLN B C 1
ATOM 3481 O O . GLN B 1 152 ? -16.109 -14.57 -24.359 1 88.12 152 GLN B O 1
ATOM 3486 N N . ASP B 1 153 ? -16.266 -13.266 -22.578 1 88.5 153 ASP B N 1
ATOM 3487 C CA . ASP B 1 153 ? -14.836 -13.398 -22.312 1 88.5 153 ASP B CA 1
ATOM 3488 C C . ASP B 1 153 ? -14.461 -14.844 -22.016 1 88.5 153 ASP B C 1
ATOM 3490 O O . ASP B 1 153 ? -15.148 -15.523 -21.25 1 88.5 153 ASP B O 1
ATOM 3494 N N . GLY B 1 154 ? -13.438 -15.32 -22.688 1 87.75 154 GLY B N 1
ATOM 3495 C CA . GLY B 1 154 ? -13.047 -16.719 -22.547 1 87.75 154 GLY B CA 1
ATOM 3496 C C . GLY B 1 154 ? -12.773 -17.109 -21.109 1 87.75 154 GLY B C 1
ATOM 3497 O O . GLY B 1 154 ? -13.195 -18.172 -20.656 1 87.75 154 GLY B O 1
ATOM 3498 N N . TYR B 1 155 ? -12.039 -16.328 -20.391 1 88.31 155 TYR B N 1
ATOM 3499 C CA . TYR B 1 155 ? -11.75 -16.625 -19 1 88.31 155 TYR B CA 1
ATOM 3500 C C . TYR B 1 155 ? -13.023 -16.656 -18.156 1 88.31 155 TYR B C 1
ATOM 3502 O O . TYR B 1 155 ? -13.188 -17.531 -17.297 1 88.31 155 TYR B O 1
ATOM 3510 N N . GLU B 1 156 ? -13.859 -15.75 -18.375 1 91.31 156 GLU B N 1
ATOM 3511 C CA . GLU B 1 156 ? -15.117 -15.695 -17.641 1 91.31 156 GLU B CA 1
ATOM 3512 C C . GLU B 1 156 ? -15.953 -16.953 -17.875 1 91.31 156 GLU B C 1
ATOM 3514 O O . GLU B 1 156 ? -16.547 -17.5 -16.938 1 91.31 156 GLU B O 1
ATOM 3519 N N . ALA B 1 157 ? -15.922 -17.344 -19.125 1 92.44 157 ALA B N 1
ATOM 3520 C CA . ALA B 1 157 ? -16.656 -18.547 -19.453 1 92.44 157 ALA B CA 1
ATOM 3521 C C . ALA B 1 157 ? -16.109 -19.75 -18.672 1 92.44 157 ALA B C 1
ATOM 3523 O O . ALA B 1 157 ? -16.875 -20.531 -18.109 1 92.44 157 ALA B O 1
ATOM 3524 N N . LEU B 1 158 ? -14.82 -19.844 -18.641 1 92.19 158 LEU B N 1
ATOM 3525 C CA . LEU B 1 158 ? -14.172 -20.938 -17.953 1 92.19 158 LEU B CA 1
ATOM 3526 C C . LEU B 1 158 ? -14.422 -20.875 -16.453 1 92.19 158 LEU B C 1
ATOM 3528 O O . LEU B 1 158 ? -14.758 -21.875 -15.82 1 92.19 158 LEU B O 1
ATOM 3532 N N . TRP B 1 159 ? -14.281 -19.734 -15.867 1 91.81 159 TRP B N 1
ATOM 3533 C CA . TRP B 1 159 ? -14.492 -19.531 -14.438 1 91.81 159 TRP B CA 1
ATOM 3534 C C . TRP B 1 159 ? -15.922 -19.906 -14.039 1 91.81 159 TRP B C 1
ATOM 3536 O O . TRP B 1 159 ? -16.141 -20.594 -13.039 1 91.81 159 TRP B O 1
ATOM 3546 N N . GLU B 1 160 ? -16.828 -19.453 -14.828 1 92.62 160 GLU B N 1
ATOM 3547 C CA . GLU B 1 160 ? -18.25 -19.703 -14.539 1 92.62 160 GLU B CA 1
ATOM 3548 C C . GLU B 1 160 ? -18.594 -21.172 -14.672 1 92.62 160 GLU B C 1
ATOM 3550 O O . GLU B 1 160 ? -19.422 -21.688 -13.93 1 92.62 160 GLU B O 1
ATOM 3555 N N . LYS B 1 161 ? -18 -21.781 -15.609 1 90.88 161 LYS B N 1
ATOM 3556 C CA . LYS B 1 161 ? -18.188 -23.219 -15.75 1 90.88 161 LYS B CA 1
ATOM 3557 C C . LYS B 1 161 ? -17.766 -23.969 -14.484 1 90.88 161 LYS B C 1
ATOM 3559 O O . LYS B 1 161 ? -18.484 -24.828 -13.992 1 90.88 161 LYS B O 1
ATOM 3564 N N . PHE B 1 162 ? -16.672 -23.609 -13.945 1 90 162 PHE B N 1
ATOM 3565 C CA . PHE B 1 162 ? -16.094 -24.297 -12.797 1 90 162 PHE B CA 1
ATOM 3566 C C . PHE B 1 162 ? -16.844 -23.938 -11.516 1 90 162 PHE B C 1
ATOM 3568 O O . PHE B 1 162 ? -17 -24.781 -10.633 1 90 162 PHE B O 1
ATOM 3575 N N . ASN B 1 163 ? -17.328 -22.734 -11.383 1 89.38 163 ASN B N 1
ATOM 3576 C CA . ASN B 1 163 ? -17.891 -22.266 -10.125 1 89.38 163 ASN B CA 1
ATOM 3577 C C . ASN B 1 163 ? -19.422 -22.344 -10.133 1 89.38 163 ASN B C 1
ATOM 3579 O O . ASN B 1 163 ? -20.062 -22.266 -9.078 1 89.38 163 ASN B O 1
ATOM 3583 N N . GLY B 1 164 ? -20.016 -22.422 -11.328 1 89.25 164 GLY B N 1
ATOM 3584 C CA . GLY B 1 164 ? -21.453 -22.609 -11.445 1 89.25 164 GLY B CA 1
ATOM 3585 C C . GLY B 1 164 ? -22.234 -21.328 -11.227 1 89.25 164 GLY B C 1
ATOM 3586 O O . GLY B 1 164 ? -23.422 -21.375 -10.883 1 89.25 164 GLY B O 1
ATOM 3587 N N . ARG B 1 165 ? -21.562 -20.266 -11.273 1 89 165 ARG B N 1
ATOM 3588 C CA . ARG B 1 165 ? -22.203 -18.969 -11.141 1 89 165 ARG B CA 1
ATOM 3589 C C . ARG B 1 165 ? -21.484 -17.922 -11.984 1 89 165 ARG B C 1
ATOM 3591 O O . ARG B 1 165 ? -20.344 -18.125 -12.391 1 89 165 ARG B O 1
ATOM 3598 N N . ARG B 1 166 ? -22.25 -16.875 -12.258 1 91.25 166 ARG B N 1
ATOM 3599 C CA . ARG B 1 166 ? -21.672 -15.781 -13.016 1 91.25 166 ARG B CA 1
ATOM 3600 C C . ARG B 1 166 ? -20.5 -15.141 -12.258 1 91.25 166 ARG B C 1
ATOM 3602 O O . ARG B 1 166 ? -20.578 -14.961 -11.039 1 91.25 166 ARG B O 1
ATOM 3609 N N . LEU B 1 167 ? -19.484 -14.773 -12.984 1 91.31 167 LEU B N 1
ATOM 3610 C CA . LEU B 1 167 ? -18.344 -14.086 -12.383 1 91.31 167 LEU B CA 1
ATOM 3611 C C . LEU B 1 167 ? -18.672 -12.617 -12.117 1 91.31 167 LEU B C 1
ATOM 3613 O O . LEU B 1 167 ? -19.078 -11.898 -13.031 1 91.31 167 LEU B O 1
ATOM 3617 N N . VAL B 1 168 ? -18.594 -12.242 -10.93 1 90.56 168 VAL B N 1
ATOM 3618 C CA . VAL B 1 168 ? -18.703 -10.844 -10.539 1 90.56 168 VAL B CA 1
ATOM 3619 C C . VAL B 1 168 ? -17.359 -10.344 -10 1 90.56 168 VAL B C 1
ATOM 3621 O O . VAL B 1 168 ? -16.891 -10.82 -8.977 1 90.56 168 VAL B O 1
ATOM 3624 N N . TYR B 1 169 ? -16.828 -9.438 -10.703 1 93.69 169 TYR B N 1
ATOM 3625 C CA . TYR B 1 169 ? -15.578 -8.867 -10.242 1 93.69 169 TYR B CA 1
ATOM 3626 C C . TYR B 1 169 ? -15.805 -7.965 -9.031 1 93.69 169 TYR B C 1
ATOM 3628 O O . TYR B 1 169 ? -16.688 -7.109 -9.039 1 93.69 169 TYR B O 1
ATOM 3636 N N . PRO B 1 170 ? -15.062 -8.156 -8.023 1 94.19 170 PRO B N 1
ATOM 3637 C CA . PRO B 1 170 ? -15.188 -7.219 -6.902 1 94.19 170 PRO B CA 1
ATOM 3638 C C . PRO B 1 170 ? -14.773 -5.797 -7.27 1 94.19 170 PRO B C 1
ATOM 3640 O O . PRO B 1 170 ? -13.922 -5.602 -8.133 1 94.19 170 PRO B O 1
ATOM 3643 N N . PRO B 1 171 ? -15.461 -4.832 -6.605 1 95.38 171 PRO B N 1
ATOM 3644 C CA . PRO B 1 171 ? -14.945 -3.479 -6.805 1 95.38 171 PRO B CA 1
ATOM 3645 C C . PRO B 1 171 ? -13.516 -3.309 -6.289 1 95.38 171 PRO B C 1
ATOM 3647 O O . PRO B 1 171 ? -13.156 -3.885 -5.262 1 95.38 171 PRO B O 1
ATOM 3650 N N . GLY B 1 172 ? -12.742 -2.547 -6.977 1 96.44 172 GLY B N 1
ATOM 3651 C CA . GLY B 1 172 ? -11.336 -2.391 -6.641 1 96.44 172 GLY B CA 1
ATOM 3652 C C . GLY B 1 172 ? -11.109 -1.64 -5.34 1 96.44 172 GLY B C 1
ATOM 3653 O O . GLY B 1 172 ? -11.664 -0.557 -5.141 1 96.44 172 GLY B O 1
ATOM 3654 N N . ARG B 1 173 ? -10.328 -2.18 -4.488 1 97.62 173 ARG B N 1
ATOM 3655 C CA . ARG B 1 173 ? -9.859 -1.459 -3.312 1 97.62 173 ARG B CA 1
ATOM 3656 C C . ARG B 1 173 ? -8.953 -0.297 -3.711 1 97.62 173 ARG B C 1
ATOM 3658 O O . ARG B 1 173 ? -8.836 0.688 -2.979 1 97.62 173 ARG B O 1
ATOM 3665 N N . TYR B 1 174 ? -8.312 -0.441 -4.805 1 98.19 174 TYR B N 1
ATOM 3666 C CA . TYR B 1 174 ? -7.422 0.54 -5.41 1 98.19 174 TYR B CA 1
ATOM 3667 C C . TYR B 1 174 ? -7.887 0.913 -6.812 1 98.19 174 TYR B C 1
ATOM 3669 O O . TYR B 1 174 ? -8.742 0.242 -7.387 1 98.19 174 TYR B O 1
ATOM 3677 N N . LYS B 1 175 ? -7.309 1.947 -7.355 1 97 175 LYS B N 1
ATOM 3678 C CA . LYS B 1 175 ? -7.707 2.369 -8.695 1 97 175 LYS B CA 1
ATOM 3679 C C . LYS B 1 175 ? -6.75 1.815 -9.75 1 97 175 LYS B C 1
ATOM 3681 O O . LYS B 1 175 ? -7.109 1.72 -10.922 1 97 175 LYS B O 1
ATOM 3686 N N . ASP B 1 176 ? -5.523 1.517 -9.297 1 96.81 176 ASP B N 1
ATOM 3687 C CA . ASP B 1 176 ? -4.477 1.063 -10.211 1 96.81 176 ASP B CA 1
ATOM 3688 C C . ASP B 1 176 ? -3.588 0.012 -9.547 1 96.81 176 ASP B C 1
ATOM 3690 O O . ASP B 1 176 ? -3.582 -0.122 -8.32 1 96.81 176 ASP B O 1
ATOM 3694 N N . PRO B 1 177 ? -2.861 -0.742 -10.477 1 98.06 177 PRO B N 1
ATOM 3695 C CA . PRO B 1 177 ? -1.776 -1.527 -9.883 1 98.06 177 PRO B CA 1
ATOM 3696 C C . PRO B 1 177 ? -0.774 -0.666 -9.117 1 98.06 177 PRO B C 1
ATOM 3698 O O . PRO B 1 177 ? -0.63 0.524 -9.406 1 98.06 177 PRO B O 1
ATOM 3701 N N . ILE B 1 178 ? -0.131 -1.202 -8.188 1 98.56 178 ILE B N 1
ATOM 3702 C CA . ILE B 1 178 ? 0.786 -0.47 -7.316 1 98.56 178 ILE B CA 1
ATOM 3703 C C . ILE B 1 178 ? 2.225 -0.889 -7.617 1 98.56 178 ILE B C 1
ATOM 3705 O O . ILE B 1 178 ? 2.604 -2.039 -7.383 1 98.56 178 ILE B O 1
ATOM 3709 N N . PHE B 1 179 ? 3.002 0.076 -8.102 1 98.56 179 PHE B N 1
ATOM 3710 C CA . PHE B 1 179 ? 4.402 -0.163 -8.422 1 98.56 179 PHE B CA 1
ATOM 3711 C C . PHE B 1 179 ? 5.297 0.144 -7.23 1 98.56 179 PHE B C 1
ATOM 3713 O O . PHE B 1 179 ? 5.219 1.23 -6.652 1 98.56 179 PHE B O 1
ATOM 3720 N N . MET B 1 180 ? 6.102 -0.767 -6.875 1 98.62 180 MET B N 1
ATOM 3721 C CA . MET B 1 180 ? 7.078 -0.585 -5.805 1 98.62 180 MET B CA 1
ATOM 3722 C C . MET B 1 180 ? 8.5 -0.721 -6.344 1 98.62 180 MET B C 1
ATOM 3724 O O . MET B 1 180 ? 8.797 -1.65 -7.094 1 98.62 180 MET B O 1
ATOM 3728 N N . SER B 1 181 ? 9.312 0.205 -5.945 1 98.44 181 SER B N 1
ATOM 3729 C CA . SER B 1 181 ? 10.734 0.157 -6.27 1 98.44 181 SER B CA 1
ATOM 3730 C C . SER B 1 181 ? 11.57 -0.185 -5.043 1 98.44 181 SER B C 1
ATOM 3732 O O . SER B 1 181 ? 12.141 0.704 -4.406 1 98.44 181 SER B O 1
ATOM 3734 N N . PRO B 1 182 ? 11.805 -1.446 -4.84 1 98.31 182 PRO B N 1
ATOM 3735 C CA . PRO B 1 182 ? 12.469 -1.877 -3.605 1 98.31 182 PRO B CA 1
ATOM 3736 C C . PRO B 1 182 ? 13.828 -1.208 -3.396 1 98.31 182 PRO B C 1
ATOM 3738 O O . PRO B 1 182 ? 14.219 -0.939 -2.258 1 98.31 182 PRO B O 1
ATOM 3741 N N . VAL B 1 183 ? 14.516 -0.849 -4.422 1 97.81 183 VAL B N 1
ATOM 3742 C CA . VAL B 1 183 ? 15.844 -0.253 -4.316 1 97.81 183 VAL B CA 1
ATOM 3743 C C . VAL B 1 183 ? 15.75 1.093 -3.602 1 97.81 183 VAL B C 1
ATOM 3745 O O . VAL B 1 183 ? 16.734 1.559 -3.01 1 97.81 183 VAL B O 1
ATOM 3748 N N . ASN B 1 184 ? 14.609 1.671 -3.59 1 97.5 184 ASN B N 1
ATOM 3749 C CA . ASN B 1 184 ? 14.422 2.988 -2.99 1 97.5 184 ASN B CA 1
ATOM 3750 C C . ASN B 1 184 ? 13.938 2.887 -1.548 1 97.5 184 ASN B C 1
ATOM 3752 O O . ASN B 1 184 ? 13.648 3.902 -0.911 1 97.5 184 ASN B O 1
ATOM 3756 N N . TYR B 1 185 ? 13.719 1.699 -1.012 1 97.5 185 TYR B N 1
ATOM 3757 C CA . TYR B 1 185 ? 13.438 1.454 0.399 1 97.5 185 TYR B CA 1
ATOM 3758 C C . TYR B 1 185 ? 14.727 1.265 1.188 1 97.5 185 TYR B C 1
ATOM 3760 O O . TYR B 1 185 ? 15.695 0.686 0.683 1 97.5 185 TYR B O 1
ATOM 3768 N N . GLU B 1 186 ? 14.703 1.664 2.357 1 95.69 186 GLU B N 1
ATOM 3769 C CA . GLU B 1 186 ? 15.867 1.444 3.209 1 95.69 186 GLU B CA 1
ATOM 3770 C C . GLU B 1 186 ? 15.742 0.143 3.996 1 95.69 186 GLU B C 1
ATOM 3772 O O . GLU B 1 186 ? 14.648 -0.211 4.445 1 95.69 186 GLU B O 1
ATOM 3777 N N . TRP B 1 187 ? 16.859 -0.545 4.16 1 96.38 187 TRP B N 1
ATOM 3778 C CA . TRP B 1 187 ? 16.891 -1.721 5.023 1 96.38 187 TRP B CA 1
ATOM 3779 C C . TRP B 1 187 ? 16.75 -1.325 6.488 1 96.38 187 TRP B C 1
ATOM 3781 O O . TRP B 1 187 ? 17.406 -0.4 6.957 1 96.38 187 TRP B O 1
ATOM 3791 N N . ARG B 1 188 ? 15.867 -1.991 7.156 1 94.38 188 ARG B N 1
ATOM 3792 C CA . ARG B 1 188 ? 15.719 -1.827 8.602 1 94.38 188 ARG B CA 1
ATOM 3793 C C . ARG B 1 188 ? 16.141 -3.09 9.344 1 94.38 188 ARG B C 1
ATOM 3795 O O . ARG B 1 188 ? 15.906 -4.203 8.867 1 94.38 188 ARG B O 1
ATOM 3802 N N . PRO B 1 189 ? 16.703 -2.881 10.523 1 93.5 189 PRO B N 1
ATOM 3803 C CA . PRO B 1 189 ? 17 -4.098 11.281 1 93.5 189 PRO B CA 1
ATOM 3804 C C . PRO B 1 189 ? 15.766 -4.953 11.539 1 93.5 189 PRO B C 1
ATOM 3806 O O . PRO B 1 189 ? 14.703 -4.422 11.859 1 93.5 189 PRO B O 1
ATOM 3809 N N . ALA B 1 190 ? 15.953 -6.188 11.297 1 91.81 190 ALA B N 1
ATOM 3810 C CA . ALA B 1 190 ? 14.836 -7.09 11.57 1 91.81 190 ALA B CA 1
ATOM 3811 C C . ALA B 1 190 ? 14.641 -7.285 13.07 1 91.81 190 ALA B C 1
ATOM 3813 O O . ALA B 1 190 ? 15.602 -7.527 13.805 1 91.81 190 ALA B O 1
ATOM 3814 N N . ASP B 1 191 ? 13.375 -7.074 13.438 1 80.38 191 ASP B N 1
ATOM 3815 C CA . ASP B 1 191 ? 13.062 -7.297 14.852 1 80.38 191 ASP B CA 1
ATOM 3816 C C . ASP B 1 191 ? 12.508 -8.703 15.07 1 80.38 191 ASP B C 1
ATOM 3818 O O . ASP B 1 191 ? 11.289 -8.883 15.195 1 80.38 191 ASP B O 1
ATOM 3822 N N . ASN B 1 192 ? 13.391 -9.609 15.023 1 77.81 192 ASN B N 1
ATOM 3823 C CA . ASN B 1 192 ? 12.961 -10.977 15.289 1 77.81 192 ASN B CA 1
ATOM 3824 C C . ASN B 1 192 ? 13.938 -11.695 16.219 1 77.81 192 ASN B C 1
ATOM 3826 O O . ASN B 1 192 ? 15.078 -11.266 16.375 1 77.81 192 ASN B O 1
ATOM 3830 N N . LEU B 1 193 ? 13.531 -12.719 16.75 1 75.38 193 LEU B N 1
ATOM 3831 C CA . LEU B 1 193 ? 14.227 -13.422 17.828 1 75.38 193 LEU B CA 1
ATOM 3832 C C . LEU B 1 193 ? 15.531 -14.031 17.312 1 75.38 193 LEU B C 1
ATOM 3834 O O . LEU B 1 193 ? 16.5 -14.164 18.062 1 75.38 193 LEU B O 1
ATOM 3838 N N . ALA B 1 194 ? 15.523 -14.328 16.062 1 81.38 194 ALA B N 1
ATOM 3839 C CA . ALA B 1 194 ? 16.672 -15.039 15.523 1 81.38 194 ALA B CA 1
ATOM 3840 C C . ALA B 1 194 ? 17.797 -14.07 15.156 1 81.38 194 ALA B C 1
ATOM 3842 O O . ALA B 1 194 ? 18.938 -14.484 14.922 1 81.38 194 ALA B O 1
ATOM 3843 N N . ASN B 1 195 ? 17.438 -12.766 15.094 1 81.06 195 ASN B N 1
ATOM 3844 C CA . ASN B 1 195 ? 18.406 -11.766 14.68 1 81.06 195 ASN B CA 1
ATOM 3845 C C . ASN B 1 195 ? 19.297 -11.328 15.844 1 81.06 195 ASN B C 1
ATOM 3847 O O . ASN B 1 195 ? 19.391 -10.133 16.141 1 81.06 195 ASN B O 1
ATOM 3851 N N . THR B 1 196 ? 20.031 -12.148 16.328 1 78.06 196 THR B N 1
ATOM 3852 C CA . THR B 1 196 ? 20.828 -11.891 17.516 1 78.06 196 THR B CA 1
ATOM 3853 C C . THR B 1 196 ? 22.094 -11.094 17.172 1 78.06 196 THR B C 1
ATOM 3855 O O . THR B 1 196 ? 22.641 -10.398 18.016 1 78.06 196 THR B O 1
ATOM 3858 N N . LYS B 1 197 ? 22.531 -11.164 15.977 1 77.5 197 LYS B N 1
ATOM 3859 C CA . LYS B 1 197 ? 23.766 -10.5 15.586 1 77.5 197 LYS B CA 1
ATOM 3860 C C . LYS B 1 197 ? 23.484 -9.195 14.852 1 77.5 197 LYS B C 1
ATOM 3862 O O . LYS B 1 197 ? 24.406 -8.523 14.391 1 77.5 197 LYS B O 1
ATOM 3867 N N . GLU B 1 198 ? 22.25 -8.93 14.633 1 83.62 198 GLU B N 1
ATOM 3868 C CA . GLU B 1 198 ? 21.828 -7.695 13.984 1 83.62 198 GLU B CA 1
ATOM 3869 C C . GLU B 1 198 ? 22.312 -7.641 12.539 1 83.62 198 GLU B C 1
ATOM 3871 O O . GLU B 1 198 ? 22.797 -6.605 12.078 1 83.62 198 GLU B O 1
ATOM 3876 N N . VAL B 1 199 ? 22.25 -8.781 11.984 1 93.06 199 VAL B N 1
ATOM 3877 C CA . VAL B 1 199 ? 22.766 -8.875 10.625 1 93.06 199 VAL B CA 1
ATOM 3878 C C . VAL B 1 199 ? 21.641 -9.305 9.68 1 93.06 199 VAL B C 1
ATOM 3880 O O . VAL B 1 199 ? 21.906 -9.797 8.578 1 93.06 199 VAL B O 1
ATOM 3883 N N . ALA B 1 200 ? 20.469 -9.281 10.172 1 96.75 200 ALA B N 1
ATOM 3884 C CA . ALA B 1 200 ? 19.297 -9.484 9.344 1 96.75 200 ALA B CA 1
ATOM 3885 C C . ALA B 1 200 ? 18.453 -8.211 9.25 1 96.75 200 ALA B C 1
ATOM 3887 O O . ALA B 1 200 ? 18.297 -7.496 10.242 1 96.75 200 ALA B O 1
ATOM 3888 N N . PHE B 1 201 ? 18.062 -7.934 8.07 1 97.25 201 PHE B N 1
ATOM 3889 C CA . PHE B 1 201 ? 17.328 -6.703 7.793 1 97.25 201 PHE B CA 1
ATOM 3890 C C . PHE B 1 201 ? 16.062 -6.992 6.996 1 97.25 201 PHE B C 1
ATOM 3892 O O . PHE B 1 201 ? 15.914 -8.078 6.426 1 97.25 201 PHE B O 1
ATOM 3899 N N . LYS B 1 202 ? 15.195 -6.039 6.984 1 96.25 202 LYS B N 1
ATOM 3900 C CA . LYS B 1 202 ? 13.977 -6.199 6.199 1 96.25 202 LYS B CA 1
ATOM 3901 C C . LYS B 1 202 ? 13.508 -4.863 5.629 1 96.25 202 LYS B C 1
ATOM 3903 O O . LYS B 1 202 ? 13.859 -3.805 6.152 1 96.25 202 LYS B O 1
ATOM 3908 N N . LYS B 1 203 ? 12.852 -4.918 4.508 1 96.5 203 LYS B N 1
ATOM 3909 C CA . LYS B 1 203 ? 12.047 -3.865 3.902 1 96.5 203 LYS B CA 1
ATOM 3910 C C . LYS B 1 203 ? 10.578 -4.273 3.834 1 96.5 203 LYS B C 1
ATOM 3912 O O . LYS B 1 203 ? 10.219 -5.211 3.119 1 96.5 203 LYS B O 1
ATOM 3917 N N . SER B 1 204 ? 9.797 -3.578 4.598 1 96.75 204 SER B N 1
ATOM 3918 C CA . SER B 1 204 ? 8.375 -3.725 4.324 1 96.75 204 SER B CA 1
ATOM 3919 C C . SER B 1 204 ? 7.973 -2.984 3.053 1 96.75 204 SER B C 1
ATOM 3921 O O . SER B 1 204 ? 7.996 -1.751 3.014 1 96.75 204 SER B O 1
ATOM 3923 N N . LEU B 1 205 ? 7.605 -3.697 2.035 1 98.31 205 LEU B N 1
ATOM 3924 C CA . LEU B 1 205 ? 7.258 -3.051 0.773 1 98.31 205 LEU B CA 1
ATOM 3925 C C . LEU B 1 205 ? 5.809 -2.582 0.784 1 98.31 205 LEU B C 1
ATOM 3927 O O . LEU B 1 205 ? 5.453 -1.628 0.088 1 98.31 205 LEU B O 1
ATOM 3931 N N . GLY B 1 206 ? 4.992 -3.383 1.604 1 98.06 206 GLY B N 1
ATOM 3932 C CA . GLY B 1 206 ? 3.623 -2.918 1.736 1 98.06 206 GLY B CA 1
ATOM 3933 C C . GLY B 1 206 ? 2.674 -3.992 2.234 1 98.06 206 GLY B C 1
ATOM 3934 O O . GLY B 1 206 ? 2.969 -5.184 2.131 1 98.06 206 GLY B O 1
ATOM 3935 N N . VAL B 1 207 ? 1.618 -3.607 2.838 1 98.12 207 VAL B N 1
ATOM 3936 C CA . VAL B 1 207 ? 0.413 -4.371 3.145 1 98.12 207 VAL B CA 1
ATOM 3937 C C . VAL B 1 207 ? -0.797 -3.715 2.482 1 98.12 207 VAL B C 1
ATOM 3939 O O . VAL B 1 207 ? -1.026 -2.516 2.645 1 98.12 207 VAL B O 1
ATOM 3942 N N . PHE B 1 208 ? -1.693 -4.52 1.812 1 98.12 208 PHE B N 1
ATOM 3943 C CA . PHE B 1 208 ? -2.504 -3.838 0.811 1 98.12 208 PHE B CA 1
ATOM 3944 C C . PHE B 1 208 ? -3.984 -4.125 1.027 1 98.12 208 PHE B C 1
ATOM 3946 O O . PHE B 1 208 ? -4.84 -3.52 0.377 1 98.12 208 PHE B O 1
ATOM 3953 N N . THR B 1 209 ? -4.344 -5.07 1.912 1 96.94 209 THR B N 1
ATOM 3954 C CA . THR B 1 209 ? -5.754 -5.41 2.059 1 96.94 209 THR B CA 1
ATOM 3955 C C . THR B 1 209 ? -6.121 -5.574 3.531 1 96.94 209 THR B C 1
ATOM 3957 O O . THR B 1 209 ? -5.238 -5.625 4.391 1 96.94 209 THR B O 1
ATOM 3960 N N . GLU B 1 210 ? -7.41 -5.746 3.756 1 96.06 210 GLU B N 1
ATOM 3961 C CA . GLU B 1 210 ? -7.91 -5.926 5.117 1 96.06 210 GLU B CA 1
ATOM 3962 C C . GLU B 1 210 ? -7.559 -7.309 5.656 1 96.06 210 GLU B C 1
ATOM 3964 O O . GLU B 1 210 ? -7.684 -7.562 6.855 1 96.06 210 GLU B O 1
ATOM 3969 N N . ARG B 1 211 ? -7.086 -8.18 4.793 1 94.75 211 ARG B N 1
ATOM 3970 C CA . ARG B 1 211 ? -6.582 -9.469 5.254 1 94.75 211 ARG B CA 1
ATOM 3971 C C . ARG B 1 211 ? -5.059 -9.508 5.207 1 94.75 211 ARG B C 1
ATOM 3973 O O . ARG B 1 211 ? -4.465 -10.586 5.152 1 94.75 211 ARG B O 1
ATOM 3980 N N . GLU B 1 212 ? -4.445 -8.375 5.012 1 94.06 212 GLU B N 1
ATOM 3981 C CA . GLU B 1 212 ? -3.037 -8.078 5.266 1 94.06 212 GLU B CA 1
ATOM 3982 C C . GLU B 1 212 ? -2.139 -8.773 4.242 1 94.06 212 GLU B C 1
ATOM 3984 O O . GLU B 1 212 ? -1.061 -9.258 4.59 1 94.06 212 GLU B O 1
ATOM 3989 N N . THR B 1 213 ? -2.662 -8.906 3.037 1 96.69 213 THR B N 1
ATOM 3990 C CA . THR B 1 213 ? -1.804 -9.305 1.927 1 96.69 213 THR B CA 1
ATOM 3991 C C . THR B 1 213 ? -0.639 -8.336 1.767 1 96.69 213 THR B C 1
ATOM 3993 O O . THR B 1 213 ? -0.834 -7.117 1.768 1 96.69 213 THR B O 1
ATOM 3996 N N . GLY B 1 214 ? 0.588 -8.891 1.685 1 97.75 214 GLY B N 1
ATOM 3997 C CA . GLY B 1 214 ? 1.701 -7.957 1.592 1 97.75 214 GLY B CA 1
ATOM 3998 C C . GLY B 1 214 ? 2.975 -8.602 1.073 1 97.75 214 GLY B C 1
ATOM 3999 O O . GLY B 1 214 ? 2.967 -9.766 0.667 1 97.75 214 GLY B O 1
ATOM 4000 N N . ALA B 1 215 ? 4 -7.781 0.97 1 98.62 215 ALA B N 1
ATOM 4001 C CA . ALA B 1 215 ? 5.316 -8.211 0.501 1 98.62 215 ALA B CA 1
ATOM 4002 C C . ALA B 1 215 ? 6.43 -7.535 1.295 1 98.62 215 ALA B C 1
ATOM 4004 O O . ALA B 1 215 ? 6.285 -6.387 1.722 1 98.62 215 ALA B O 1
ATOM 4005 N N . GLU B 1 216 ? 7.465 -8.273 1.501 1 98 216 GLU B N 1
ATOM 4006 C CA . GLU B 1 216 ? 8.672 -7.797 2.17 1 98 216 GLU B CA 1
ATOM 4007 C C . GLU B 1 216 ? 9.93 -8.336 1.488 1 98 216 GLU B C 1
ATOM 4009 O O . GLU B 1 216 ? 9.875 -9.352 0.795 1 98 216 GLU B O 1
ATOM 4014 N N . MET B 1 217 ? 10.977 -7.641 1.681 1 98.31 217 MET B N 1
ATOM 4015 C CA . MET B 1 217 ? 12.297 -8.18 1.339 1 98.31 217 MET B CA 1
ATOM 4016 C C . MET B 1 217 ? 13.133 -8.406 2.594 1 98.31 217 MET B C 1
ATOM 4018 O O . MET B 1 217 ? 13.102 -7.594 3.52 1 98.31 217 MET B O 1
ATOM 4022 N N . ILE B 1 218 ? 13.828 -9.438 2.582 1 98 218 ILE B N 1
ATOM 4023 C CA . ILE B 1 218 ? 14.688 -9.82 3.697 1 98 218 ILE B CA 1
ATOM 4024 C C . ILE B 1 218 ? 16.141 -9.891 3.23 1 98 218 ILE B C 1
ATOM 4026 O O . ILE B 1 218 ? 16.422 -10.414 2.152 1 98 218 ILE B O 1
ATOM 4030 N N . LYS B 1 219 ? 17 -9.336 3.975 1 98.12 219 LYS B N 1
ATOM 4031 C CA . LYS B 1 219 ? 18.438 -9.461 3.785 1 98.12 219 LYS B CA 1
ATOM 4032 C C . LYS B 1 219 ? 19.094 -10.148 4.98 1 98.12 219 LYS B C 1
ATOM 4034 O O . LYS B 1 219 ? 18.891 -9.742 6.125 1 98.12 219 LYS B O 1
ATOM 4039 N N . ILE B 1 220 ? 19.781 -11.172 4.723 1 97.94 220 ILE B N 1
ATOM 4040 C CA . ILE B 1 220 ? 20.531 -11.875 5.754 1 97.94 220 ILE B CA 1
ATOM 4041 C C . ILE B 1 220 ? 22.016 -11.898 5.395 1 97.94 220 ILE B C 1
ATOM 4043 O O . ILE B 1 220 ? 22.391 -12.422 4.344 1 97.94 220 ILE B O 1
ATOM 4047 N N . LYS B 1 221 ? 22.781 -11.336 6.23 1 97.38 221 LYS B N 1
ATOM 4048 C CA . LYS B 1 221 ? 24.219 -11.414 6.012 1 97.38 221 LYS B CA 1
ATOM 4049 C C . LYS B 1 221 ? 24.75 -12.82 6.285 1 97.38 221 LYS B C 1
ATOM 4051 O O . LYS B 1 221 ? 24.125 -13.594 7.012 1 97.38 221 LYS B O 1
ATOM 4056 N N . LYS B 1 222 ? 25.953 -13.031 5.688 1 96.81 222 LYS B N 1
ATOM 4057 C CA . LYS B 1 222 ? 26.594 -14.32 5.922 1 96.81 222 LYS B CA 1
ATOM 4058 C C . LYS B 1 222 ? 26.641 -14.648 7.414 1 96.81 222 LYS B C 1
ATOM 4060 O O . LYS B 1 222 ? 26.969 -13.789 8.234 1 96.81 222 LYS B O 1
ATOM 4065 N N . LEU B 1 223 ? 26.156 -15.82 7.793 1 94.31 223 LEU B N 1
ATOM 4066 C CA . LEU B 1 223 ? 26.141 -16.406 9.133 1 94.31 223 LEU B CA 1
ATOM 4067 C C . LEU B 1 223 ? 25.016 -15.812 9.977 1 94.31 223 LEU B C 1
ATOM 4069 O O . LEU B 1 223 ? 24.891 -16.125 11.164 1 94.31 223 LEU B O 1
ATOM 4073 N N . GLY B 1 224 ? 24.188 -14.992 9.297 1 95.81 224 GLY B N 1
ATOM 4074 C CA . GLY B 1 224 ? 23.031 -14.469 10 1 95.81 224 GLY B CA 1
ATOM 4075 C C . GLY B 1 224 ? 21.828 -15.398 9.945 1 95.81 224 GLY B C 1
ATOM 4076 O O . GLY B 1 224 ? 21.859 -16.422 9.25 1 95.81 224 GLY B O 1
ATOM 4077 N N . GLN B 1 225 ? 20.812 -15.039 10.758 1 96.12 225 GLN B N 1
ATOM 4078 C CA . GLN B 1 225 ? 19.562 -15.805 10.812 1 96.12 225 GLN B CA 1
ATOM 4079 C C . GLN B 1 225 ? 18.344 -14.891 10.781 1 96.12 225 GLN B C 1
ATOM 4081 O O . GLN B 1 225 ? 18.422 -13.727 11.188 1 96.12 225 GLN B O 1
ATOM 4086 N N . PHE B 1 226 ? 17.281 -15.438 10.297 1 96.62 226 PHE B N 1
ATOM 4087 C CA . PHE B 1 226 ? 16.016 -14.734 10.242 1 96.62 226 PHE B CA 1
ATOM 4088 C C . PHE B 1 226 ? 14.852 -15.688 10.516 1 96.62 226 PHE B C 1
ATOM 4090 O O . PHE B 1 226 ? 14.727 -16.719 9.867 1 96.62 226 PHE B O 1
ATOM 4097 N N . SER B 1 227 ? 14.055 -15.289 11.445 1 95.44 227 SER B N 1
ATOM 4098 C CA . SER B 1 227 ? 12.914 -16.125 11.797 1 95.44 227 SER B CA 1
ATOM 4099 C C . SER B 1 227 ? 11.648 -15.648 11.078 1 95.44 227 SER B C 1
ATOM 4101 O O . SER B 1 227 ? 11.406 -14.453 10.961 1 95.44 227 SER B O 1
ATOM 4103 N N . ILE B 1 228 ? 10.938 -16.562 10.547 1 93.94 228 ILE B N 1
ATOM 4104 C CA . ILE B 1 228 ? 9.641 -16.328 9.922 1 93.94 228 ILE B CA 1
ATOM 4105 C C . ILE B 1 228 ? 8.555 -17.078 10.688 1 93.94 228 ILE B C 1
ATOM 4107 O O . ILE B 1 228 ? 8.68 -18.281 10.938 1 93.94 228 ILE B O 1
ATOM 4111 N N . ALA B 1 229 ? 7.609 -16.328 11.156 1 87.75 229 ALA B N 1
ATOM 4112 C CA . ALA B 1 229 ? 6.422 -16.938 11.75 1 87.75 229 ALA B CA 1
ATOM 4113 C C . ALA B 1 229 ? 5.168 -16.594 10.953 1 87.75 229 ALA B C 1
ATOM 4115 O O . ALA B 1 229 ? 4.996 -15.453 10.516 1 87.75 229 ALA B O 1
ATOM 4116 N N . SER B 1 230 ? 4.469 -17.578 10.609 1 84.94 230 SER B N 1
ATOM 4117 C CA . SER B 1 230 ? 3.191 -17.359 9.945 1 84.94 230 SER B CA 1
ATOM 4118 C C . SER B 1 230 ? 2.029 -17.875 10.781 1 84.94 230 SER B C 1
ATOM 4120 O O . SER B 1 230 ? 1.673 -19.047 10.688 1 84.94 230 SER B O 1
ATOM 4122 N N . ALA B 1 231 ? 1.451 -17.078 11.461 1 83.44 231 ALA B N 1
ATOM 4123 C CA . ALA B 1 231 ? 0.397 -17.531 12.359 1 83.44 231 ALA B CA 1
ATOM 4124 C C . ALA B 1 231 ? -0.877 -17.875 11.594 1 83.44 231 ALA B C 1
ATOM 4126 O O . ALA B 1 231 ? -1.461 -18.938 11.789 1 83.44 231 ALA B O 1
ATOM 4127 N N . ASN B 1 232 ? -1.246 -17.094 10.641 1 91.56 232 ASN B N 1
ATOM 4128 C CA . ASN B 1 232 ? -2.578 -17.266 10.062 1 91.56 232 ASN B CA 1
ATOM 4129 C C . ASN B 1 232 ? -2.58 -16.984 8.562 1 91.56 232 ASN B C 1
ATOM 4131 O O . ASN B 1 232 ? -3.584 -16.531 8.016 1 91.56 232 ASN B O 1
ATOM 4135 N N . ALA B 1 233 ? -1.466 -17.219 7.938 1 94.81 233 ALA B N 1
ATOM 4136 C CA . ALA B 1 233 ? -1.382 -17.016 6.492 1 94.81 233 ALA B CA 1
ATOM 4137 C C . ALA B 1 233 ? -0.31 -17.906 5.875 1 94.81 233 ALA B C 1
ATOM 4139 O O . ALA B 1 233 ? 0.606 -18.359 6.566 1 94.81 233 ALA B O 1
ATOM 4140 N N . ILE B 1 234 ? -0.469 -18.188 4.617 1 96.12 234 ILE B N 1
ATOM 4141 C CA . ILE B 1 234 ? 0.621 -18.797 3.857 1 96.12 234 ILE B CA 1
ATOM 4142 C C . ILE B 1 234 ? 1.645 -17.719 3.486 1 96.12 234 ILE B C 1
ATOM 4144 O O . ILE B 1 234 ? 1.278 -16.625 3.078 1 96.12 234 ILE B O 1
ATOM 4148 N N . ARG B 1 235 ? 2.869 -18.016 3.709 1 97.69 235 ARG B N 1
ATOM 4149 C CA . ARG B 1 235 ? 3.939 -17.141 3.242 1 97.69 235 ARG B CA 1
ATOM 4150 C C . ARG B 1 235 ? 4.801 -17.828 2.197 1 97.69 235 ARG B C 1
ATOM 4152 O O . ARG B 1 235 ? 5.094 -19.031 2.322 1 97.69 235 ARG B O 1
ATOM 4159 N N . LEU B 1 236 ? 5.098 -17.156 1.147 1 98.5 236 LEU B N 1
ATOM 4160 C CA . LEU B 1 236 ? 5.914 -17.672 0.052 1 98.5 236 LEU B CA 1
ATOM 4161 C C . LEU B 1 236 ? 7.188 -16.844 -0.111 1 98.5 236 LEU B C 1
ATOM 4163 O O . LEU B 1 236 ? 7.121 -15.625 -0.239 1 98.5 236 LEU B O 1
ATOM 4167 N N . LEU B 1 237 ? 8.289 -17.516 -0.07 1 98.75 237 LEU B N 1
ATOM 4168 C CA . LEU B 1 237 ? 9.586 -16.859 -0.219 1 98.75 237 LEU B CA 1
ATOM 4169 C C . LEU B 1 237 ? 10.211 -17.203 -1.565 1 98.75 237 LEU B C 1
ATOM 4171 O O . LEU B 1 237 ? 10.102 -18.344 -2.037 1 98.75 237 LEU B O 1
ATOM 4175 N N . PHE B 1 238 ? 10.859 -16.281 -2.166 1 98.94 238 PHE B N 1
ATOM 4176 C CA . PHE B 1 238 ? 11.703 -16.469 -3.342 1 98.94 238 PHE B CA 1
ATOM 4177 C C . PHE B 1 238 ? 13.109 -15.922 -3.086 1 98.94 238 PHE B C 1
ATOM 4179 O O . PHE B 1 238 ? 13.273 -14.742 -2.777 1 98.94 238 PHE B O 1
ATOM 4186 N N . VAL B 1 239 ? 14.055 -16.766 -3.178 1 98.88 239 VAL B N 1
ATOM 4187 C CA . VAL B 1 239 ? 15.438 -16.344 -2.963 1 98.88 239 VAL B CA 1
ATOM 4188 C C . VAL B 1 239 ? 15.953 -15.625 -4.203 1 98.88 239 VAL B C 1
ATOM 4190 O O . VAL B 1 239 ? 16.234 -16.266 -5.23 1 98.88 239 VAL B O 1
ATOM 4193 N N . VAL B 1 240 ? 16.109 -14.367 -4.074 1 98.75 240 VAL B N 1
ATOM 4194 C CA . VAL B 1 240 ? 16.531 -13.539 -5.191 1 98.75 240 VAL B CA 1
ATOM 4195 C C . VAL B 1 240 ? 18.031 -13.75 -5.445 1 98.75 240 VAL B C 1
ATOM 4197 O O . VAL B 1 240 ? 18.469 -13.844 -6.594 1 98.75 240 VAL B O 1
ATOM 4200 N N . ARG B 1 241 ? 18.797 -13.812 -4.418 1 98.25 241 ARG B N 1
ATOM 4201 C CA . ARG B 1 241 ? 20.219 -14.094 -4.484 1 98.25 241 ARG B CA 1
ATOM 4202 C C . ARG B 1 241 ? 20.734 -14.664 -3.166 1 98.25 241 ARG B C 1
ATOM 4204 O O . ARG B 1 241 ? 20.109 -14.453 -2.117 1 98.25 241 ARG B O 1
ATOM 4211 N N . GLY B 1 242 ? 21.828 -15.344 -3.26 1 98.31 242 GLY B N 1
ATOM 4212 C CA . GLY B 1 242 ? 22.469 -15.922 -2.086 1 98.31 242 GLY B CA 1
ATOM 4213 C C . GLY B 1 242 ? 22.047 -17.344 -1.814 1 98.31 242 GLY B C 1
ATOM 4214 O O . GLY B 1 242 ? 21.656 -18.078 -2.734 1 98.31 242 GLY B O 1
ATOM 4215 N N . GLY B 1 243 ? 22.375 -17.812 -0.518 1 98.38 243 GLY B N 1
ATOM 4216 C CA . GLY B 1 243 ? 22.078 -19.188 -0.154 1 98.38 243 GLY B CA 1
ATOM 4217 C C . GLY B 1 243 ? 22.219 -19.453 1.332 1 98.38 243 GLY B C 1
ATOM 4218 O O . GLY B 1 243 ? 22.828 -18.656 2.055 1 98.38 243 GLY B O 1
ATOM 4219 N N . GLY B 1 244 ? 21.656 -20.562 1.727 1 98.38 244 GLY B N 1
ATOM 4220 C CA . GLY B 1 244 ? 21.656 -20.938 3.131 1 98.38 244 GLY B CA 1
ATOM 4221 C C . GLY B 1 244 ? 20.953 -22.266 3.398 1 98.38 244 GLY B C 1
ATOM 4222 O O . GLY B 1 244 ? 21.047 -23.188 2.598 1 98.38 244 GLY B O 1
ATOM 4223 N N . GLU B 1 245 ? 20.406 -22.344 4.609 1 98.12 245 GLU B N 1
ATOM 4224 C CA . GLU B 1 245 ? 19.719 -23.594 4.988 1 98.12 245 GLU B CA 1
ATOM 4225 C C . GLU B 1 245 ? 18.562 -23.328 5.934 1 98.12 245 GLU B C 1
ATOM 4227 O O . GLU B 1 245 ? 18.547 -22.312 6.633 1 98.12 245 GLU B O 1
ATOM 4232 N N . VAL B 1 246 ? 17.656 -24.172 5.887 1 97.62 246 VAL B N 1
ATOM 4233 C CA . VAL B 1 246 ? 16.531 -24.188 6.816 1 97.62 246 VAL B CA 1
ATOM 4234 C C . VAL B 1 246 ? 16.156 -25.625 7.164 1 97.62 246 VAL B C 1
ATOM 4236 O O . VAL B 1 246 ? 15.93 -26.438 6.273 1 97.62 246 VAL B O 1
ATOM 4239 N N . GLU B 1 247 ? 16.141 -25.891 8.422 1 94.94 247 GLU B N 1
ATOM 4240 C CA . GLU B 1 247 ? 15.836 -27.219 8.914 1 94.94 247 GLU B CA 1
ATOM 4241 C C . GLU B 1 247 ? 16.688 -28.281 8.211 1 94.94 247 GLU B C 1
ATOM 4243 O O . GLU B 1 247 ? 16.172 -29.297 7.742 1 94.94 247 GLU B O 1
ATOM 4248 N N . GLY B 1 248 ? 17.875 -27.938 8.008 1 95.12 248 GLY B N 1
ATOM 4249 C CA . GLY B 1 248 ? 18.828 -28.875 7.438 1 95.12 248 GLY B CA 1
ATOM 4250 C C . GLY B 1 248 ? 18.766 -28.938 5.922 1 95.12 248 GLY B C 1
ATOM 4251 O O . GLY B 1 248 ? 19.562 -29.641 5.293 1 95.12 248 GLY B O 1
ATOM 4252 N N . GLN B 1 249 ? 17.891 -28.25 5.246 1 97.69 249 GLN B N 1
ATOM 4253 C CA . GLN B 1 249 ? 17.75 -28.266 3.793 1 97.69 249 GLN B CA 1
ATOM 4254 C C . GLN B 1 249 ? 18.344 -27 3.176 1 97.69 249 GLN B C 1
ATOM 4256 O O . GLN B 1 249 ? 18.031 -25.891 3.621 1 97.69 249 GLN B O 1
ATOM 4261 N N . PRO B 1 250 ? 19.109 -27.188 2.203 1 98.31 250 PRO B N 1
ATOM 4262 C CA . PRO B 1 250 ? 19.719 -26 1.578 1 98.31 250 PRO B CA 1
ATOM 4263 C C . PRO B 1 250 ? 18.719 -25.203 0.737 1 98.31 250 PRO B C 1
ATOM 4265 O O . PRO B 1 250 ? 17.75 -25.766 0.234 1 98.31 250 PRO B O 1
ATOM 4268 N N . TRP B 1 251 ? 18.953 -23.938 0.611 1 98.56 251 TRP B N 1
ATOM 4269 C CA . TRP B 1 251 ? 18.297 -23.062 -0.349 1 98.56 251 TRP B CA 1
ATOM 4270 C C . TRP B 1 251 ? 19.297 -22.156 -1.052 1 98.56 251 TRP B C 1
ATOM 4272 O O . TRP B 1 251 ? 20.375 -21.891 -0.516 1 98.56 251 TRP B O 1
ATOM 4282 N N . GLU B 1 252 ? 19.031 -21.75 -2.236 1 98.56 252 GLU B N 1
ATOM 4283 C CA . GLU B 1 252 ? 19.875 -20.922 -3.086 1 98.56 252 GLU B CA 1
ATOM 4284 C C . GLU B 1 252 ? 19.047 -20.016 -3.99 1 98.56 252 GLU B C 1
ATOM 4286 O O . GLU B 1 252 ? 17.812 -20 -3.898 1 98.56 252 GLU B O 1
ATOM 4291 N N . GLU B 1 253 ? 19.75 -19.25 -4.777 1 98.5 253 GLU B N 1
ATOM 4292 C CA . GLU B 1 253 ? 19.062 -18.391 -5.738 1 98.5 253 GLU B CA 1
ATOM 4293 C C . GLU B 1 253 ? 18.016 -19.172 -6.52 1 98.5 253 GLU B C 1
ATOM 4295 O O . GLU B 1 253 ? 18.25 -20.297 -6.949 1 98.5 253 GLU B O 1
ATOM 4300 N N . GLU B 1 254 ? 16.812 -18.641 -6.59 1 98.56 254 GLU B N 1
ATOM 4301 C CA . GLU B 1 254 ? 15.648 -19.156 -7.312 1 98.56 254 GLU B CA 1
ATOM 4302 C C . GLU B 1 254 ? 14.992 -20.297 -6.547 1 98.56 254 GLU B C 1
ATOM 4304 O O . GLU B 1 254 ? 14.102 -20.969 -7.07 1 98.56 254 GLU B O 1
ATOM 4309 N N . SER B 1 255 ? 15.469 -20.562 -5.332 1 98.81 255 SER B N 1
ATOM 4310 C CA . SER B 1 255 ? 14.672 -21.422 -4.473 1 98.81 255 SER B CA 1
ATOM 4311 C C . SER B 1 255 ? 13.406 -20.719 -3.988 1 98.81 255 SER B C 1
ATOM 4313 O O . SER B 1 255 ? 13.422 -19.516 -3.752 1 98.81 255 SER B O 1
ATOM 4315 N N . ALA B 1 256 ? 12.375 -21.453 -3.893 1 98.88 256 ALA B N 1
ATOM 4316 C CA . ALA B 1 256 ? 11.133 -21.016 -3.258 1 98.88 256 ALA B CA 1
ATOM 4317 C C . ALA B 1 256 ? 10.859 -21.797 -1.981 1 98.88 256 ALA B C 1
ATOM 4319 O O . ALA B 1 256 ? 11.117 -23 -1.917 1 98.88 256 ALA B O 1
ATOM 4320 N N . ILE B 1 257 ? 10.406 -21.141 -0.967 1 98.5 257 ILE B N 1
ATOM 4321 C CA . ILE B 1 257 ? 10.055 -21.766 0.308 1 98.5 257 ILE B CA 1
ATOM 4322 C C . ILE B 1 257 ? 8.625 -21.391 0.688 1 98.5 257 ILE B C 1
ATOM 4324 O O . ILE B 1 257 ? 8.242 -20.234 0.632 1 98.5 257 ILE B O 1
ATOM 4328 N N . ARG B 1 258 ? 7.84 -22.344 0.998 1 97.88 258 ARG B N 1
ATOM 4329 C CA . ARG B 1 258 ? 6.477 -22.125 1.47 1 97.88 258 ARG B CA 1
ATOM 4330 C C . ARG B 1 258 ? 6.359 -22.406 2.963 1 97.88 258 ARG B C 1
ATOM 4332 O O . ARG B 1 258 ? 6.766 -23.469 3.434 1 97.88 258 ARG B O 1
ATOM 4339 N N . VAL B 1 259 ? 5.867 -21.438 3.664 1 96.69 259 VAL B N 1
ATOM 4340 C CA . VAL B 1 259 ? 5.598 -21.578 5.094 1 96.69 259 VAL B CA 1
ATOM 4341 C C . VAL B 1 259 ? 4.09 -21.688 5.324 1 96.69 259 VAL B C 1
ATOM 4343 O O . VAL B 1 259 ? 3.334 -20.766 5 1 96.69 259 VAL B O 1
ATOM 4346 N N . SER B 1 260 ? 3.645 -22.75 5.895 1 94.31 260 SER B N 1
ATOM 4347 C CA . SER B 1 260 ? 2.229 -23 6.152 1 94.31 260 SER B CA 1
ATOM 4348 C C . SER B 1 260 ? 1.755 -22.234 7.387 1 94.31 260 SER B C 1
ATOM 4350 O O . SER B 1 260 ? 2.549 -21.938 8.281 1 94.31 260 SER B O 1
ATOM 4352 N N . PRO B 1 261 ? 0.454 -21.969 7.352 1 93.69 261 PRO B N 1
ATOM 4353 C CA . PRO B 1 261 ? -0.087 -21.328 8.547 1 93.69 261 PRO B CA 1
ATOM 4354 C C . PRO B 1 261 ? 0.21 -22.109 9.828 1 93.69 261 PRO B C 1
ATOM 4356 O O . PRO B 1 261 ? 0.15 -23.344 9.82 1 93.69 261 PRO B O 1
ATOM 4359 N N . GLY B 1 262 ? 0.519 -21.391 10.938 1 92.62 262 GLY B N 1
ATOM 4360 C CA . GLY B 1 262 ? 0.793 -22.016 12.227 1 92.62 262 GLY B CA 1
ATOM 4361 C C . GLY B 1 262 ? 2.213 -22.531 12.352 1 92.62 262 GLY B C 1
ATOM 4362 O O . GLY B 1 262 ? 2.59 -23.094 13.383 1 92.62 262 GLY B O 1
ATOM 4363 N N . LYS B 1 263 ? 2.957 -22.344 11.359 1 92.56 263 LYS B N 1
ATOM 4364 C CA . LYS B 1 263 ? 4.332 -22.828 11.375 1 92.56 263 LYS B CA 1
ATOM 4365 C C . LYS B 1 263 ? 5.328 -21.688 11.406 1 92.56 263 LYS B C 1
ATOM 4367 O O . LYS B 1 263 ? 4.973 -20.531 11.117 1 92.56 263 LYS B O 1
ATOM 4372 N N . GLY B 1 264 ? 6.461 -21.984 11.914 1 92.5 264 GLY B N 1
ATOM 4373 C CA . GLY B 1 264 ? 7.594 -21.078 11.914 1 92.5 264 GLY B CA 1
ATOM 4374 C C . GLY B 1 264 ? 8.891 -21.734 11.492 1 92.5 264 GLY B C 1
ATOM 4375 O O . GLY B 1 264 ? 9.047 -22.953 11.625 1 92.5 264 GLY B O 1
ATOM 4376 N N . LEU B 1 265 ? 9.75 -20.938 10.914 1 94.25 265 LEU B N 1
ATOM 4377 C CA . LEU B 1 265 ? 11.062 -21.453 10.555 1 94.25 265 LEU B CA 1
ATOM 4378 C C . LEU B 1 265 ? 12.141 -20.406 10.742 1 94.25 265 LEU B C 1
ATOM 4380 O O . LEU B 1 265 ? 11.836 -19.219 10.891 1 94.25 265 LEU B O 1
ATOM 4384 N N . VAL B 1 266 ? 13.352 -20.891 10.82 1 96 266 VAL B N 1
ATOM 4385 C CA . VAL B 1 266 ? 14.516 -20.016 10.906 1 96 266 VAL B CA 1
ATOM 4386 C C . VAL B 1 266 ? 15.422 -20.25 9.703 1 96 266 VAL B C 1
ATOM 4388 O O . VAL B 1 266 ? 15.898 -21.359 9.477 1 96 266 VAL B O 1
ATOM 4391 N N . LEU B 1 267 ? 15.648 -19.219 8.93 1 97.19 267 LEU B N 1
ATOM 4392 C CA . LEU B 1 267 ? 16.594 -19.25 7.824 1 97.19 267 LEU B CA 1
ATOM 4393 C C . LEU B 1 267 ? 18 -18.938 8.297 1 97.19 267 LEU B C 1
ATOM 4395 O O . LEU B 1 267 ? 18.203 -17.984 9.055 1 97.19 267 LEU B O 1
ATOM 4399 N N . SER B 1 268 ? 18.875 -19.703 7.91 1 97.25 268 SER B N 1
ATOM 4400 C CA . SER B 1 268 ? 20.297 -19.406 8.109 1 97.25 268 SER B CA 1
ATOM 4401 C C . SER B 1 268 ? 21 -19.156 6.785 1 97.25 268 SER B C 1
ATOM 4403 O O . SER B 1 268 ? 20.797 -19.891 5.816 1 97.25 268 SER B O 1
ATOM 4405 N N . ALA B 1 269 ? 21.828 -18.141 6.77 1 97.5 269 ALA B N 1
ATOM 4406 C CA . ALA B 1 269 ? 22.5 -17.781 5.523 1 97.5 269 ALA B CA 1
ATOM 4407 C C . ALA B 1 269 ? 23.953 -18.25 5.551 1 97.5 269 ALA B C 1
ATOM 4409 O O . ALA B 1 269 ? 24.672 -18.016 6.523 1 97.5 269 ALA B O 1
ATOM 4410 N N . HIS B 1 270 ? 24.406 -18.875 4.484 1 97.94 270 HIS B N 1
ATOM 4411 C CA . HIS B 1 270 ? 25.812 -19.234 4.305 1 97.94 270 HIS B CA 1
ATOM 4412 C C . HIS B 1 270 ? 26.547 -18.172 3.498 1 97.94 270 HIS B C 1
ATOM 4414 O O . HIS B 1 270 ? 27.781 -18.109 3.523 1 97.94 270 HIS B O 1
ATOM 4420 N N . GLN B 1 271 ? 25.875 -17.422 2.748 1 97.75 271 GLN B N 1
ATOM 4421 C CA . GLN B 1 271 ? 26.312 -16.219 2.051 1 97.75 271 GLN B CA 1
ATOM 4422 C C . GLN B 1 271 ? 25.281 -15.102 2.164 1 97.75 271 GLN B C 1
ATOM 4424 O O . GLN B 1 271 ? 24.125 -15.352 2.531 1 97.75 271 GLN B O 1
ATOM 4429 N N . ASP B 1 272 ? 25.703 -13.875 1.859 1 98.12 272 ASP B N 1
ATOM 4430 C CA . ASP B 1 272 ? 24.734 -12.789 1.839 1 98.12 272 ASP B CA 1
ATOM 4431 C C . ASP B 1 272 ? 23.531 -13.133 0.956 1 98.12 272 ASP B C 1
ATOM 4433 O O . ASP B 1 272 ? 23.703 -13.641 -0.157 1 98.12 272 ASP B O 1
ATOM 4437 N N . ALA B 1 273 ? 22.375 -12.938 1.535 1 98.44 273 ALA B N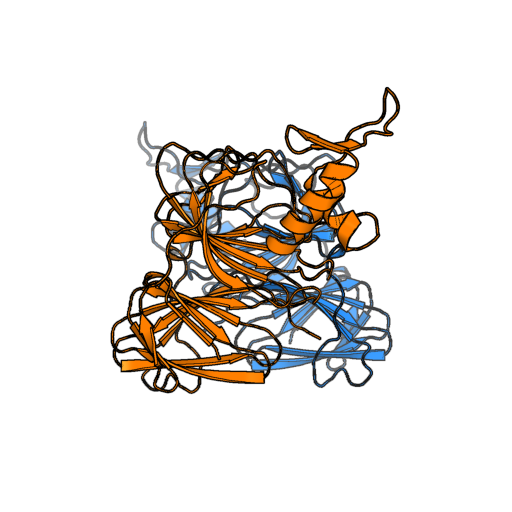 1
ATOM 4438 C CA . ALA B 1 273 ? 21.188 -13.359 0.81 1 98.44 273 ALA B CA 1
ATOM 4439 C C . ALA B 1 273 ? 20.125 -12.266 0.817 1 98.44 273 ALA B C 1
ATOM 4441 O O . ALA B 1 273 ? 20.047 -11.469 1.76 1 98.44 273 ALA B O 1
ATOM 4442 N N . GLU B 1 274 ? 19.375 -12.188 -0.237 1 98.69 274 GLU B N 1
ATOM 4443 C CA . GLU B 1 274 ? 18.172 -11.367 -0.377 1 98.69 274 GLU B CA 1
ATOM 4444 C C . GLU B 1 274 ? 16.969 -12.219 -0.773 1 98.69 274 GLU B C 1
ATOM 4446 O O . GLU B 1 274 ? 17.031 -13.008 -1.721 1 98.69 274 GLU B O 1
ATOM 4451 N N . ILE B 1 275 ? 15.914 -12.07 -0.018 1 98.75 275 ILE B N 1
ATOM 4452 C CA . ILE B 1 275 ? 14.727 -12.906 -0.167 1 98.75 275 ILE B CA 1
ATOM 4453 C C . ILE B 1 275 ? 13.484 -12.031 -0.282 1 98.75 275 ILE B C 1
ATOM 4455 O O . ILE B 1 275 ? 13.328 -11.07 0.468 1 98.75 275 ILE B O 1
ATOM 4459 N N . LEU B 1 276 ? 12.695 -12.281 -1.284 1 98.88 276 LEU B N 1
ATOM 4460 C CA . LEU B 1 276 ? 11.375 -11.68 -1.398 1 98.88 276 LEU B CA 1
ATOM 4461 C C . LEU B 1 276 ? 10.32 -12.555 -0.732 1 98.88 276 LEU B C 1
ATOM 4463 O O . LEU B 1 276 ? 10.234 -13.758 -1.014 1 98.88 276 LEU B O 1
ATOM 4467 N N . MET B 1 277 ? 9.555 -12.023 0.162 1 98.56 277 MET B N 1
ATOM 4468 C CA . MET B 1 277 ? 8.539 -12.781 0.892 1 98.56 277 MET B CA 1
ATOM 4469 C C . MET B 1 277 ? 7.152 -12.195 0.671 1 98.56 277 MET B C 1
ATOM 4471 O O . MET B 1 277 ? 6.953 -10.984 0.834 1 98.56 277 MET B O 1
ATOM 4475 N N . PHE B 1 278 ? 6.27 -13.016 0.329 1 98.56 278 PHE B N 1
ATOM 4476 C CA . PHE B 1 278 ? 4.871 -12.641 0.169 1 98.56 278 PHE B CA 1
ATOM 4477 C C . PHE B 1 278 ? 4.02 -13.219 1.293 1 98.56 278 PHE B C 1
ATOM 4479 O O . PHE B 1 278 ? 4.262 -14.344 1.743 1 98.56 278 PHE B O 1
ATOM 4486 N N . THR B 1 279 ? 3.096 -12.5 1.723 1 97.5 279 THR B N 1
ATOM 4487 C CA . THR B 1 279 ? 2.066 -12.977 2.645 1 97.5 279 THR B CA 1
ATOM 4488 C C . THR B 1 279 ? 0.707 -13.031 1.955 1 97.5 279 THR B C 1
ATOM 4490 O O . THR B 1 279 ? 0.186 -12 1.513 1 97.5 279 THR B O 1
ATOM 4493 N N . LEU B 1 280 ? 0.134 -14.195 1.812 1 96.88 280 LEU B N 1
ATOM 4494 C CA . LEU B 1 280 ? -1.211 -14.359 1.271 1 96.88 280 LEU B CA 1
ATOM 4495 C C . LEU B 1 280 ? -2.26 -13.867 2.264 1 96.88 280 LEU B C 1
ATOM 4497 O O . LEU B 1 280 ? -1.948 -13.625 3.432 1 96.88 280 LEU B O 1
ATOM 4501 N N . PRO B 1 281 ? -3.502 -13.688 1.794 1 95.06 281 PRO B N 1
ATOM 4502 C CA . PRO B 1 281 ? -4.535 -13.18 2.701 1 95.06 281 PRO B CA 1
ATOM 4503 C C . PRO B 1 281 ? -4.688 -14.031 3.957 1 95.06 281 PRO B C 1
ATOM 4505 O O . PRO B 1 281 ? -4.68 -15.266 3.877 1 95.06 281 PRO B O 1
ATOM 4508 N N . LEU B 1 282 ? -4.879 -13.391 5.02 1 91.5 282 LEU B N 1
ATOM 4509 C CA . LEU B 1 282 ? -5.137 -14.094 6.273 1 91.5 282 LEU B CA 1
ATOM 4510 C C . LEU B 1 282 ? -6.352 -15.008 6.145 1 91.5 282 LEU B C 1
ATOM 4512 O O . LEU B 1 282 ? -7.34 -14.648 5.504 1 91.5 282 LEU B O 1
ATOM 4516 N N . LEU B 1 283 ? -6.402 -16.203 6.672 1 82.62 283 LEU B N 1
ATOM 4517 C CA . LEU B 1 283 ? -7.461 -17.203 6.574 1 82.62 283 LEU B CA 1
ATOM 4518 C C . LEU B 1 283 ? -8.688 -16.766 7.375 1 82.62 283 LEU B C 1
ATOM 4520 O O . LEU B 1 283 ? -9.812 -17.141 7.043 1 82.62 283 LEU B O 1
ATOM 4524 N N . THR B 1 284 ? -8.617 -16.219 8.578 1 73.69 284 THR B N 1
ATOM 4525 C CA . THR B 1 284 ? -9.789 -15.859 9.375 1 73.69 284 THR B CA 1
ATOM 4526 C C . THR B 1 284 ? -9.836 -14.352 9.609 1 73.69 284 THR B C 1
ATOM 4528 O O . THR B 1 284 ? -8.797 -13.688 9.625 1 73.69 284 THR B O 1
#

Solvent-accessible surface area (backbone atoms only — not comparable to full-atom values): 28429 Å² total; per-residue (Å²): 117,51,76,37,55,48,78,81,48,66,73,39,66,64,81,61,78,78,73,52,69,44,39,26,35,30,78,62,45,71,43,54,77,94,35,57,72,6,34,40,32,29,42,34,37,38,38,54,39,65,42,71,62,46,62,39,56,25,24,32,39,42,30,17,67,38,42,65,39,43,48,24,85,91,40,66,37,46,56,64,17,37,34,41,36,51,32,32,28,54,45,37,37,23,60,39,60,86,56,74,27,34,32,39,36,37,39,28,19,26,83,86,56,77,19,42,82,49,68,66,55,47,48,53,37,46,60,56,47,49,76,52,26,46,79,57,94,65,23,32,39,54,67,82,55,54,93,85,60,77,68,38,51,32,65,52,52,37,52,20,65,76,69,74,44,83,80,73,66,52,67,31,40,37,70,54,62,46,49,34,32,57,86,50,51,58,80,33,77,42,92,44,88,49,27,76,80,68,41,18,28,30,27,43,63,30,29,62,34,57,40,51,27,30,38,32,37,36,35,29,31,58,75,20,29,46,55,48,75,26,70,54,22,46,32,43,34,38,26,72,37,40,28,28,33,41,93,87,40,75,45,35,50,46,17,32,39,39,40,46,55,68,39,69,50,52,41,36,22,73,30,55,26,38,31,42,36,36,33,44,47,39,78,123,116,50,77,38,55,47,79,80,48,64,71,38,66,63,80,62,78,79,73,54,71,45,41,26,36,31,77,63,45,71,44,53,77,94,36,58,74,8,32,40,34,28,42,34,36,37,39,55,39,68,43,71,62,47,62,40,54,23,24,33,40,41,31,16,66,37,43,63,41,44,48,25,84,88,40,64,36,46,56,64,17,38,33,40,38,51,30,32,27,54,45,38,36,23,60,40,60,86,56,76,27,33,32,39,36,37,39,28,18,26,83,87,54,76,22,42,80,50,68,68,54,48,47,53,36,45,61,56,48,49,75,53,26,45,79,57,95,65,23,30,40,54,65,82,54,55,93,86,60,76,67,39,51,31,66,53,52,37,51,21,65,76,69,73,44,84,78,72,64,49,67,32,41,36,70,55,63,46,49,33,33,57,87,50,51,58,79,34,78,43,92,44,88,48,27,76,79,69,40,18,29,30,27,41,63,29,27,62,34,59,38,52,27,32,38,33,37,36,36,28,34,58,75,20,28,44,55,47,74,25,72,52,20,45,32,44,35,37,24,73,36,40,30,29,34,41,92,88,40,76,46,35,51,46,16,31,39,40,40,46,56,67,38,70,50,54,42,34,22,72,30,54,27,36,32,42,34,35,34,44,46,40,78,123

Radius of gyration: 25.46 Å; Cα contacts (8 Å, |Δi|>4): 1561; chains: 2; bounding box: 55×70×65 Å

Organism: NCBI:txid398673

Foldseek 3Di:
DDKDFQVVFDWADQPPPAFAPFKTWDWADAADPPFQFGKTWIKIKGFFHWDAKDFALWKKKKAFLFAWWFWAPVDIAGHGKMKIGAFAEIIDGTTDDGDMTIITMMIGRHPVSLTDDDSVLLVVLCVVCVVQFDDDPQWTDGPPDDDPDDTHGSVQSSSCVVVVDGDDTDHDPDHHMDMFRVVPFDWDFDDDPQQPVSQKTKGFRDFRDPLGKGKMKIKGAAQGKDKDAAAFWKKKKAWSAAKWDKPRHIDGHRMMDIDDHPDMTMTGGNHITMMMMITGGGPD/DDKDFQVPFDWADQPPPAFAPFKTWDWQDADDPPFQFGKTWIKIKGFFHWDAKDFALWKKKKAFLFAWWFWAPVDIAGHGKMKIGAFAEIIDGTTDDGDMTIITMMIGRHPVSLTDDDSVLLVVLCVVCVVQFDDDPQWTDGPPDDDPDDTHGSVQSSSCVVVVDGDDTDHDPDHHMDMFRVVPFDWDFDDDPQQPVSQKTKGFRDFRDPLRKGKMKIKGAAFGKDKDAAAFWKKKKAWSAAKWDKPRHIDGHRMMDIDDHPDMTMTGGNHITMMMMITGGGPD

Sequence (568 aa):
MEIVHGKDLSFADLSLKHRNSGLAFKNLFIGQENTPENHLFALVRSVGFYSPRHKHNFDQFRYAYKGDISISPDKNATEGELVYHPEGVCYGPQKDSEGERVVLILQFGGTSGQGFLSYRQLEEGQKELAQLGRFEGGKYYRHESQEGDEPQDGYEALWEKFNGRRLVYPPGRYKDPIFMSPVNYEWRPADNLANTKEVAFKKSLGVFTERETGAEMIKIKKLGQFSIASANAIRLLFVVRGGGEVEGQPWEEESAIRVSPGKGLVLSAHQDAEILMFTLPLLTMEIVHGKDLSFADLSLKHRNSGLAFKNLFIGQENTPENHLFALVRSVGFYSPRHKHNFDQFRYAYKGDISISPDKNATEGELVYHPEGVCYGPQKDSEGERVVLILQFGGTSGQGFLSYRQLEEGQKELAQLGRFEGGKYYRHESQEGDEPQDGYEALWEKFNGRRLVYPPGRYKDPIFMSPVNYEWRPADNLANTKEVAFKKSLGVFTERETGAEMIKIKKLGQFSIASANAIRLLFVVRGGGEVEGQPWEEESAIRVSPGKGLVLSAHQDAEILMFTLPLLT

Secondary structure (DSSP, 8-state):
-EEEEGGGS--EE-S-TTT-TTEEEEEEEE--TTSTT-EEEEEEEEES-EE-SB--SSEEEEEEEES-EEEETTEEE-TT-EEEE-TT--B--EE--SSEEEEEEEEE--TT------HHHHHHHHHHHTTTEEEETTEEEETTPPTTPPPEEHHHHHHHHHHSS---PPPPSBSS-EEE-GGGSPPEE--STT-TTS-EEEEEEEE-STT--EEEEEEE-TT-EEEEEESSS-EEEEEEEEEEEETTEEEETTEEEEE-TTEEEEEEEEEEEEEEEEEPPP--/-EEEEGGGSPPEE-S-TTT-TTEEEEEEEE--TTSTT-EEEEEEEEES-EE-SB--SSEEEEEEEES-EEEETTEEE-TT-EEEE-TT--B--EE--SSEEEEEEEEE--TT------HHHHHHHHHHHTTTEEEETTEEEETTPPTTPPPEEHHHHHHHHHHSS---PPPPSBSS-EEE-GGGSPPEE--STT-TTS-EEEEEEEE-STT--EEEEEEE-TT-EEEEEESSS-EEEEEEEEEEEETTEEEETTEEEEE-TTEEEEEEEEEEEEEEEEEPPP--

InterPro domains:
  IPR011051 RmlC-like cupin domain superfamily [SSF51182] (2-105)
  IPR014710 RmlC-like jelly roll fold [G3DSA:2.60.120.10] (2-135)